Protein AF-A0AAX3SXP0-F1 (afdb_monomer)

Solvent-accessible surface area (backbone atoms only — not comparable to full-atom values): 26052 Å² total; per-residue (Å²): 144,90,85,89,85,89,84,87,88,82,87,88,86,88,79,94,67,89,84,71,75,59,74,86,73,95,70,79,95,67,86,85,52,82,63,58,60,55,51,51,54,50,51,52,49,49,43,51,47,53,52,49,51,50,50,70,57,54,50,56,58,53,65,76,50,42,65,44,33,34,56,83,77,38,57,91,45,45,65,62,49,53,52,50,53,51,54,24,59,71,34,98,80,22,50,44,78,32,38,50,74,64,33,55,76,38,68,75,54,28,50,53,54,53,53,51,51,50,53,53,49,54,52,33,52,53,51,27,65,75,45,40,96,77,31,82,93,56,62,40,53,46,70,59,90,66,43,46,34,38,40,35,29,47,37,43,53,72,60,48,19,65,71,64,75,48,80,76,66,100,72,51,44,34,24,36,38,38,40,39,50,34,36,41,41,48,95,75,42,43,39,82,48,70,50,75,52,69,25,40,39,24,62,44,58,71,63,48,52,54,50,29,57,45,51,50,51,46,51,50,52,46,50,4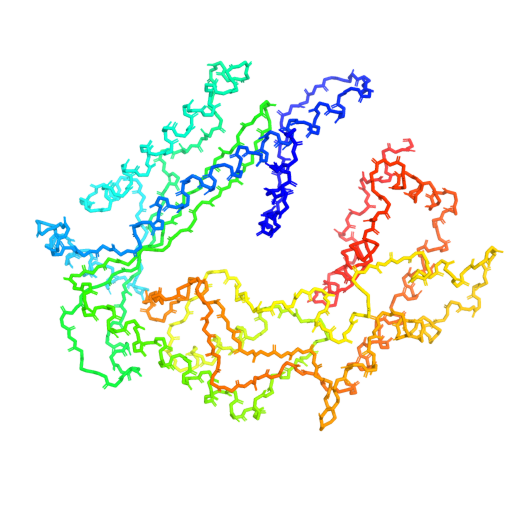5,56,57,33,53,81,43,74,28,46,46,77,44,97,53,89,70,82,60,76,56,55,68,51,56,52,50,51,51,54,37,47,74,70,74,40,54,70,48,65,60,64,74,63,53,49,75,58,88,40,83,60,49,37,39,64,33,56,50,87,63,48,48,72,81,68,35,71,66,56,76,44,55,97,60,86,61,77,88,66,70,39,34,67,50,52,38,52,51,42,49,70,59,37,26,27,70,89,72,37,49,73,54,99,67,22,36,45,39,39,75,43,51,44,36,26,46,34,57,29,21,54,38,48,40,57,52,78,61,30,83,41,83,44,74,48,91,59,73,28,32,37,27,32,48,40,69,59,47,55,48,54,50,50,53,49,25,45,54,50,37,60,48,44,51,62,46,66,75,64,51,53,68,66,59,52,50,46,57,50,48,65,62,70,68,78,68,70,103,74,63,56,51,52,58,56,49,47,57,64,50,46,51,46,50,55,51,51,75,74,44,92,65,71,76,88,74,66,81,85,74,66,85,75,70,77,82,115

Secondary structure (DSSP, 8-state):
---S---S-------------------------HHHHHHHHHHHHHHHHHHHHHHHHHHHHHHTTSEEEHHHH-GGGHHHHHHHHHHHHHSTTSEEEEEHHHHTTSHHHHHHHHHHHHHHHHHHHHHHHHTGGG-SS--SEE--TT--EEEEEE--HHHHHHHTT----S--EEEEEEEEEEEEEETTEEEEEEEEEEEEEES-HHHHHHHHHHHHHHHHHHHHHHHHHTTTEEEESSSS--TTHHHHHHHHHHHHTT--EEE-S----S---TTSSTT-S-SS--GGGSGGGTTTTS--GGG--HHHHHHHHHHHT--TTT--EETTEEEEEEEEEE--TTEEETTEEPS-TTS-EEEEEEEEEEEEHHHHHHHHHHHHHHHHHHHHHHHTTS-HHHHHHHHHHHHSSS-S---HHHHIIIIIIHHHHHHHH----GGGS---SSSSS--

Organism: Spiroplasma citri (NCBI:txid2133)

Nearest PDB structures (foldseek):
  3tai-assembly1_A  TM=1.924E-01  e=1.957E-01  Pyrococcus furiosus DSM 3638
  9hau-assembly1_AA  TM=3.490E-01  e=2.221E+00  Leviviridae sp.
  8b7d-assembly1_A  TM=4.882E-01  e=8.620E+00  Homo sapiens

Structure (mmCIF, N/CA/C/O backbone):
data_AF-A0AAX3SXP0-F1
#
_entry.id   AF-A0AAX3SXP0-F1
#
loop_
_atom_site.group_PDB
_atom_site.id
_atom_site.type_symbol
_atom_site.label_atom_id
_atom_site.label_alt_id
_atom_site.label_comp_id
_atom_site.label_asym_id
_atom_site.label_entity_id
_atom_site.label_seq_id
_atom_site.pdbx_PDB_ins_code
_atom_site.Cartn_x
_atom_site.Cartn_y
_atom_site.Cartn_z
_atom_site.occupancy
_atom_site.B_iso_or_equiv
_atom_site.auth_seq_id
_atom_site.auth_comp_id
_atom_site.auth_asym_id
_atom_site.auth_atom_id
_atom_site.pdbx_PDB_model_num
ATOM 1 N N . MET A 1 1 ? -21.953 31.298 -28.399 1.00 35.50 1 MET A N 1
ATOM 2 C CA . MET A 1 1 ? -21.710 29.879 -28.054 1.00 35.50 1 MET A CA 1
ATOM 3 C C . MET A 1 1 ? -20.258 29.677 -27.615 1.00 35.50 1 MET A C 1
ATOM 5 O O . MET A 1 1 ? -19.447 29.196 -28.387 1.00 35.50 1 MET A O 1
ATOM 9 N N . LYS A 1 2 ? -19.917 30.105 -26.392 1.00 26.95 2 LYS A N 1
ATOM 10 C CA . LYS A 1 2 ? -18.617 29.883 -25.720 1.00 26.95 2 LYS A CA 1
ATOM 11 C C . LYS A 1 2 ? -18.855 29.830 -24.201 1.00 26.95 2 LYS A C 1
ATOM 13 O O . LYS A 1 2 ? -18.420 30.690 -23.449 1.00 26.95 2 LYS A O 1
ATOM 18 N N . ARG A 1 3 ? -19.674 28.866 -23.782 1.00 27.45 3 ARG A N 1
ATOM 19 C CA . ARG A 1 3 ? -19.926 28.487 -22.385 1.00 27.45 3 ARG A CA 1
ATOM 20 C C . ARG A 1 3 ? -20.106 26.974 -22.374 1.00 27.45 3 ARG A C 1
ATOM 22 O O . ARG A 1 3 ? -21.233 26.521 -22.496 1.00 27.45 3 ARG A O 1
ATOM 29 N N . LEU A 1 4 ? -18.997 26.237 -22.362 1.00 26.38 4 LEU A N 1
ATOM 30 C CA . LEU A 1 4 ? -18.883 24.832 -21.943 1.00 26.38 4 LEU A CA 1
ATOM 31 C C . LEU A 1 4 ? -17.416 24.405 -22.153 1.00 26.38 4 LEU A C 1
ATOM 33 O O . LEU A 1 4 ? -17.088 23.927 -23.229 1.00 26.38 4 LEU A O 1
ATOM 37 N N . LEU A 1 5 ? -16.519 24.699 -21.201 1.00 26.12 5 LEU A N 1
ATOM 38 C CA . LEU A 1 5 ? -15.205 24.028 -21.006 1.00 26.12 5 LEU A CA 1
ATOM 39 C C . LEU A 1 5 ? -14.396 24.647 -19.842 1.00 26.12 5 LEU A C 1
ATOM 41 O O . LEU A 1 5 ? -13.174 24.699 -19.863 1.00 26.12 5 LEU A O 1
ATOM 45 N N . THR A 1 6 ? -15.076 25.123 -18.797 1.00 28.81 6 THR A N 1
ATOM 46 C CA . THR A 1 6 ? -14.439 25.673 -17.585 1.00 28.81 6 THR A CA 1
ATOM 47 C C . THR A 1 6 ? -14.942 24.903 -16.368 1.00 28.81 6 THR A C 1
ATOM 49 O O . THR A 1 6 ? -15.567 25.475 -15.485 1.00 28.81 6 THR A O 1
ATOM 52 N N . LEU A 1 7 ? -14.792 23.572 -16.384 1.00 25.12 7 LEU A N 1
ATOM 53 C CA . LEU A 1 7 ? -15.297 22.702 -15.309 1.00 25.12 7 LEU A CA 1
ATOM 54 C C . LEU A 1 7 ? -14.482 21.411 -15.086 1.00 25.12 7 LEU A C 1
ATOM 56 O O . LEU A 1 7 ? -15.011 20.439 -14.566 1.00 25.12 7 LEU A O 1
ATOM 60 N N . PHE A 1 8 ? -13.182 21.407 -15.406 1.00 24.44 8 PHE A N 1
ATOM 61 C CA . PHE A 1 8 ? -12.264 20.319 -15.014 1.00 24.44 8 PHE A CA 1
ATOM 62 C C . PHE A 1 8 ? -10.928 20.830 -14.447 1.00 24.44 8 PHE A C 1
ATOM 64 O O . PHE A 1 8 ? -9.869 20.270 -14.700 1.00 24.44 8 PHE A O 1
ATOM 71 N N . SER A 1 9 ? -10.963 21.906 -13.660 1.00 26.41 9 SER A N 1
ATOM 72 C CA . SER A 1 9 ? -9.775 22.464 -12.998 1.00 26.41 9 SER A CA 1
ATOM 73 C C . SER A 1 9 ? -9.961 22.579 -11.486 1.00 26.41 9 SER A C 1
ATOM 75 O O . SER A 1 9 ? -9.672 23.617 -10.907 1.00 26.41 9 SER A O 1
ATOM 77 N N . VAL A 1 10 ? -10.483 21.539 -10.837 1.00 26.98 10 VAL A N 1
ATOM 78 C CA . VAL A 1 10 ? -10.421 21.374 -9.378 1.00 26.98 10 VAL A CA 1
ATOM 79 C C . VAL A 1 10 ? -10.465 19.876 -9.110 1.00 26.98 10 VAL A C 1
ATOM 81 O O . VAL A 1 10 ? -11.544 19.317 -9.160 1.00 26.98 10 VAL A O 1
ATOM 84 N N . PHE A 1 11 ? -9.317 19.225 -8.915 1.00 24.12 11 PHE A N 1
ATOM 85 C CA . PHE A 1 11 ? -9.137 18.022 -8.079 1.00 24.12 11 PHE A CA 1
ATOM 86 C C . PHE A 1 11 ? -7.714 17.477 -8.271 1.00 24.12 11 PHE A C 1
ATOM 88 O O . PHE A 1 11 ? -7.503 16.560 -9.049 1.00 24.12 11 PHE A O 1
ATOM 95 N N . VAL A 1 12 ? -6.734 18.024 -7.545 1.00 23.70 12 VAL A N 1
ATOM 96 C CA . VAL A 1 12 ? -5.543 17.270 -7.112 1.00 23.70 12 VAL A CA 1
ATOM 97 C C . VAL A 1 12 ? -5.132 17.827 -5.749 1.00 23.70 12 VAL A C 1
ATOM 99 O O . VAL A 1 12 ? -4.460 18.848 -5.660 1.00 23.70 12 VAL A O 1
ATOM 102 N N . LEU A 1 13 ? -5.569 17.181 -4.670 1.00 24.72 13 LEU A N 1
ATOM 103 C CA . LEU A 1 13 ? -4.991 17.358 -3.338 1.00 24.72 13 LEU A CA 1
ATOM 104 C C . LEU A 1 13 ? -4.592 15.978 -2.825 1.00 24.72 13 LEU A C 1
ATOM 106 O O . LEU A 1 13 ? -5.445 15.098 -2.724 1.00 24.72 13 LEU A O 1
ATOM 110 N N . GLY A 1 14 ? -3.314 15.820 -2.473 1.00 24.33 14 GLY A N 1
ATOM 111 C CA . GLY A 1 14 ? -2.858 14.708 -1.641 1.00 24.33 14 GLY A CA 1
ATOM 112 C C . GLY A 1 14 ? -1.597 13.980 -2.100 1.00 24.33 14 GLY A C 1
ATOM 113 O O . GLY A 1 14 ? -1.627 12.762 -2.191 1.00 24.33 14 GLY A O 1
ATOM 114 N N . PHE A 1 15 ? -0.476 14.678 -2.301 1.00 25.16 15 PHE A N 1
ATOM 115 C CA . PHE A 1 15 ? 0.845 14.045 -2.194 1.00 25.16 15 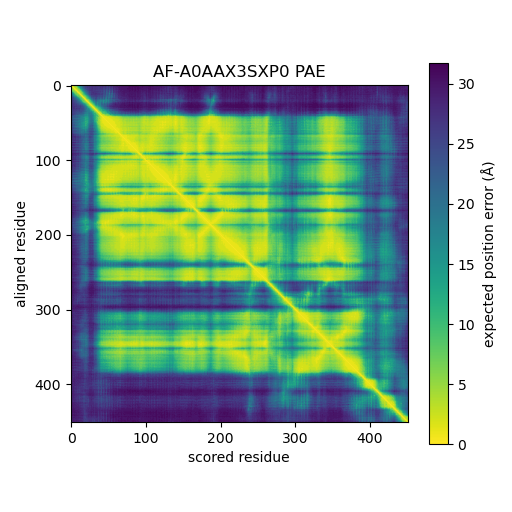PHE A CA 1
ATOM 116 C C . PHE A 1 15 ? 1.739 14.877 -1.277 1.00 25.16 15 PHE A C 1
ATOM 118 O O . PHE A 1 15 ? 2.440 15.790 -1.706 1.00 25.16 15 PHE A O 1
ATOM 125 N N . GLY A 1 16 ? 1.684 14.560 0.018 1.00 25.97 16 GLY A N 1
ATOM 126 C CA . GLY A 1 16 ? 2.647 15.049 0.995 1.00 25.97 16 GLY A CA 1
ATOM 127 C C . GLY A 1 16 ? 4.008 14.420 0.720 1.00 25.97 16 GLY A C 1
ATOM 128 O O . GLY A 1 16 ? 4.212 13.241 0.979 1.00 25.97 16 GLY A O 1
ATOM 129 N N . SER A 1 17 ? 4.929 15.209 0.181 1.00 26.92 17 SER A N 1
ATOM 130 C CA . SER A 1 17 ? 6.367 14.943 0.248 1.00 26.92 17 SER A CA 1
ATOM 131 C C . SER A 1 17 ? 6.989 16.169 0.905 1.00 26.92 17 SER A C 1
ATOM 133 O O . SER A 1 17 ? 6.806 17.289 0.432 1.00 26.92 17 SER A O 1
ATOM 135 N N . SER A 1 18 ? 7.628 15.964 2.056 1.00 27.06 18 SER A N 1
ATOM 136 C CA . SER A 1 18 ? 8.356 16.994 2.794 1.00 27.06 18 SER A CA 1
ATOM 137 C C . SER A 1 18 ? 9.401 17.636 1.881 1.00 27.06 18 SER A C 1
ATOM 139 O O . SER A 1 18 ? 10.285 16.949 1.373 1.00 27.06 18 SER A O 1
ATOM 141 N N . LEU A 1 19 ? 9.275 18.941 1.655 1.00 28.30 19 LEU A N 1
ATOM 142 C CA . LEU A 1 19 ? 10.169 19.720 0.806 1.00 28.30 19 LEU A CA 1
ATOM 143 C C . LEU A 1 19 ? 11.487 19.983 1.544 1.00 28.30 19 LEU A C 1
ATOM 145 O O . LEU A 1 19 ? 11.538 20.796 2.461 1.00 28.30 19 LEU A O 1
ATOM 149 N N . GLY A 1 20 ? 12.552 19.308 1.122 1.00 25.67 20 GLY A N 1
ATOM 150 C CA . GLY A 1 20 ? 13.920 19.783 1.298 1.00 25.67 20 GLY A CA 1
ATOM 151 C C . GLY A 1 20 ? 14.388 20.369 -0.027 1.00 25.67 20 GLY A C 1
ATOM 152 O O . GLY A 1 20 ? 14.916 19.639 -0.858 1.00 25.67 20 GLY A O 1
ATOM 153 N N . VAL A 1 21 ? 14.139 21.658 -0.263 1.00 32.25 21 VAL A N 1
ATOM 154 C CA . VAL A 1 21 ? 14.703 22.367 -1.421 1.00 32.25 21 VAL A CA 1
ATOM 155 C C . VAL A 1 21 ? 16.103 22.818 -1.026 1.00 32.25 21 VAL A C 1
ATOM 157 O O . VAL A 1 21 ? 16.258 23.693 -0.177 1.00 32.25 21 VAL A O 1
ATOM 160 N N . VAL A 1 22 ? 17.132 22.210 -1.612 1.00 28.92 22 VAL A N 1
ATOM 161 C CA . VAL A 1 22 ? 18.517 22.655 -1.428 1.00 28.92 22 VAL A CA 1
ATOM 162 C C . VAL A 1 22 ? 18.857 23.604 -2.573 1.00 28.92 22 VAL A C 1
ATOM 164 O O . VAL A 1 22 ? 19.097 23.173 -3.696 1.00 28.92 22 VAL A O 1
ATOM 167 N N . SER A 1 23 ? 18.863 24.908 -2.297 1.00 28.06 23 SER A N 1
ATOM 168 C CA . SER A 1 23 ? 19.381 25.922 -3.221 1.00 28.06 23 SER A CA 1
ATOM 169 C C . SER A 1 23 ? 20.875 26.118 -2.963 1.00 28.06 23 SER A C 1
ATOM 171 O O . SER A 1 23 ? 21.260 26.860 -2.059 1.00 28.06 23 SER A O 1
ATOM 173 N N . CYS A 1 24 ? 21.735 25.480 -3.754 1.00 34.25 24 CYS A N 1
ATOM 174 C CA . CYS A 1 24 ? 23.176 25.729 -3.712 1.00 34.25 24 CYS A CA 1
ATOM 175 C C . CYS A 1 24 ? 23.571 26.827 -4.707 1.00 34.25 24 CYS A C 1
ATOM 177 O O . CYS A 1 24 ? 23.971 26.511 -5.818 1.00 34.25 24 CYS A O 1
ATOM 179 N N . THR A 1 25 ? 23.540 28.095 -4.283 1.00 31.84 25 THR A N 1
ATOM 180 C CA . THR A 1 25 ? 24.427 29.156 -4.806 1.00 31.84 25 THR A CA 1
ATOM 181 C C . THR A 1 25 ? 24.521 30.307 -3.803 1.00 31.84 25 THR A C 1
ATOM 183 O O . THR A 1 25 ? 23.528 30.983 -3.539 1.00 31.84 25 THR A O 1
ATOM 186 N N . VAL A 1 26 ? 25.722 30.575 -3.283 1.00 35.53 26 VAL A N 1
ATOM 187 C CA . VAL A 1 26 ? 26.046 31.849 -2.626 1.00 35.53 26 VAL A CA 1
ATOM 188 C C . VAL A 1 26 ? 26.236 32.882 -3.736 1.00 35.53 26 VAL A C 1
ATOM 190 O O . VAL A 1 26 ? 27.239 32.844 -4.446 1.00 35.53 26 VAL A O 1
ATOM 193 N N . ARG A 1 27 ? 25.268 33.785 -3.925 1.00 30.53 27 ARG A N 1
ATOM 194 C CA . ARG A 1 27 ? 25.441 34.985 -4.758 1.00 30.53 27 ARG A CA 1
ATOM 195 C C . ARG A 1 27 ? 25.634 36.198 -3.854 1.00 30.53 27 ARG A C 1
ATOM 197 O O . ARG A 1 27 ? 24.962 36.333 -2.835 1.00 30.53 27 ARG A O 1
ATOM 204 N N . ALA A 1 28 ? 26.597 37.040 -4.222 1.00 33.09 28 ALA A N 1
ATOM 205 C CA . ALA A 1 28 ? 26.906 38.295 -3.549 1.00 33.09 28 ALA A CA 1
ATOM 206 C C . ALA A 1 28 ? 25.656 39.186 -3.437 1.00 33.09 28 ALA A C 1
ATOM 208 O O . ALA A 1 28 ? 24.811 39.158 -4.328 1.00 33.09 28 ALA A O 1
ATOM 209 N N . LYS A 1 29 ? 25.569 39.951 -2.336 1.00 33.28 29 LYS A N 1
ATOM 210 C CA . LYS A 1 29 ? 24.471 40.868 -1.984 1.00 33.28 29 LYS A CA 1
ATOM 211 C C . LYS A 1 29 ? 23.967 41.653 -3.206 1.00 33.28 29 LYS A C 1
ATOM 213 O O . LYS A 1 29 ? 24.596 42.632 -3.599 1.00 33.28 29 LYS A O 1
ATOM 218 N N . HIS A 1 30 ? 22.828 41.240 -3.751 1.00 35.56 30 HIS A N 1
ATOM 219 C CA . HIS A 1 30 ? 21.953 42.102 -4.536 1.00 35.56 30 HIS A CA 1
ATOM 220 C C . HIS A 1 30 ? 20.719 42.388 -3.684 1.00 35.56 30 HIS A C 1
ATOM 222 O O . HIS A 1 30 ? 20.198 41.484 -3.030 1.00 35.56 30 HIS A O 1
ATOM 228 N N . GLU A 1 31 ? 20.323 43.658 -3.635 1.00 37.34 31 GLU A N 1
ATOM 229 C CA . GLU A 1 31 ? 19.042 44.080 -3.075 1.00 37.34 31 GLU A CA 1
ATOM 230 C C . GLU A 1 31 ? 17.932 43.329 -3.818 1.00 37.34 31 GLU A C 1
ATOM 232 O O . GLU A 1 31 ? 17.937 43.293 -5.047 1.00 37.34 31 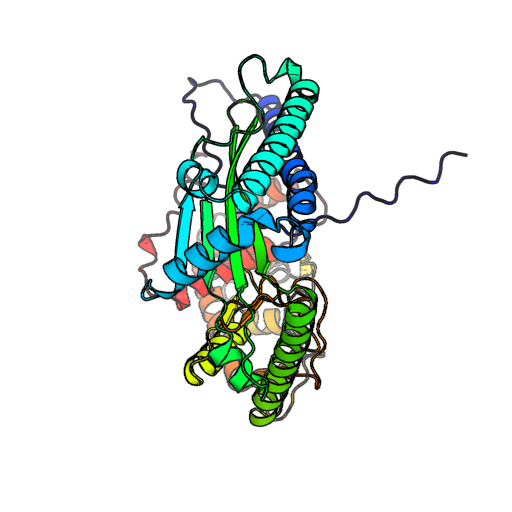GLU A O 1
ATOM 237 N N . LEU A 1 32 ? 17.061 42.652 -3.066 1.00 34.88 32 LEU A N 1
ATOM 238 C CA . LEU A 1 32 ? 15.938 41.890 -3.608 1.00 34.88 32 LEU A CA 1
ATOM 239 C C . LEU A 1 32 ? 14.958 42.875 -4.250 1.00 34.88 32 LEU A C 1
ATOM 241 O O . LEU A 1 32 ? 14.383 43.704 -3.547 1.00 34.88 32 LEU A O 1
ATOM 245 N N . ASP A 1 33 ? 14.794 42.788 -5.567 1.00 38.00 33 ASP A N 1
ATOM 246 C CA . ASP A 1 33 ? 13.735 43.493 -6.286 1.00 38.00 33 ASP A CA 1
ATOM 247 C C . ASP A 1 33 ? 12.426 42.695 -6.134 1.00 38.00 33 ASP A C 1
ATOM 249 O O . ASP A 1 33 ? 12.449 41.463 -6.127 1.00 38.00 33 ASP A O 1
ATOM 253 N N . ASP A 1 34 ? 11.270 43.360 -6.036 1.00 41.94 34 ASP A N 1
ATOM 254 C CA . ASP A 1 34 ? 9.955 42.706 -5.842 1.00 41.94 34 ASP A CA 1
ATOM 255 C C . ASP A 1 34 ? 9.621 41.688 -6.964 1.00 41.94 34 ASP A C 1
ATOM 257 O O . ASP A 1 34 ? 8.777 40.801 -6.800 1.00 41.94 34 ASP A O 1
ATOM 261 N N . ASN A 1 35 ? 10.309 41.788 -8.106 1.00 49.09 35 ASN A N 1
ATOM 262 C CA . ASN A 1 35 ? 10.223 40.854 -9.228 1.00 49.09 35 ASN A CA 1
ATOM 263 C C . ASN A 1 35 ? 10.904 39.499 -8.950 1.00 49.09 35 ASN A C 1
ATOM 265 O O . ASN A 1 35 ? 10.430 38.476 -9.443 1.00 49.09 35 ASN A O 1
ATOM 269 N N . ASP A 1 36 ? 11.957 39.454 -8.126 1.00 46.03 36 ASP A N 1
ATOM 270 C CA . ASP A 1 36 ? 12.711 38.223 -7.839 1.00 46.03 36 ASP A CA 1
ATOM 271 C C . ASP A 1 36 ? 11.892 37.216 -7.008 1.00 46.03 36 ASP A C 1
ATOM 273 O O . ASP A 1 36 ? 12.031 36.000 -7.173 1.00 46.03 36 ASP A O 1
ATOM 277 N N . GLU A 1 37 ? 11.011 37.690 -6.118 1.00 47.97 37 GLU A N 1
ATOM 278 C CA . GLU A 1 37 ? 10.069 36.822 -5.391 1.00 47.97 37 GLU A CA 1
ATOM 279 C C . GLU A 1 37 ? 8.995 36.240 -6.318 1.00 47.97 37 GLU A C 1
ATOM 281 O O . GLU A 1 37 ? 8.583 35.085 -6.165 1.00 47.97 37 GLU A O 1
ATOM 286 N N . LEU A 1 38 ? 8.548 37.031 -7.294 1.00 51.34 38 LEU A N 1
ATOM 287 C CA . LEU A 1 38 ? 7.521 36.645 -8.256 1.00 51.34 38 LEU A CA 1
ATOM 288 C C . LEU A 1 38 ? 8.057 35.582 -9.232 1.00 51.34 38 LEU A C 1
ATOM 290 O O . LEU A 1 38 ? 7.378 34.581 -9.470 1.00 51.34 38 LEU A O 1
ATOM 294 N N . ASP A 1 39 ? 9.306 35.731 -9.680 1.00 59.38 39 ASP A N 1
ATOM 295 C CA . ASP A 1 39 ? 10.018 34.755 -10.514 1.00 59.38 39 ASP A CA 1
ATOM 296 C C . ASP A 1 39 ? 10.330 33.452 -9.757 1.00 59.38 39 ASP A C 1
ATOM 298 O O . ASP A 1 39 ? 10.127 32.360 -10.293 1.00 59.38 39 ASP A O 1
ATOM 302 N N . ARG A 1 40 ? 10.730 33.517 -8.477 1.00 61.97 40 ARG A N 1
ATOM 303 C CA . ARG A 1 40 ? 10.939 32.305 -7.656 1.00 61.97 40 ARG A CA 1
ATOM 304 C C . ARG A 1 40 ? 9.662 31.490 -7.463 1.00 61.97 40 ARG A C 1
ATOM 306 O O . ARG A 1 40 ? 9.721 30.259 -7.450 1.00 61.97 40 ARG A O 1
ATOM 313 N N . ASN A 1 41 ? 8.516 32.153 -7.314 1.00 72.50 41 ASN A N 1
ATOM 314 C CA . ASN A 1 41 ? 7.228 31.471 -7.192 1.00 72.50 41 ASN A CA 1
ATOM 315 C C . ASN A 1 41 ? 6.843 30.748 -8.492 1.00 72.50 41 ASN A C 1
ATOM 317 O O . ASN A 1 41 ? 6.355 29.619 -8.433 1.00 72.50 41 ASN A O 1
ATOM 321 N N . GLN A 1 42 ? 7.130 31.345 -9.653 1.00 80.88 42 GLN A N 1
ATOM 322 C CA . GLN A 1 42 ? 6.919 30.706 -10.956 1.00 80.88 42 GLN A CA 1
ATOM 323 C C . GLN A 1 42 ? 7.888 29.541 -11.195 1.00 80.88 42 GLN A C 1
ATOM 325 O O . GLN A 1 42 ? 7.484 28.490 -11.690 1.00 80.88 42 GLN A O 1
ATOM 330 N N . ASP A 1 43 ? 9.152 29.677 -10.794 1.00 85.38 43 ASP A N 1
ATOM 331 C CA . ASP A 1 43 ? 10.141 28.606 -10.928 1.00 85.38 43 ASP A CA 1
ATOM 332 C C . ASP A 1 43 ? 9.768 27.375 -10.081 1.00 85.38 43 ASP A C 1
ATOM 334 O O . ASP A 1 43 ? 9.892 26.233 -10.538 1.00 85.38 43 ASP A O 1
ATOM 338 N N . LEU A 1 44 ? 9.245 27.592 -8.869 1.00 83.50 44 LEU A N 1
ATOM 339 C CA . LEU A 1 44 ? 8.692 26.528 -8.025 1.00 83.50 44 LEU A CA 1
ATOM 340 C C . LEU A 1 44 ? 7.418 25.915 -8.618 1.00 83.50 44 LEU A C 1
ATOM 342 O O . LEU A 1 44 ? 7.213 24.705 -8.503 1.00 83.50 44 LEU A O 1
ATOM 346 N N . GLU A 1 45 ? 6.559 26.719 -9.244 1.00 84.44 45 GLU A N 1
ATOM 347 C CA . GLU A 1 45 ? 5.361 26.231 -9.930 1.00 84.44 45 GLU A CA 1
ATOM 348 C C . GLU A 1 45 ? 5.728 25.300 -11.091 1.00 84.44 45 GLU A C 1
ATOM 350 O O . GLU A 1 45 ? 5.205 24.186 -11.168 1.00 84.44 45 GLU A O 1
ATOM 355 N N . ILE A 1 46 ? 6.695 25.693 -11.925 1.00 88.62 46 ILE A N 1
ATOM 356 C CA . ILE A 1 46 ? 7.187 24.867 -13.034 1.00 88.62 46 ILE A CA 1
ATOM 357 C C . ILE A 1 46 ? 7.841 23.585 -12.508 1.00 88.62 46 ILE A C 1
ATOM 359 O O . ILE A 1 46 ? 7.536 22.498 -13.000 1.00 88.62 46 ILE A O 1
ATOM 363 N N . LEU A 1 47 ? 8.681 23.668 -11.470 1.00 89.94 47 LEU A N 1
ATOM 364 C CA . LEU A 1 47 ? 9.279 22.486 -10.842 1.00 89.94 47 LEU A CA 1
ATOM 365 C C . LEU A 1 47 ? 8.201 21.505 -10.343 1.00 89.94 47 LEU A C 1
ATOM 367 O O . LEU A 1 47 ? 8.291 20.297 -10.576 1.00 89.94 47 LEU A O 1
ATOM 371 N N . ASN A 1 48 ? 7.154 22.018 -9.691 1.00 87.25 48 ASN A N 1
ATOM 372 C CA . ASN A 1 48 ? 6.025 21.214 -9.224 1.00 87.25 48 ASN A CA 1
ATOM 373 C C . ASN A 1 48 ? 5.204 20.631 -10.382 1.00 87.25 48 ASN A C 1
ATOM 375 O O . ASN A 1 48 ? 4.726 19.500 -10.274 1.00 87.25 48 ASN A O 1
ATOM 379 N N . GLN A 1 49 ? 5.063 21.361 -11.490 1.00 91.94 49 GLN A N 1
ATOM 380 C CA . GLN A 1 49 ? 4.404 20.870 -12.696 1.00 91.94 49 GLN A CA 1
ATOM 381 C C . GLN A 1 49 ? 5.183 19.709 -13.320 1.00 91.94 49 GLN A C 1
ATOM 383 O O . GLN A 1 49 ? 4.587 18.667 -13.584 1.00 91.94 49 GLN A O 1
ATOM 388 N N . ILE A 1 50 ? 6.506 19.839 -13.466 1.00 94.31 50 ILE A N 1
ATOM 389 C CA . ILE A 1 50 ? 7.376 18.763 -13.962 1.00 94.31 50 ILE A CA 1
ATOM 390 C C . ILE A 1 50 ? 7.266 17.535 -13.052 1.00 94.31 50 ILE A C 1
ATOM 392 O O . ILE A 1 50 ? 7.058 16.418 -13.527 1.00 94.31 50 ILE A O 1
ATOM 396 N N . LYS A 1 51 ? 7.352 17.732 -11.731 1.00 93.50 51 LYS A N 1
ATOM 397 C CA . LYS A 1 51 ? 7.216 16.657 -10.739 1.00 93.50 51 LYS A CA 1
ATOM 398 C C . LYS A 1 51 ? 5.876 15.926 -10.869 1.00 93.50 51 LYS A C 1
ATOM 400 O O . LYS A 1 51 ? 5.840 14.695 -10.861 1.00 93.50 51 LYS A O 1
ATOM 405 N N . LYS A 1 52 ? 4.780 16.680 -10.999 1.00 91.25 52 LYS A N 1
ATOM 406 C CA . LYS A 1 52 ? 3.428 16.139 -11.165 1.00 91.25 52 LYS A CA 1
ATOM 407 C C . LYS A 1 52 ? 3.301 15.341 -12.464 1.00 91.25 52 LYS A C 1
ATOM 409 O O . LYS A 1 52 ? 2.905 14.182 -12.408 1.00 91.25 52 LYS A O 1
ATOM 414 N N . GLU A 1 53 ? 3.695 15.922 -13.594 1.00 94.88 53 GLU A N 1
ATOM 415 C CA . GLU A 1 53 ? 3.640 15.272 -14.910 1.00 94.88 53 GLU A CA 1
ATOM 416 C C . GLU A 1 53 ? 4.492 14.000 -14.953 1.00 94.88 53 GLU A C 1
ATOM 418 O O . GLU A 1 53 ? 4.084 12.995 -15.534 1.00 94.88 53 GLU A O 1
ATOM 423 N N . THR A 1 54 ? 5.633 14.001 -14.259 1.00 94.75 54 THR A N 1
ATOM 424 C CA . THR A 1 54 ? 6.488 12.815 -14.137 1.00 94.75 54 THR A CA 1
ATOM 425 C C . THR A 1 54 ? 5.762 11.661 -13.461 1.00 94.75 54 THR A C 1
ATOM 427 O O . THR A 1 54 ? 5.759 10.547 -13.982 1.00 94.75 54 THR A O 1
ATOM 430 N N . LYS A 1 55 ? 5.076 11.918 -12.342 1.00 91.62 55 LYS A N 1
ATOM 431 C CA . LYS A 1 55 ? 4.265 10.891 -11.673 1.00 91.62 55 LYS A CA 1
ATOM 432 C C . LYS A 1 55 ? 3.072 10.458 -12.516 1.00 91.62 55 LYS A C 1
ATOM 434 O O . LYS A 1 55 ? 2.815 9.263 -12.609 1.00 91.62 55 LYS A O 1
ATOM 439 N N . GLU A 1 56 ? 2.372 11.405 -13.133 1.00 92.38 56 GLU A N 1
ATOM 440 C CA . GLU A 1 56 ? 1.198 11.129 -13.971 1.00 92.38 56 GLU A CA 1
ATOM 441 C C . GLU A 1 56 ? 1.545 10.339 -15.240 1.00 92.38 56 GLU A C 1
ATOM 443 O O . GLU A 1 56 ? 0.692 9.616 -15.740 1.00 92.38 56 GLU A O 1
ATOM 448 N N . THR A 1 57 ? 2.785 10.419 -15.726 1.00 93.12 57 THR A N 1
ATOM 449 C CA . THR A 1 57 ? 3.241 9.677 -16.912 1.00 93.12 57 THR A CA 1
ATOM 450 C C . THR A 1 57 ? 3.846 8.322 -16.548 1.00 93.12 57 THR A C 1
ATOM 452 O O . THR A 1 57 ? 3.495 7.302 -17.137 1.00 93.12 57 THR A O 1
ATOM 455 N N . LEU A 1 58 ? 4.751 8.287 -15.566 1.00 93.88 58 LEU A N 1
ATOM 456 C CA . LEU A 1 58 ? 5.565 7.100 -15.294 1.00 93.88 58 LEU A CA 1
ATOM 457 C C . LEU A 1 58 ? 4.890 6.092 -14.355 1.00 93.88 58 LEU A C 1
ATOM 459 O O . LEU A 1 58 ? 5.124 4.890 -14.482 1.00 93.88 58 LEU A O 1
ATOM 463 N N . LEU A 1 59 ? 4.049 6.543 -13.416 1.00 89.50 59 LEU A N 1
ATOM 464 C CA . LEU A 1 59 ? 3.358 5.629 -12.502 1.00 89.50 59 LEU A CA 1
ATOM 465 C C . LEU A 1 59 ? 2.351 4.722 -13.237 1.00 89.50 59 LEU A C 1
ATOM 467 O O . LEU A 1 59 ? 2.365 3.519 -12.966 1.00 89.50 59 LEU A O 1
ATOM 471 N N . PRO A 1 60 ? 1.525 5.218 -14.185 1.00 90.12 60 PRO A N 1
ATOM 472 C CA . PRO A 1 60 ? 0.621 4.354 -14.941 1.00 90.12 60 PRO A CA 1
ATOM 473 C C . PRO A 1 60 ? 1.336 3.271 -15.745 1.00 90.12 60 PRO A C 1
ATOM 475 O O . PRO A 1 60 ? 0.823 2.160 -15.834 1.00 90.12 60 PRO A O 1
ATOM 478 N N . TRP A 1 61 ? 2.531 3.547 -16.280 1.00 92.81 61 TRP A N 1
ATOM 479 C CA . TRP A 1 61 ? 3.308 2.535 -16.999 1.00 92.81 61 TRP A CA 1
ATOM 480 C C . TRP A 1 61 ? 3.596 1.321 -16.110 1.00 92.81 61 TRP A C 1
ATOM 482 O O . TRP A 1 61 ? 3.291 0.192 -16.494 1.00 92.81 61 TRP A O 1
ATOM 492 N N . TRP A 1 62 ? 4.062 1.547 -14.879 1.00 89.00 62 TRP A N 1
ATOM 493 C CA . TRP A 1 62 ? 4.259 0.476 -13.900 1.00 89.00 62 TRP A CA 1
ATOM 494 C C . TRP A 1 62 ? 2.957 -0.228 -13.509 1.00 89.00 62 TRP A C 1
ATOM 496 O O . TRP A 1 62 ? 2.946 -1.442 -13.328 1.00 89.00 62 TRP A O 1
ATOM 506 N N . GLN A 1 63 ? 1.844 0.505 -13.421 1.00 82.62 63 GLN A N 1
ATOM 507 C CA . GLN A 1 63 ? 0.530 -0.079 -13.127 1.00 82.62 63 GLN A CA 1
ATOM 508 C C . GLN A 1 63 ? 0.042 -1.036 -14.226 1.00 82.62 63 GLN A C 1
ATOM 510 O O . GLN A 1 63 ? -0.790 -1.895 -13.950 1.00 82.62 63 GLN A O 1
ATOM 515 N N . THR A 1 64 ? 0.584 -0.955 -15.448 1.00 86.81 64 THR A N 1
ATOM 516 C CA . THR A 1 64 ? 0.329 -1.963 -16.495 1.00 86.81 64 THR A CA 1
ATOM 517 C C . THR A 1 64 ? 1.139 -3.253 -16.323 1.00 86.81 64 THR A C 1
ATOM 519 O O . THR A 1 64 ? 0.919 -4.207 -17.065 1.00 86.81 64 THR A O 1
ATOM 522 N N . LYS A 1 65 ? 2.086 -3.293 -15.375 1.00 89.75 65 LYS A N 1
ATOM 523 C CA . LYS A 1 65 ? 3.042 -4.391 -15.150 1.00 89.75 65 LYS A CA 1
ATOM 524 C C . LYS A 1 65 ? 2.854 -5.075 -13.797 1.00 89.75 65 LYS A C 1
ATOM 526 O O . LYS A 1 65 ? 3.792 -5.659 -13.278 1.00 89.75 65 LYS A O 1
ATOM 531 N N . THR A 1 66 ? 1.666 -4.986 -13.201 1.00 85.12 66 THR A N 1
ATOM 532 C CA . THR A 1 66 ? 1.393 -5.468 -11.833 1.00 85.12 66 THR A CA 1
ATOM 533 C C . THR A 1 66 ? 1.545 -6.979 -11.660 1.00 85.12 66 THR A C 1
ATOM 535 O O . THR A 1 66 ? 1.816 -7.424 -10.545 1.00 85.12 66 THR A O 1
ATOM 538 N N . MET A 1 67 ? 1.406 -7.760 -12.736 1.00 91.62 67 MET A N 1
ATOM 539 C CA . MET A 1 67 ? 1.617 -9.206 -12.734 1.00 91.62 67 MET A CA 1
ATOM 540 C C . MET A 1 67 ? 2.423 -9.648 -13.959 1.00 91.62 67 MET A C 1
ATOM 542 O O . MET A 1 67 ? 2.163 -9.175 -15.063 1.00 91.62 67 MET A O 1
ATOM 546 N N . ILE A 1 68 ? 3.375 -10.560 -13.752 1.00 94.19 68 ILE A N 1
ATOM 547 C CA . ILE A 1 68 ? 4.125 -11.255 -14.805 1.00 94.19 68 ILE A CA 1
ATOM 548 C C . ILE A 1 68 ? 3.868 -12.751 -14.664 1.00 94.19 68 ILE A C 1
ATOM 550 O O . ILE A 1 68 ? 4.089 -13.319 -13.590 1.00 94.19 68 ILE A O 1
ATOM 554 N N . ASP A 1 69 ? 3.433 -13.383 -15.750 1.00 95.62 69 ASP A N 1
ATOM 555 C CA . ASP A 1 69 ? 3.304 -14.833 -15.842 1.00 95.62 69 ASP A CA 1
ATOM 556 C C . ASP A 1 69 ? 4.481 -15.375 -16.652 1.00 95.62 69 ASP A C 1
ATOM 558 O O . ASP A 1 69 ? 4.535 -15.228 -17.868 1.00 95.62 69 ASP A O 1
ATOM 562 N N . ILE A 1 70 ? 5.448 -15.997 -15.981 1.00 95.75 70 ILE A N 1
ATOM 563 C CA . ILE A 1 70 ? 6.678 -16.469 -16.620 1.00 95.75 70 ILE A CA 1
ATOM 564 C C . ILE A 1 70 ? 6.381 -17.500 -17.706 1.00 95.75 70 ILE A C 1
ATOM 566 O O . ILE A 1 70 ? 7.006 -17.453 -18.757 1.00 95.75 70 ILE A O 1
ATOM 570 N N . ILE A 1 71 ? 5.415 -18.401 -17.512 1.00 94.19 71 ILE A N 1
ATOM 571 C CA . ILE A 1 71 ? 5.122 -19.432 -18.515 1.00 94.19 71 ILE A CA 1
ATOM 572 C C . ILE A 1 71 ? 4.459 -18.816 -19.753 1.00 94.19 71 ILE A C 1
ATOM 574 O O . ILE A 1 71 ? 4.742 -19.247 -20.872 1.00 94.19 71 ILE A O 1
ATOM 578 N N . LYS A 1 72 ? 3.583 -17.821 -19.575 1.00 93.81 72 LYS A N 1
ATOM 579 C CA . LYS A 1 72 ? 2.877 -17.177 -20.696 1.00 93.81 72 LYS A CA 1
ATOM 580 C C . LYS A 1 72 ? 3.723 -16.116 -21.403 1.00 93.81 72 LYS A C 1
ATOM 582 O O . LYS A 1 72 ? 3.701 -16.059 -22.631 1.00 93.81 72 LYS A O 1
ATOM 587 N N . ASP A 1 73 ? 4.443 -15.296 -20.644 1.00 92.81 73 ASP A N 1
ATOM 588 C CA . ASP A 1 73 ? 5.116 -14.092 -21.139 1.00 92.81 73 ASP A CA 1
ATOM 589 C C . ASP A 1 73 ? 6.590 -14.346 -21.498 1.00 92.81 73 ASP A C 1
ATOM 591 O O . ASP A 1 73 ? 7.106 -13.726 -22.428 1.00 92.81 73 ASP A O 1
ATOM 595 N N . TYR A 1 74 ? 7.261 -15.259 -20.780 1.00 92.94 74 TYR A N 1
ATOM 596 C CA . TYR A 1 74 ? 8.701 -15.542 -20.896 1.00 92.94 74 TYR A CA 1
ATOM 597 C C . TYR A 1 74 ? 9.018 -17.044 -20.747 1.00 92.94 74 TYR A C 1
ATOM 599 O O . TYR A 1 74 ? 9.799 -17.423 -19.865 1.00 92.94 74 TYR A O 1
ATOM 607 N N . PRO A 1 75 ? 8.408 -17.935 -21.553 1.00 93.12 75 PRO A N 1
ATOM 608 C CA . PRO A 1 75 ? 8.508 -19.385 -21.360 1.00 93.12 75 PRO A CA 1
ATOM 609 C C . PRO A 1 75 ? 9.954 -19.902 -21.342 1.00 93.12 75 PRO A C 1
ATOM 611 O O . PRO A 1 75 ? 10.263 -20.873 -20.655 1.00 93.12 75 PRO A O 1
ATOM 614 N N . GLU A 1 76 ? 10.861 -19.244 -22.063 1.00 93.75 76 GLU A N 1
ATOM 615 C CA . GLU A 1 76 ? 12.287 -19.563 -22.097 1.00 93.75 76 GLU A CA 1
ATOM 616 C C . GLU A 1 76 ? 13.041 -19.215 -20.802 1.00 93.75 76 GLU A C 1
ATOM 618 O O . GLU A 1 76 ? 14.143 -19.713 -20.588 1.00 93.75 76 GLU A O 1
ATOM 623 N N . GLN A 1 77 ? 12.462 -18.380 -19.935 1.00 93.62 77 GLN A N 1
ATOM 624 C CA . GLN A 1 77 ? 13.055 -17.923 -18.673 1.00 93.62 77 GLN A CA 1
ATOM 625 C C . GLN A 1 77 ? 12.609 -18.755 -17.460 1.00 93.62 77 GLN A C 1
ATOM 627 O O . GLN A 1 77 ? 12.999 -18.435 -16.337 1.00 93.62 77 GLN A O 1
ATOM 632 N N . ILE A 1 78 ? 11.810 -19.817 -17.645 1.00 94.25 78 ILE A N 1
ATOM 633 C CA . ILE A 1 78 ? 11.264 -20.603 -16.526 1.00 94.25 78 ILE A CA 1
ATOM 634 C C . ILE A 1 78 ? 12.357 -21.174 -15.613 1.00 94.25 78 ILE A C 1
ATOM 636 O O . ILE A 1 78 ? 12.261 -21.031 -14.399 1.00 94.25 78 ILE A O 1
ATOM 640 N N . SER A 1 79 ? 13.436 -21.727 -16.175 1.00 93.94 79 SER A N 1
ATOM 641 C CA . SER A 1 79 ? 14.540 -22.283 -15.381 1.00 93.94 79 SER A CA 1
ATOM 642 C C . SER A 1 79 ? 15.276 -21.204 -14.582 1.00 93.94 79 SER A C 1
ATOM 644 O O . SER A 1 79 ? 15.528 -21.386 -13.396 1.00 93.94 79 SER A O 1
ATOM 646 N N . SER A 1 80 ? 15.546 -20.044 -15.188 1.00 93.50 80 SER A N 1
ATOM 647 C CA . SER A 1 80 ? 16.160 -18.909 -14.485 1.00 93.50 80 SER A CA 1
ATOM 648 C C . SER A 1 80 ? 15.252 -18.350 -13.385 1.00 93.50 80 SER A C 1
ATOM 650 O O . SER A 1 80 ? 15.735 -17.908 -12.345 1.00 93.50 80 SER A O 1
ATOM 652 N N . PHE A 1 81 ? 13.930 -18.389 -13.578 1.00 95.56 81 PHE A N 1
ATOM 653 C CA . PHE A 1 81 ? 12.968 -18.016 -12.543 1.00 95.56 81 PHE A CA 1
ATOM 654 C C . PHE A 1 81 ? 12.949 -19.016 -11.378 1.00 95.56 81 PHE A C 1
ATOM 656 O O . PHE A 1 81 ? 12.941 -18.603 -10.220 1.00 95.56 81 PHE A O 1
ATOM 663 N N . GLU A 1 82 ? 12.980 -20.319 -11.660 1.00 94.81 82 GLU A N 1
ATOM 664 C CA . GLU A 1 82 ? 13.071 -21.367 -10.636 1.00 94.81 82 GLU A CA 1
ATOM 665 C C . GLU A 1 82 ? 14.353 -21.237 -9.800 1.00 94.81 82 GLU A C 1
ATOM 667 O O . GLU A 1 82 ? 14.293 -21.301 -8.569 1.00 94.81 82 GLU A O 1
ATOM 672 N N . GLU A 1 83 ? 15.494 -20.992 -10.453 1.00 93.56 83 GLU A N 1
ATOM 673 C CA . GLU A 1 83 ? 16.783 -20.738 -9.799 1.00 93.56 83 GLU A CA 1
ATOM 674 C C . GLU A 1 83 ? 16.732 -19.495 -8.904 1.00 93.56 83 GLU A C 1
ATOM 676 O O . GLU A 1 83 ? 17.131 -19.563 -7.741 1.00 93.56 83 GLU A O 1
ATOM 681 N N . LEU A 1 84 ? 16.164 -18.392 -9.400 1.00 95.00 84 LEU A N 1
ATOM 682 C CA . LEU A 1 84 ? 15.988 -17.165 -8.623 1.00 95.00 84 LEU A CA 1
ATOM 683 C C . LEU A 1 84 ? 15.116 -17.394 -7.383 1.00 95.00 84 LEU A C 1
ATOM 685 O O . LEU A 1 84 ? 15.466 -16.975 -6.280 1.00 95.00 84 LEU A O 1
ATOM 689 N N . VAL A 1 85 ? 13.979 -18.079 -7.537 1.00 94.75 85 VAL A N 1
ATOM 690 C CA . VAL A 1 85 ? 13.087 -18.404 -6.413 1.00 94.75 85 VAL A CA 1
ATOM 691 C C . VAL A 1 85 ? 13.815 -19.271 -5.386 1.00 94.75 85 VAL A C 1
ATOM 693 O O . VAL A 1 85 ? 13.678 -19.043 -4.181 1.00 94.75 85 VAL A O 1
ATOM 696 N N . ALA A 1 86 ? 14.599 -20.252 -5.839 1.00 93.19 86 ALA A N 1
ATOM 697 C CA . ALA A 1 86 ? 15.410 -21.085 -4.961 1.00 93.19 86 ALA A CA 1
ATOM 698 C C . ALA A 1 86 ? 16.470 -20.259 -4.219 1.00 93.19 86 ALA A C 1
ATOM 700 O O . ALA A 1 86 ? 16.588 -20.394 -3.000 1.00 93.19 86 ALA A O 1
ATOM 701 N N . GLU A 1 87 ? 17.183 -19.361 -4.905 1.00 93.62 87 GLU A N 1
ATOM 702 C CA . GLU A 1 87 ? 18.171 -18.480 -4.280 1.00 93.62 87 GLU A CA 1
ATOM 703 C C . GLU A 1 87 ? 17.527 -17.624 -3.184 1.00 93.62 87 GLU A C 1
ATOM 705 O O . GLU A 1 87 ? 17.996 -17.637 -2.043 1.00 93.62 87 GLU A O 1
ATOM 710 N N . ILE A 1 88 ? 16.422 -16.937 -3.490 1.00 93.81 88 ILE A N 1
ATOM 711 C CA . ILE A 1 88 ? 15.720 -16.074 -2.531 1.00 93.81 88 ILE A CA 1
ATOM 712 C C . ILE A 1 88 ? 15.302 -16.880 -1.294 1.00 93.81 88 ILE A C 1
ATOM 714 O O . ILE A 1 88 ? 15.515 -16.430 -0.170 1.00 93.81 88 ILE A O 1
ATOM 718 N N . LYS A 1 89 ? 14.776 -18.101 -1.474 1.00 90.19 89 LYS A N 1
ATOM 719 C CA . LYS A 1 89 ? 14.378 -18.987 -0.363 1.00 90.19 89 LYS A CA 1
ATOM 720 C C . LYS A 1 89 ? 15.536 -19.390 0.551 1.00 90.19 89 LYS A C 1
ATOM 722 O O . LYS A 1 89 ? 15.296 -19.676 1.721 1.00 90.19 89 LYS A O 1
ATOM 727 N N . THR A 1 90 ? 16.770 -19.439 0.046 1.00 88.56 90 THR A N 1
ATOM 728 C CA . THR A 1 90 ? 17.945 -19.779 0.868 1.00 88.56 90 THR A CA 1
ATOM 729 C C . THR A 1 90 ? 18.441 -18.622 1.736 1.00 88.56 90 THR A C 1
ATOM 731 O O . THR A 1 90 ? 19.220 -18.851 2.663 1.00 88.56 90 THR A O 1
ATOM 734 N N . LYS A 1 91 ? 18.000 -17.384 1.477 1.00 86.44 91 LYS A N 1
ATOM 735 C CA . LYS A 1 91 ? 18.309 -16.231 2.332 1.00 86.44 91 LYS A CA 1
ATOM 736 C C . LYS A 1 91 ? 17.442 -16.290 3.596 1.00 86.44 91 LYS A C 1
ATOM 738 O O . LYS A 1 91 ? 16.264 -16.632 3.530 1.00 86.44 91 LYS A O 1
ATOM 743 N N . ASN A 1 92 ? 18.016 -15.952 4.756 1.00 66.31 92 ASN A N 1
ATOM 744 C CA . ASN A 1 92 ? 17.373 -16.101 6.078 1.00 66.31 92 ASN A CA 1
ATOM 745 C C . ASN A 1 92 ? 16.031 -15.355 6.224 1.00 66.31 92 ASN A C 1
ATOM 747 O O . ASN A 1 92 ? 15.237 -15.674 7.106 1.00 66.31 92 ASN A O 1
ATOM 751 N N . ASP A 1 93 ? 15.789 -14.361 5.381 1.00 73.56 93 ASP A N 1
ATOM 752 C CA . ASP A 1 93 ? 14.617 -13.491 5.334 1.00 73.56 93 ASP A CA 1
ATOM 753 C C . ASP A 1 93 ? 13.759 -13.685 4.072 1.00 73.56 93 ASP A C 1
ATOM 755 O O . ASP A 1 93 ? 12.715 -13.046 3.945 1.00 73.56 93 ASP A O 1
ATOM 759 N N . GLY A 1 94 ? 14.141 -14.587 3.160 1.00 83.62 94 GLY A N 1
ATOM 760 C CA . GLY A 1 94 ? 13.427 -14.777 1.898 1.00 83.62 94 GLY A CA 1
ATOM 761 C C . GLY A 1 94 ? 13.467 -13.536 1.003 1.00 83.62 94 GLY A C 1
ATOM 762 O O . GLY A 1 94 ? 12.491 -13.275 0.294 1.00 83.62 94 GLY A O 1
ATOM 763 N N . PHE A 1 95 ? 14.554 -12.762 1.083 1.00 90.19 95 PHE A N 1
ATOM 764 C CA . PHE A 1 95 ? 14.696 -11.442 0.482 1.00 90.19 95 PHE A CA 1
ATOM 765 C C . PHE A 1 95 ? 16.003 -11.312 -0.311 1.00 90.19 95 PHE A C 1
ATOM 767 O O . PHE A 1 95 ? 17.051 -11.821 0.092 1.00 90.19 95 PHE A O 1
ATOM 774 N N . LEU A 1 96 ? 15.951 -10.609 -1.442 1.00 93.12 96 LEU A N 1
ATOM 775 C CA . LEU A 1 96 ? 17.115 -10.309 -2.274 1.00 93.12 96 LEU A CA 1
ATOM 776 C C . LEU A 1 96 ? 16.960 -8.933 -2.925 1.00 93.12 96 LEU A C 1
ATOM 778 O O . LEU A 1 96 ? 15.971 -8.689 -3.604 1.00 93.12 96 LEU A O 1
ATOM 782 N N . THR A 1 97 ? 17.958 -8.061 -2.787 1.00 92.75 97 THR A N 1
ATOM 783 C CA . THR A 1 97 ? 18.013 -6.796 -3.534 1.00 92.75 97 THR A CA 1
ATOM 784 C C . THR A 1 97 ? 18.888 -6.955 -4.770 1.00 92.75 97 THR A C 1
ATOM 786 O O . THR A 1 97 ? 20.063 -7.310 -4.665 1.00 92.75 97 THR A O 1
ATOM 789 N N . LEU A 1 98 ? 18.337 -6.625 -5.933 1.00 92.75 98 LEU A N 1
ATOM 790 C CA . LEU A 1 98 ? 19.051 -6.515 -7.199 1.00 92.75 98 LEU A CA 1
ATOM 791 C C . LEU A 1 98 ? 19.155 -5.042 -7.609 1.00 92.75 98 LEU A C 1
ATOM 793 O O . LEU A 1 98 ? 18.202 -4.275 -7.490 1.00 92.75 98 LEU A O 1
ATOM 797 N N . THR A 1 99 ? 20.308 -4.642 -8.135 1.00 90.44 99 THR A N 1
ATOM 798 C CA . THR A 1 99 ? 20.534 -3.324 -8.754 1.00 90.44 99 THR A CA 1
ATOM 799 C C . THR A 1 99 ? 20.897 -3.505 -10.224 1.00 90.44 99 THR A C 1
ATOM 801 O O . THR A 1 99 ? 21.232 -4.616 -10.627 1.00 90.44 99 THR A O 1
ATOM 804 N N . SER A 1 100 ? 20.820 -2.440 -11.029 1.00 76.88 100 SER A N 1
ATOM 805 C CA . SER A 1 100 ? 21.046 -2.396 -12.489 1.00 76.88 100 SER A CA 1
ATOM 806 C C . SER A 1 100 ? 21.753 -3.608 -13.124 1.00 76.88 100 SER A C 1
ATOM 808 O O . SER A 1 100 ? 21.150 -4.309 -13.938 1.00 76.88 100 SER A O 1
ATOM 810 N N . THR A 1 101 ? 23.012 -3.878 -12.762 1.00 82.12 101 THR A N 1
ATOM 811 C CA . THR A 1 101 ? 23.785 -4.995 -13.332 1.00 82.12 101 THR A CA 1
ATOM 812 C C . THR A 1 101 ? 23.193 -6.359 -12.981 1.00 82.12 101 THR A C 1
ATOM 814 O O . THR A 1 101 ? 22.970 -7.164 -13.876 1.00 82.12 101 THR A O 1
ATOM 817 N N . ALA A 1 102 ? 22.872 -6.599 -11.709 1.00 89.56 102 ALA A N 1
ATOM 818 C CA . ALA A 1 102 ? 22.292 -7.861 -11.249 1.00 89.56 102 ALA A CA 1
ATOM 819 C C . ALA A 1 102 ? 20.848 -8.061 -11.751 1.00 89.56 102 ALA A C 1
ATOM 821 O O . ALA A 1 102 ? 20.424 -9.181 -12.005 1.00 89.56 102 ALA A O 1
ATOM 822 N N . ILE A 1 103 ? 20.096 -6.974 -11.972 1.00 90.81 103 ILE A N 1
ATOM 823 C CA . ILE A 1 103 ? 18.776 -7.034 -12.627 1.00 90.81 103 ILE A CA 1
ATOM 824 C C . ILE A 1 103 ? 18.909 -7.577 -14.059 1.00 90.81 103 ILE A C 1
ATOM 826 O O . ILE A 1 103 ? 18.046 -8.317 -14.526 1.00 90.81 103 ILE A O 1
ATOM 830 N N . SER A 1 104 ? 19.995 -7.220 -14.751 1.00 86.69 104 SER A N 1
ATOM 831 C CA . SER A 1 104 ? 20.210 -7.565 -16.161 1.00 86.69 104 SER A CA 1
ATOM 832 C C . SER A 1 104 ? 20.479 -9.057 -16.394 1.00 86.69 104 SER A C 1
ATOM 834 O O . SER A 1 104 ? 20.353 -9.517 -17.527 1.00 86.69 104 SER A O 1
ATOM 836 N N . GLU A 1 105 ? 20.820 -9.813 -15.345 1.00 88.56 105 GLU A N 1
ATOM 837 C CA . GLU A 1 105 ? 21.032 -11.268 -15.403 1.00 88.56 105 GLU A CA 1
ATOM 838 C C . GLU A 1 105 ? 19.721 -12.041 -15.626 1.00 88.56 105 GLU A C 1
ATOM 840 O O . GLU A 1 105 ? 19.734 -13.142 -16.172 1.00 88.56 105 GLU A O 1
ATOM 845 N N . TYR A 1 106 ? 18.580 -11.437 -15.279 1.00 91.88 106 TYR A N 1
ATOM 846 C CA . TYR A 1 106 ? 17.255 -12.037 -15.412 1.00 91.88 106 TYR A CA 1
ATOM 847 C C . TYR A 1 106 ? 16.486 -11.366 -16.549 1.00 91.88 106 TYR A C 1
ATOM 849 O O . TYR A 1 106 ? 16.092 -10.203 -16.443 1.00 91.88 106 TYR A O 1
ATOM 857 N N . GLY A 1 107 ? 16.232 -12.094 -17.642 1.00 91.69 107 GLY A N 1
ATOM 858 C CA . GLY A 1 107 ? 15.678 -11.520 -18.873 1.00 91.69 107 GLY A CA 1
ATOM 859 C C . GLY A 1 107 ? 14.360 -10.765 -18.666 1.00 91.69 107 GLY A C 1
ATOM 860 O O . GLY A 1 107 ? 14.216 -9.634 -19.131 1.00 91.69 107 GLY A O 1
ATOM 861 N N . PHE A 1 108 ? 13.429 -11.344 -17.906 1.00 92.56 108 PHE A N 1
ATOM 862 C CA . PHE A 1 108 ? 12.127 -10.733 -17.616 1.00 92.56 108 PHE A CA 1
ATOM 863 C C . PHE A 1 108 ? 12.233 -9.464 -16.742 1.00 92.56 108 PHE A C 1
ATOM 865 O O . PHE A 1 108 ? 11.496 -8.502 -16.962 1.00 92.56 108 PHE A O 1
ATOM 872 N N . LEU A 1 109 ? 13.183 -9.405 -15.796 1.00 94.31 109 LEU A N 1
ATOM 873 C CA . LEU A 1 109 ? 13.436 -8.204 -14.984 1.00 94.31 109 LEU A CA 1
ATOM 874 C C . LEU A 1 109 ? 14.167 -7.123 -15.788 1.00 94.31 109 LEU A C 1
ATOM 876 O O . LEU A 1 109 ? 13.849 -5.937 -15.675 1.00 94.31 109 LEU A O 1
ATOM 880 N N . ASN A 1 110 ? 15.110 -7.522 -16.641 1.00 93.25 110 ASN A N 1
ATOM 881 C CA . ASN A 1 110 ? 15.818 -6.607 -17.526 1.00 93.25 110 ASN A CA 1
ATOM 882 C C . ASN A 1 110 ? 14.862 -5.907 -18.502 1.00 93.25 110 ASN A C 1
ATOM 884 O O . ASN A 1 110 ? 14.997 -4.711 -18.749 1.00 93.25 110 ASN A O 1
ATOM 888 N N . GLN A 1 111 ? 13.859 -6.618 -19.025 1.00 92.25 111 GLN A N 1
ATOM 889 C CA . GLN A 1 111 ? 12.848 -6.011 -19.892 1.00 92.25 111 GLN A CA 1
ATOM 890 C C . GLN A 1 111 ? 12.012 -4.948 -19.169 1.00 92.25 111 GLN A C 1
ATOM 892 O O . GLN A 1 111 ? 11.750 -3.892 -19.749 1.00 92.25 111 GLN A O 1
ATOM 897 N N . LEU A 1 112 ? 11.655 -5.168 -17.897 1.00 93.00 112 LEU A N 1
ATOM 898 C CA . LEU A 1 112 ? 11.023 -4.131 -17.074 1.00 93.00 112 LEU A CA 1
ATOM 899 C C . LEU A 1 112 ? 11.937 -2.910 -16.919 1.00 93.00 112 LEU A C 1
ATOM 901 O O . LEU A 1 112 ? 11.507 -1.778 -17.134 1.00 93.00 112 LEU A O 1
ATOM 905 N N . LEU A 1 113 ? 13.210 -3.129 -16.584 1.00 92.38 113 LEU A N 1
ATOM 906 C CA . LEU A 1 113 ? 14.180 -2.050 -16.404 1.00 92.38 113 LEU A CA 1
ATOM 907 C C . LEU A 1 113 ? 14.386 -1.239 -17.693 1.00 92.38 113 LEU A C 1
ATOM 909 O O . LEU A 1 113 ? 14.363 -0.007 -17.666 1.00 92.38 113 LEU A O 1
ATOM 913 N N . ALA A 1 114 ? 14.582 -1.920 -18.822 1.00 92.75 114 ALA A N 1
ATOM 914 C CA . ALA A 1 114 ? 14.797 -1.298 -20.123 1.00 92.75 114 ALA A CA 1
ATOM 915 C C . ALA A 1 114 ? 13.550 -0.544 -20.605 1.00 92.75 114 ALA A C 1
ATOM 917 O O . ALA A 1 114 ? 13.664 0.597 -21.058 1.00 92.75 114 ALA A O 1
ATOM 918 N N . GLY A 1 115 ? 12.365 -1.144 -20.452 1.00 93.31 115 GLY A N 1
ATOM 919 C CA . GLY A 1 115 ? 11.092 -0.514 -20.797 1.00 93.31 115 GLY A CA 1
ATOM 920 C C . GLY A 1 115 ? 10.841 0.760 -19.992 1.00 93.31 115 GLY A C 1
ATOM 921 O O . GLY A 1 115 ? 10.526 1.797 -20.570 1.00 93.31 115 GLY A O 1
ATOM 922 N N . PHE A 1 116 ? 11.082 0.726 -18.678 1.00 93.38 116 PHE A N 1
ATOM 923 C CA . PHE A 1 116 ? 10.946 1.914 -17.837 1.00 93.38 116 PHE A CA 1
ATOM 924 C C . PHE A 1 116 ? 11.931 3.018 -18.237 1.00 93.38 116 PHE A C 1
ATOM 926 O O . PHE A 1 116 ? 11.544 4.178 -18.370 1.00 93.38 116 PHE A O 1
ATOM 933 N N . LYS A 1 117 ? 13.209 2.672 -18.452 1.00 93.12 117 LYS A N 1
ATOM 934 C CA . LYS A 1 117 ? 14.235 3.638 -18.875 1.00 93.12 117 LYS A CA 1
ATOM 935 C C . LYS A 1 117 ? 13.874 4.302 -20.206 1.00 93.12 117 LYS A C 1
ATOM 937 O O . LYS A 1 117 ? 14.138 5.491 -20.370 1.00 93.12 117 LYS A O 1
ATOM 942 N N . ALA A 1 118 ? 13.256 3.571 -21.134 1.00 95.12 118 ALA A N 1
ATOM 943 C CA . ALA A 1 118 ? 12.777 4.136 -22.392 1.00 95.12 118 ALA A CA 1
ATOM 944 C C . ALA A 1 118 ? 11.676 5.187 -22.165 1.00 95.12 118 ALA A C 1
ATOM 946 O O . ALA A 1 118 ? 11.802 6.306 -22.658 1.00 95.12 118 ALA A O 1
ATOM 947 N N . GLU A 1 119 ? 10.655 4.877 -21.360 1.00 95.94 119 GLU A N 1
ATOM 948 C CA . GLU A 1 119 ? 9.590 5.837 -21.024 1.00 95.94 119 GLU A CA 1
ATOM 949 C C . GLU A 1 119 ? 10.114 7.058 -20.263 1.00 95.94 119 GLU A C 1
ATOM 951 O O . GLU A 1 119 ? 9.747 8.195 -20.567 1.00 95.94 119 GLU A O 1
ATOM 956 N N . PHE A 1 120 ? 11.029 6.844 -19.313 1.00 95.75 120 PHE A N 1
ATOM 957 C CA . PHE A 1 120 ? 11.695 7.924 -18.592 1.00 95.75 120 PHE A CA 1
ATOM 958 C C . PHE A 1 120 ? 12.434 8.859 -19.556 1.00 95.75 120 PHE A C 1
ATOM 960 O O . PHE A 1 120 ? 12.269 10.076 -19.485 1.00 95.75 120 PHE A O 1
ATOM 967 N N . ASN A 1 121 ? 13.217 8.302 -20.485 1.00 96.00 121 ASN A N 1
ATOM 968 C CA . ASN A 1 121 ? 13.965 9.082 -21.469 1.00 96.00 121 ASN A CA 1
ATOM 969 C C . ASN A 1 121 ? 13.041 9.841 -22.431 1.00 96.00 121 ASN A C 1
ATOM 971 O O . ASN A 1 121 ? 13.304 11.009 -22.717 1.00 96.00 121 ASN A O 1
ATOM 975 N N . ASN A 1 122 ? 11.945 9.219 -22.878 1.00 97.06 122 ASN A N 1
ATOM 976 C CA . ASN A 1 122 ? 10.946 9.860 -23.736 1.00 97.06 122 ASN A CA 1
ATOM 977 C C . ASN A 1 122 ? 10.312 11.075 -23.047 1.00 97.06 122 ASN A C 1
ATOM 979 O O . ASN A 1 122 ? 10.261 12.163 -23.625 1.00 97.06 122 ASN A O 1
ATOM 983 N N . LEU A 1 123 ? 9.878 10.915 -21.792 1.00 97.44 123 LEU A N 1
ATOM 984 C CA . LEU A 1 123 ? 9.332 12.016 -21.002 1.00 97.44 123 LEU A CA 1
ATOM 985 C C . LEU A 1 123 ? 10.376 13.117 -20.782 1.00 97.44 123 LEU A C 1
ATOM 987 O O . LEU A 1 123 ? 10.075 14.299 -20.938 1.00 97.44 123 LEU A O 1
ATOM 991 N N . ASN A 1 124 ? 11.602 12.744 -20.417 1.00 96.88 124 ASN A N 1
ATOM 992 C CA . ASN A 1 124 ? 12.665 13.700 -20.130 1.00 96.88 124 ASN A CA 1
ATOM 993 C C . ASN A 1 124 ? 13.004 14.555 -21.362 1.00 96.88 124 ASN A C 1
ATOM 995 O O . ASN A 1 124 ? 13.171 15.770 -21.250 1.00 96.88 124 ASN A O 1
ATOM 999 N N . GLN A 1 125 ? 13.022 13.934 -22.546 1.00 96.56 125 GLN A N 1
ATOM 1000 C CA . GLN A 1 125 ? 13.199 14.631 -23.817 1.00 96.56 125 GLN A CA 1
ATOM 1001 C C . GLN A 1 125 ? 12.026 15.577 -24.111 1.00 96.56 125 GLN A C 1
ATOM 1003 O O . GLN A 1 125 ? 12.250 16.746 -24.411 1.00 96.56 125 GLN A O 1
ATOM 1008 N N . HIS A 1 126 ? 10.781 15.123 -23.934 1.00 96.88 126 HIS A N 1
ATOM 1009 C CA . HIS A 1 126 ? 9.587 15.962 -24.114 1.00 96.88 126 HIS A CA 1
ATOM 1010 C C . HIS A 1 126 ? 9.574 17.190 -23.193 1.00 96.88 126 HIS A C 1
ATOM 1012 O O . HIS A 1 126 ? 9.248 18.303 -23.612 1.00 96.88 126 HIS A O 1
ATOM 1018 N N . LEU A 1 127 ? 9.957 17.008 -21.928 1.00 96.56 127 LEU A N 1
ATOM 1019 C CA . LEU A 1 127 ? 10.082 18.099 -20.962 1.00 96.56 127 LEU A CA 1
ATOM 1020 C C . LEU A 1 127 ? 11.204 19.068 -21.354 1.00 96.56 127 LEU A C 1
ATOM 1022 O O . LEU A 1 127 ? 11.015 20.283 -21.268 1.00 96.56 127 LEU A O 1
ATOM 1026 N N . ARG A 1 128 ? 12.351 18.553 -21.820 1.00 95.56 128 ARG A N 1
ATOM 1027 C CA . ARG A 1 128 ? 13.458 19.382 -22.310 1.00 95.56 128 ARG A CA 1
ATOM 1028 C C . ARG A 1 128 ? 13.016 20.236 -23.491 1.00 95.56 128 ARG A C 1
ATOM 1030 O O . ARG A 1 128 ? 13.301 21.428 -23.494 1.00 95.56 128 ARG A O 1
ATOM 1037 N N . ASP A 1 129 ? 12.294 19.656 -24.443 1.00 94.88 129 ASP A N 1
ATOM 1038 C CA . ASP A 1 129 ? 11.819 20.369 -25.630 1.00 94.88 129 ASP A CA 1
ATOM 1039 C C . ASP A 1 129 ? 10.804 21.461 -25.263 1.00 94.88 129 ASP A C 1
ATOM 1041 O O . ASP A 1 129 ? 10.869 22.574 -25.787 1.00 94.88 129 ASP A O 1
ATOM 1045 N N . ARG A 1 130 ? 9.907 21.195 -24.302 1.00 94.69 130 ARG A N 1
ATOM 1046 C CA . ARG A 1 130 ? 8.936 22.190 -23.812 1.00 94.69 130 ARG A CA 1
ATOM 1047 C C . ARG A 1 130 ? 9.600 23.382 -23.124 1.00 94.69 130 ARG A C 1
ATOM 1049 O O . ARG A 1 130 ? 9.144 24.513 -23.272 1.00 94.69 130 ARG A O 1
ATOM 1056 N N . TYR A 1 131 ? 10.649 23.125 -22.353 1.00 92.31 131 TYR A N 1
ATOM 1057 C CA . TYR A 1 131 ? 11.358 24.125 -21.557 1.00 92.31 131 TYR A CA 1
ATOM 1058 C C . TYR A 1 131 ? 12.752 24.421 -22.132 1.00 92.31 131 TYR A C 1
ATOM 1060 O O . TYR A 1 131 ? 13.676 24.744 -21.386 1.00 92.31 131 TYR A O 1
ATOM 1068 N N . SER A 1 132 ? 12.913 24.333 -23.456 1.00 90.50 132 SER A N 1
ATOM 1069 C CA . SER A 1 132 ? 14.214 24.341 -24.147 1.00 90.50 132 SER A CA 1
ATOM 1070 C C . SER A 1 132 ? 15.101 25.538 -23.802 1.00 90.50 132 SER A C 1
ATOM 1072 O O . SER A 1 132 ? 16.319 25.406 -23.716 1.00 90.50 132 SER A O 1
ATOM 1074 N N . ASN A 1 133 ? 14.495 26.695 -23.524 1.00 90.31 133 ASN A N 1
ATOM 1075 C CA . ASN A 1 133 ? 15.194 27.920 -23.121 1.00 90.31 133 ASN A CA 1
ATOM 1076 C C . ASN A 1 133 ? 15.950 27.787 -21.786 1.00 90.31 133 ASN A C 1
ATOM 1078 O O . ASN A 1 133 ? 16.820 28.603 -21.492 1.00 90.31 133 ASN A O 1
ATOM 1082 N N . TYR A 1 134 ? 15.616 26.782 -20.974 1.00 88.62 134 TYR A N 1
ATOM 1083 C CA . TYR A 1 134 ? 16.190 26.547 -19.650 1.00 88.62 134 TYR A CA 1
ATOM 1084 C C . TYR A 1 134 ? 17.097 25.306 -19.595 1.00 88.62 134 TYR A C 1
ATOM 1086 O O . TYR A 1 134 ? 17.848 25.152 -18.633 1.00 88.62 134 TYR A O 1
ATOM 1094 N N . TYR A 1 135 ? 17.061 24.448 -20.621 1.00 89.06 135 TYR A N 1
ATOM 1095 C CA . TYR A 1 135 ? 17.754 23.156 -20.662 1.00 89.06 135 TYR A CA 1
ATOM 1096 C C . TYR A 1 135 ? 18.653 23.037 -21.898 1.00 89.06 135 TYR A C 1
ATOM 1098 O O . TYR A 1 135 ? 18.380 22.278 -22.833 1.00 89.06 135 TYR A O 1
ATOM 1106 N N . VAL A 1 136 ? 19.750 23.800 -21.887 1.00 81.38 136 VAL A N 1
ATOM 1107 C CA . VAL A 1 136 ? 20.768 23.763 -22.950 1.00 81.38 136 VAL A CA 1
ATOM 1108 C C . VAL A 1 136 ? 21.582 22.469 -22.842 1.00 81.38 136 VAL A C 1
ATOM 1110 O O . VAL A 1 136 ? 21.471 21.605 -23.713 1.00 81.38 136 VAL A O 1
ATOM 1113 N N . ASP A 1 137 ? 22.278 22.287 -21.713 1.00 84.50 137 ASP A N 1
ATOM 1114 C CA . ASP A 1 137 ? 23.183 21.150 -21.450 1.00 84.50 137 ASP A CA 1
ATOM 1115 C C . ASP A 1 137 ? 22.741 20.282 -20.259 1.00 84.50 137 ASP A C 1
ATOM 1117 O O . ASP A 1 137 ? 23.478 19.426 -19.771 1.00 84.50 137 ASP A O 1
ATOM 1121 N N . THR A 1 138 ? 21.536 20.520 -19.746 1.00 89.44 138 THR A N 1
ATOM 1122 C CA . THR A 1 138 ? 20.970 19.800 -18.602 1.00 89.44 138 THR A CA 1
ATOM 1123 C C . THR A 1 138 ? 19.649 19.147 -18.982 1.00 89.44 138 THR A C 1
ATOM 1125 O O . THR A 1 138 ? 19.026 19.504 -19.979 1.00 89.44 138 THR A O 1
ATOM 1128 N N . MET A 1 139 ? 19.227 18.170 -18.181 1.00 94.06 139 MET A N 1
ATOM 1129 C CA . MET A 1 139 ? 17.945 17.487 -18.341 1.00 94.06 139 MET A CA 1
ATOM 1130 C C . MET A 1 139 ? 16.998 17.840 -17.182 1.00 94.06 139 MET A C 1
ATOM 1132 O O . MET A 1 139 ? 17.472 17.965 -16.045 1.00 94.06 139 MET A O 1
ATOM 1136 N N . PRO A 1 140 ? 15.683 17.977 -17.444 1.00 96.00 140 PRO A N 1
ATOM 1137 C CA . PRO A 1 140 ? 14.666 18.189 -16.411 1.00 96.00 140 PRO A CA 1
ATOM 1138 C C . PRO A 1 140 ? 14.640 17.093 -15.347 1.00 96.00 140 PRO A C 1
ATOM 1140 O O . PRO A 1 140 ? 14.434 17.381 -14.169 1.00 96.00 140 PRO A O 1
ATOM 1143 N N . LEU A 1 141 ? 14.860 15.845 -15.758 1.00 96.62 141 LEU A N 1
ATOM 1144 C CA . LEU A 1 141 ? 14.895 14.679 -14.887 1.00 96.62 141 LEU A CA 1
ATOM 1145 C C . LEU A 1 141 ? 16.287 14.042 -14.914 1.00 96.62 141 LEU A C 1
ATOM 1147 O O . LEU A 1 141 ? 16.912 13.928 -15.972 1.00 96.62 141 LEU A O 1
ATOM 1151 N N . LEU A 1 142 ? 16.764 13.583 -13.758 1.00 94.44 142 LEU A N 1
ATOM 1152 C CA . LEU A 1 142 ? 17.970 12.765 -13.654 1.00 94.44 142 LEU A CA 1
ATOM 1153 C C . LEU A 1 142 ? 17.655 11.427 -12.979 1.00 94.44 142 LEU A C 1
ATOM 1155 O O . LEU A 1 142 ? 17.057 11.392 -11.907 1.00 94.44 142 LEU A O 1
ATOM 1159 N N . LEU A 1 143 ? 18.131 10.350 -13.600 1.00 90.94 143 LEU A N 1
ATOM 1160 C CA . LEU A 1 143 ? 18.151 8.988 -13.076 1.00 90.94 143 LEU A CA 1
ATOM 1161 C C . LEU A 1 143 ? 19.612 8.518 -13.102 1.00 90.94 143 LEU A C 1
ATOM 1163 O O . LEU A 1 143 ? 20.210 8.497 -14.180 1.00 90.94 143 LEU A O 1
ATOM 1167 N N . ARG A 1 144 ? 20.229 8.200 -11.958 1.00 84.44 144 ARG A N 1
ATOM 1168 C CA . ARG A 1 144 ? 21.631 7.739 -11.945 1.00 84.44 144 ARG A CA 1
ATOM 1169 C C . ARG A 1 144 ? 21.700 6.262 -12.328 1.00 84.44 144 ARG A C 1
ATOM 1171 O O . ARG A 1 144 ? 20.737 5.513 -12.181 1.00 84.44 144 ARG A O 1
ATOM 1178 N N . GLU A 1 145 ? 22.864 5.826 -12.805 1.00 68.00 145 GLU A N 1
ATOM 1179 C CA . GLU A 1 145 ? 23.051 4.496 -13.406 1.00 68.00 145 GLU A CA 1
ATOM 1180 C C . GLU A 1 145 ? 22.691 3.316 -12.485 1.00 68.00 145 GLU A C 1
ATOM 1182 O O . GLU A 1 145 ? 22.320 2.260 -12.994 1.00 68.00 145 GLU A O 1
ATOM 1187 N N . ASN A 1 146 ? 22.712 3.501 -11.159 1.00 76.06 146 ASN A N 1
ATOM 1188 C CA . ASN A 1 146 ? 22.405 2.475 -10.150 1.00 76.06 146 ASN A CA 1
ATOM 1189 C C . ASN A 1 146 ? 21.277 2.875 -9.189 1.00 76.06 146 ASN A C 1
ATOM 1191 O O . ASN A 1 146 ? 21.165 2.304 -8.107 1.00 76.06 146 ASN A O 1
ATOM 1195 N N . ASP A 1 147 ? 20.466 3.865 -9.558 1.00 82.38 147 ASP A N 1
ATOM 1196 C CA . ASP A 1 147 ? 19.395 4.342 -8.681 1.00 82.38 147 ASP A CA 1
ATOM 1197 C C . ASP A 1 147 ? 18.243 3.335 -8.584 1.00 82.38 147 ASP A C 1
ATOM 1199 O O . ASP A 1 147 ? 17.624 3.217 -7.530 1.00 82.38 147 ASP A O 1
ATOM 1203 N N . ILE A 1 148 ? 17.977 2.572 -9.652 1.00 90.31 148 ILE A N 1
ATOM 1204 C CA . ILE A 1 148 ? 16.893 1.586 -9.659 1.00 90.31 148 ILE A CA 1
ATOM 1205 C C . ILE A 1 148 ? 17.325 0.322 -8.918 1.00 90.31 148 ILE A C 1
ATOM 1207 O O . ILE A 1 148 ? 18.289 -0.345 -9.310 1.00 90.31 148 ILE A O 1
ATOM 1211 N N . SER A 1 149 ? 16.553 -0.035 -7.894 1.00 92.50 149 SER A N 1
ATOM 1212 C CA . SER A 1 149 ? 16.683 -1.296 -7.173 1.00 92.50 149 SER A CA 1
ATOM 1213 C C . SER A 1 149 ? 15.381 -2.085 -7.211 1.00 92.50 149 SER A C 1
ATOM 1215 O O . SER A 1 149 ? 14.287 -1.523 -7.109 1.00 92.50 149 SER A O 1
ATOM 1217 N N . PHE A 1 150 ? 15.512 -3.397 -7.371 1.00 94.44 150 PHE A N 1
ATOM 1218 C CA . PHE A 1 150 ? 14.428 -4.359 -7.246 1.00 94.44 150 PHE A CA 1
ATOM 1219 C C . PHE A 1 150 ? 14.654 -5.140 -5.957 1.00 94.44 150 PHE A C 1
ATOM 1221 O O . PHE A 1 150 ? 15.671 -5.808 -5.801 1.00 94.44 150 PHE A O 1
ATOM 1228 N N . ASP A 1 151 ? 13.694 -5.056 -5.052 1.00 93.56 151 ASP A N 1
ATOM 1229 C CA . ASP A 1 151 ? 13.662 -5.757 -3.778 1.00 93.56 151 ASP A CA 1
ATOM 1230 C C . ASP A 1 151 ? 12.716 -6.955 -3.916 1.00 93.56 151 ASP A C 1
ATOM 1232 O O . ASP A 1 151 ? 11.496 -6.808 -4.007 1.00 93.56 151 ASP A O 1
ATOM 1236 N N . LEU A 1 152 ? 13.285 -8.151 -4.022 1.00 95.00 152 LEU A N 1
ATOM 1237 C CA . LEU A 1 152 ? 12.579 -9.386 -4.336 1.00 95.00 152 LEU A CA 1
ATOM 1238 C C . LEU A 1 152 ? 12.250 -10.122 -3.043 1.00 95.00 152 LEU A C 1
ATOM 1240 O O . LEU A 1 152 ? 13.133 -10.406 -2.238 1.00 95.00 152 LEU A O 1
ATOM 1244 N N . HIS A 1 153 ? 10.984 -10.487 -2.883 1.00 94.56 153 HIS A N 1
ATOM 1245 C CA . HIS A 1 153 ? 10.472 -11.217 -1.729 1.00 94.56 153 HIS A CA 1
ATOM 1246 C C . HIS A 1 153 ? 9.856 -12.532 -2.186 1.00 94.56 153 HIS A C 1
ATOM 1248 O O . HIS A 1 153 ? 8.959 -12.536 -3.032 1.00 94.56 153 HIS A O 1
ATOM 1254 N N . ASN A 1 154 ? 10.284 -13.653 -1.609 1.00 94.88 154 ASN A N 1
ATOM 1255 C CA . ASN A 1 154 ? 9.639 -14.936 -1.876 1.00 94.88 154 ASN A CA 1
ATOM 1256 C C . ASN A 1 154 ? 8.226 -14.962 -1.273 1.00 94.88 154 ASN A C 1
ATOM 1258 O O . ASN A 1 154 ? 8.049 -14.674 -0.085 1.00 94.88 154 ASN A O 1
ATOM 1262 N N . ILE A 1 155 ? 7.237 -15.387 -2.064 1.00 94.38 155 ILE A N 1
ATOM 1263 C CA . ILE A 1 155 ? 5.868 -15.611 -1.590 1.00 94.38 155 ILE A CA 1
ATOM 1264 C C . ILE A 1 155 ? 5.811 -16.947 -0.841 1.00 94.38 155 ILE A C 1
ATOM 1266 O O . ILE A 1 155 ? 6.194 -17.998 -1.364 1.00 94.38 155 ILE A O 1
ATOM 1270 N N . ASN A 1 156 ? 5.352 -16.928 0.413 1.00 92.12 156 ASN A N 1
ATOM 1271 C CA . ASN A 1 156 ? 5.336 -18.123 1.259 1.00 92.12 156 ASN A CA 1
ATOM 1272 C C . ASN A 1 156 ? 4.029 -18.914 1.093 1.00 92.12 156 ASN A C 1
ATOM 1274 O O . ASN A 1 156 ? 3.133 -18.865 1.940 1.00 92.12 156 ASN A O 1
ATOM 1278 N N . PHE A 1 157 ? 3.935 -19.670 -0.005 1.00 92.19 157 PHE A N 1
ATOM 1279 C CA . PHE A 1 157 ? 2.760 -20.492 -0.309 1.00 92.19 157 PHE A CA 1
ATOM 1280 C C . PHE A 1 157 ? 2.456 -21.554 0.756 1.00 92.19 157 PHE A C 1
ATOM 1282 O O . PHE A 1 157 ? 1.285 -21.845 0.978 1.00 92.19 157 PHE A O 1
ATOM 1289 N N . ASP A 1 158 ? 3.455 -22.071 1.480 1.00 90.31 158 ASP A N 1
ATOM 1290 C CA . ASP A 1 158 ? 3.232 -23.051 2.553 1.00 90.31 158 ASP A CA 1
ATOM 1291 C C . ASP A 1 158 ? 2.456 -22.454 3.731 1.00 90.31 158 ASP A C 1
ATOM 1293 O O . ASP A 1 158 ? 1.590 -23.103 4.324 1.00 90.31 158 ASP A O 1
ATOM 1297 N N . LYS A 1 159 ? 2.771 -21.208 4.101 1.00 92.00 159 LYS A N 1
ATOM 1298 C CA . LYS A 1 159 ? 2.009 -20.489 5.123 1.00 92.00 159 LYS A CA 1
ATOM 1299 C C . LYS A 1 159 ? 0.658 -20.034 4.592 1.00 92.00 159 LYS A C 1
ATOM 1301 O O . LYS A 1 159 ? -0.328 -20.181 5.306 1.00 92.00 159 LYS A O 1
ATOM 1306 N N . ILE A 1 160 ? 0.596 -19.543 3.354 1.00 94.25 160 ILE A N 1
ATOM 1307 C CA . ILE A 1 160 ? -0.667 -19.127 2.733 1.00 94.25 160 ILE A CA 1
ATOM 1308 C C . ILE A 1 160 ? -1.648 -20.298 2.679 1.00 94.25 160 ILE A C 1
ATOM 1310 O O . ILE A 1 160 ? -2.764 -20.149 3.162 1.00 94.25 160 ILE A O 1
ATOM 1314 N N . ALA A 1 161 ? -1.228 -21.474 2.205 1.00 92.50 161 ALA A N 1
ATOM 1315 C CA . ALA A 1 161 ? -2.068 -22.670 2.129 1.00 92.50 161 ALA A CA 1
ATOM 1316 C C . ALA A 1 161 ? -2.705 -23.026 3.485 1.00 92.50 161 ALA A C 1
ATOM 1318 O O . ALA A 1 161 ? -3.892 -23.333 3.551 1.00 92.50 161 ALA A O 1
ATOM 1319 N N . LYS A 1 162 ? -1.957 -22.881 4.590 1.00 92.25 162 LYS A N 1
ATOM 1320 C CA . LYS A 1 162 ? -2.489 -23.069 5.953 1.00 92.25 162 LYS A CA 1
ATOM 1321 C C . LYS A 1 162 ? -3.521 -22.012 6.347 1.00 92.25 162 LYS A C 1
ATOM 1323 O O . LYS A 1 162 ? -4.445 -22.336 7.082 1.00 92.25 162 LYS A O 1
ATOM 1328 N N . LEU A 1 163 ? -3.358 -20.765 5.899 1.00 91.88 163 LEU A N 1
ATOM 1329 C CA . LEU A 1 163 ? -4.279 -19.664 6.204 1.00 91.88 163 LEU A CA 1
ATOM 1330 C C . LEU A 1 163 ? -5.622 -19.80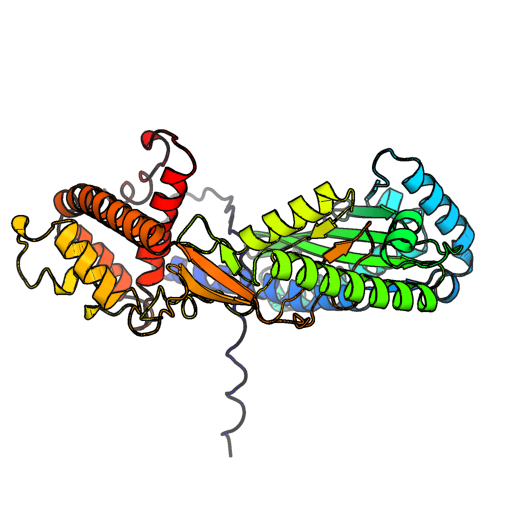9 5.488 1.00 91.88 163 LEU A C 1
ATOM 1332 O O . LEU A 1 163 ? -6.658 -19.511 6.074 1.00 91.88 163 LEU A O 1
ATOM 1336 N N . ILE A 1 164 ? -5.599 -20.253 4.232 1.00 92.69 164 ILE A N 1
ATOM 1337 C CA . ILE A 1 164 ? -6.800 -20.401 3.397 1.00 92.69 164 ILE A CA 1
ATOM 1338 C C . ILE A 1 164 ? -7.365 -21.830 3.394 1.00 92.69 164 ILE A C 1
ATOM 1340 O O . ILE A 1 164 ? -8.265 -22.113 2.607 1.00 92.69 164 ILE A O 1
ATOM 1344 N N . GLU A 1 165 ? -6.838 -22.709 4.254 1.00 87.69 165 GLU A N 1
ATOM 1345 C CA . GLU A 1 165 ? -7.217 -24.127 4.369 1.00 87.69 165 GLU A CA 1
ATOM 1346 C C . GLU A 1 165 ? -7.196 -24.870 3.017 1.00 87.69 165 GLU A C 1
ATOM 1348 O O . GLU A 1 165 ? -8.073 -25.677 2.709 1.00 87.69 165 GLU A O 1
ATOM 1353 N N . ASP A 1 166 ? -6.181 -24.589 2.197 1.00 84.50 166 ASP A N 1
ATOM 1354 C CA . ASP A 1 166 ? -6.006 -25.168 0.863 1.00 84.50 166 ASP A CA 1
ATOM 1355 C C . ASP A 1 166 ? -4.792 -26.108 0.814 1.00 84.50 166 ASP A C 1
ATOM 1357 O O . ASP A 1 166 ? -3.932 -26.117 1.700 1.00 84.50 166 ASP A O 1
ATOM 1361 N N . SER A 1 167 ? -4.709 -26.922 -0.235 1.00 74.81 167 SER A N 1
ATOM 1362 C CA . SER A 1 167 ? -3.560 -27.798 -0.460 1.00 74.81 167 SER A CA 1
ATOM 1363 C C . SER A 1 167 ? -2.390 -27.009 -1.060 1.00 74.81 167 SER A C 1
ATOM 1365 O O . SER A 1 167 ? -2.602 -26.272 -2.025 1.00 74.81 167 SER A O 1
ATOM 1367 N N . PRO A 1 168 ? -1.149 -27.174 -0.558 1.00 68.81 168 PRO A N 1
ATOM 1368 C CA . PRO A 1 168 ? 0.031 -26.610 -1.204 1.00 68.81 168 PRO A CA 1
ATOM 1369 C C . PRO A 1 168 ? 0.147 -27.136 -2.638 1.00 68.81 168 PRO A C 1
ATOM 1371 O O . PRO A 1 168 ? 0.092 -28.346 -2.864 1.00 68.81 168 PRO A O 1
ATOM 1374 N N . GLN A 1 169 ? 0.305 -26.235 -3.603 1.00 72.69 169 GLN A N 1
ATOM 1375 C CA . GLN A 1 169 ? 0.511 -26.578 -5.012 1.00 72.69 169 GLN A CA 1
ATOM 1376 C C . GLN A 1 169 ? 1.877 -26.082 -5.485 1.00 72.69 169 GLN A C 1
ATOM 1378 O O . GLN A 1 169 ? 2.484 -25.221 -4.848 1.00 72.69 169 GLN A O 1
ATOM 1383 N N . ALA A 1 170 ? 2.362 -26.623 -6.606 1.00 80.88 170 ALA A N 1
ATOM 1384 C CA . ALA A 1 170 ? 3.662 -26.303 -7.204 1.00 80.88 170 ALA A CA 1
ATOM 1385 C C . ALA A 1 170 ? 3.682 -24.924 -7.901 1.00 80.88 170 ALA A C 1
ATOM 1387 O O . ALA A 1 170 ? 4.159 -24.779 -9.026 1.00 80.88 170 ALA A O 1
ATOM 1388 N N . VAL A 1 171 ? 3.137 -23.908 -7.237 1.00 90.50 171 VAL A N 1
ATOM 1389 C CA . VAL A 1 171 ? 3.168 -22.526 -7.705 1.00 90.50 171 VAL A CA 1
ATOM 1390 C C . VAL A 1 171 ? 4.350 -21.813 -7.076 1.00 90.50 171 VAL A C 1
ATOM 1392 O O . VAL A 1 171 ? 4.632 -21.923 -5.882 1.00 90.50 171 VAL A O 1
ATOM 1395 N N . LEU A 1 172 ? 5.072 -21.104 -7.930 1.00 94.31 172 LEU A N 1
ATOM 1396 C CA . LEU A 1 172 ? 6.208 -20.275 -7.590 1.00 94.31 172 LEU A CA 1
ATOM 1397 C C . LEU A 1 172 ? 5.811 -18.820 -7.779 1.00 94.31 172 LEU A C 1
ATOM 1399 O O . LEU A 1 172 ? 5.007 -18.468 -8.645 1.00 94.31 172 LEU A O 1
ATOM 1403 N N . GLY A 1 173 ? 6.369 -17.966 -6.936 1.00 94.94 173 GLY A N 1
ATOM 1404 C CA . GLY A 1 173 ? 5.928 -16.592 -6.861 1.00 94.94 173 GLY A CA 1
ATOM 1405 C C . GLY A 1 173 ? 6.900 -15.737 -6.078 1.00 94.94 173 GLY A C 1
ATOM 1406 O O . GLY A 1 173 ? 7.334 -16.112 -4.986 1.00 94.94 173 GLY A O 1
ATOM 1407 N N . ILE A 1 174 ? 7.202 -14.572 -6.633 1.00 95.94 174 ILE A N 1
ATOM 1408 C CA . ILE A 1 174 ? 7.941 -13.514 -5.954 1.00 95.94 174 ILE A CA 1
ATOM 1409 C C . ILE A 1 174 ? 7.165 -12.209 -6.071 1.00 95.94 174 ILE A C 1
ATOM 1411 O O . ILE A 1 174 ? 6.508 -11.946 -7.082 1.00 95.94 174 ILE A O 1
ATOM 1415 N N . THR A 1 175 ? 7.283 -11.371 -5.052 1.00 94.69 175 THR A N 1
ATOM 1416 C CA . THR A 1 175 ? 6.893 -9.967 -5.141 1.00 94.69 175 THR A CA 1
ATOM 1417 C C . THR A 1 175 ? 8.148 -9.136 -5.336 1.00 94.69 175 THR A C 1
ATOM 1419 O O . THR A 1 175 ? 9.071 -9.196 -4.529 1.00 94.69 175 THR A O 1
ATOM 1422 N N . VAL A 1 176 ? 8.181 -8.366 -6.416 1.00 94.12 176 VAL A N 1
ATOM 1423 C CA . VAL A 1 176 ? 9.251 -7.436 -6.762 1.00 94.12 176 VAL A CA 1
ATOM 1424 C C . VAL A 1 176 ? 8.801 -6.038 -6.361 1.00 94.12 176 VAL A C 1
ATOM 1426 O O . VAL A 1 176 ? 7.894 -5.469 -6.969 1.00 94.12 176 VAL A O 1
ATOM 1429 N N . GLN A 1 177 ? 9.419 -5.485 -5.325 1.00 91.81 177 GLN A N 1
ATOM 1430 C CA . GLN A 1 177 ? 9.258 -4.091 -4.937 1.00 91.81 177 GLN A CA 1
ATOM 1431 C C . GLN A 1 177 ? 10.285 -3.258 -5.701 1.00 91.81 177 GLN A C 1
ATOM 1433 O O . GLN A 1 177 ? 11.488 -3.341 -5.472 1.00 91.81 177 GLN A O 1
ATOM 1438 N N . VAL A 1 178 ? 9.810 -2.471 -6.655 1.00 91.38 178 VAL A N 1
ATOM 1439 C CA . VAL A 1 178 ? 10.649 -1.599 -7.468 1.00 91.38 178 VAL A CA 1
ATOM 1440 C C . VAL A 1 178 ? 10.786 -0.256 -6.772 1.00 91.38 178 VAL A C 1
ATOM 1442 O O . VAL A 1 178 ? 9.787 0.374 -6.426 1.00 91.38 178 VAL A O 1
ATOM 1445 N N . ASN A 1 179 ? 12.020 0.206 -6.624 1.00 91.31 179 ASN A N 1
ATOM 1446 C CA . ASN A 1 179 ? 12.354 1.509 -6.077 1.00 91.31 179 ASN A CA 1
ATOM 1447 C C . ASN A 1 179 ? 13.154 2.296 -7.119 1.00 91.31 179 ASN A C 1
ATOM 1449 O O . ASN A 1 179 ? 14.239 1.884 -7.523 1.00 91.31 179 ASN A O 1
ATOM 1453 N N . THR A 1 180 ? 12.592 3.414 -7.577 1.00 90.94 180 THR A N 1
ATOM 1454 C CA . THR A 1 180 ? 13.177 4.262 -8.622 1.00 90.94 180 THR A CA 1
ATOM 1455 C C . THR A 1 180 ? 13.292 5.703 -8.118 1.00 90.94 180 THR A C 1
ATOM 1457 O O . THR A 1 180 ? 12.415 6.528 -8.402 1.00 90.94 180 THR A O 1
ATOM 1460 N N . PRO A 1 181 ? 14.346 6.024 -7.352 1.00 91.75 181 PRO A N 1
ATOM 1461 C CA . PRO A 1 181 ? 14.654 7.391 -6.987 1.00 91.75 181 PRO A CA 1
ATOM 1462 C C . PRO A 1 181 ? 15.106 8.163 -8.229 1.00 91.75 181 PRO A C 1
ATOM 1464 O O . PRO A 1 181 ? 15.855 7.657 -9.063 1.00 91.75 181 PRO A O 1
ATOM 1467 N N . TYR A 1 182 ? 14.633 9.396 -8.353 1.00 93.56 182 TYR A N 1
ATOM 1468 C CA . TYR A 1 182 ? 14.995 10.302 -9.435 1.00 93.56 182 TYR A CA 1
ATOM 1469 C C . TYR A 1 182 ? 15.021 11.743 -8.928 1.00 93.56 182 TYR A C 1
ATOM 1471 O O . TYR A 1 182 ? 14.469 12.085 -7.881 1.00 93.56 182 TYR A O 1
ATOM 1479 N N . GLU A 1 183 ? 15.686 12.608 -9.677 1.00 94.94 183 GLU A N 1
ATOM 1480 C CA . GLU A 1 183 ? 15.812 14.022 -9.354 1.00 94.94 183 GLU A CA 1
ATOM 1481 C C . GLU A 1 183 ? 15.044 14.857 -10.377 1.00 94.94 183 GLU A C 1
ATOM 1483 O O . GLU A 1 183 ? 15.202 14.657 -11.581 1.00 94.94 183 GLU A O 1
ATOM 1488 N N . VAL A 1 184 ? 14.237 15.806 -9.904 1.00 95.06 184 VAL A N 1
ATOM 1489 C CA . VAL A 1 184 ? 13.563 16.811 -10.735 1.00 95.06 184 VAL A CA 1
ATOM 1490 C C . VAL A 1 184 ? 14.310 18.129 -10.597 1.00 95.06 184 VAL A C 1
ATOM 1492 O O . VAL A 1 184 ? 14.555 18.582 -9.480 1.00 95.06 184 VAL A O 1
ATOM 1495 N N . ARG A 1 185 ? 14.663 18.754 -11.719 1.00 94.19 185 ARG A N 1
ATOM 1496 C CA . ARG A 1 185 ? 15.519 19.943 -11.774 1.00 94.19 185 ARG A CA 1
ATOM 1497 C C . ARG A 1 185 ? 14.867 21.052 -12.574 1.00 94.19 185 ARG A C 1
ATOM 1499 O O . ARG A 1 185 ? 14.383 20.779 -13.662 1.00 94.19 185 ARG A O 1
ATOM 1506 N N . PHE A 1 186 ? 14.944 22.299 -12.113 1.00 93.19 186 PHE A N 1
ATOM 1507 C CA . PHE A 1 186 ? 14.577 23.490 -12.893 1.00 93.19 186 PHE A CA 1
ATOM 1508 C C . PHE A 1 186 ? 15.379 24.706 -12.406 1.00 93.19 186 PHE A C 1
ATOM 1510 O O . PHE A 1 186 ? 15.358 25.008 -11.219 1.00 93.19 186 PHE A O 1
ATOM 1517 N N . LYS A 1 187 ? 16.124 25.384 -13.296 1.00 87.38 187 LYS A N 1
ATOM 1518 C CA . LYS A 1 187 ? 16.930 26.595 -12.993 1.00 87.38 187 LYS A CA 1
ATOM 1519 C C . LYS A 1 187 ? 17.731 26.545 -11.670 1.00 87.38 187 LYS A C 1
ATOM 1521 O O . LYS A 1 187 ? 17.694 27.463 -10.858 1.00 87.38 187 LYS A O 1
ATOM 1526 N N . GLY A 1 188 ? 18.468 25.459 -11.435 1.00 81.38 188 GLY A N 1
ATOM 1527 C CA . GLY A 1 188 ? 19.287 25.288 -10.224 1.00 81.38 188 GLY A CA 1
ATOM 1528 C C . GLY A 1 188 ? 18.516 24.839 -8.976 1.00 81.38 188 GLY A C 1
ATOM 1529 O O . GLY A 1 188 ? 19.144 24.448 -7.994 1.00 81.38 188 GLY A O 1
ATOM 1530 N N . LEU A 1 189 ? 17.180 24.813 -9.022 1.00 86.62 189 LEU A N 1
ATOM 1531 C CA . LEU A 1 189 ? 16.362 24.090 -8.055 1.00 86.62 189 LEU A CA 1
ATOM 1532 C C . LEU A 1 189 ? 16.410 22.599 -8.369 1.00 86.62 189 LEU A C 1
ATOM 1534 O O . LEU A 1 189 ? 16.357 22.190 -9.531 1.00 86.62 189 LEU A O 1
ATOM 1538 N N . SER A 1 190 ? 16.474 21.796 -7.314 1.00 87.81 190 SER A N 1
ATOM 1539 C CA . SER A 1 190 ? 16.446 20.345 -7.393 1.00 87.81 190 SER A CA 1
ATOM 1540 C C . SER A 1 190 ? 15.611 19.775 -6.255 1.00 87.81 190 SER A C 1
ATOM 1542 O O . SER A 1 190 ? 15.684 20.245 -5.115 1.00 87.81 190 SER A O 1
ATOM 1544 N N . VAL A 1 191 ? 14.805 18.764 -6.570 1.00 88.75 191 VAL A N 1
ATOM 1545 C CA . VAL A 1 191 ? 14.050 17.985 -5.594 1.00 88.75 191 VAL A CA 1
ATOM 1546 C C . VAL A 1 191 ? 14.170 16.503 -5.923 1.00 88.75 191 VAL A C 1
ATOM 1548 O O . VAL A 1 191 ? 13.974 16.085 -7.064 1.00 88.75 191 VAL A O 1
ATOM 1551 N N . LEU A 1 192 ? 14.493 15.703 -4.909 1.00 90.00 192 LEU A N 1
ATOM 1552 C CA . LEU A 1 192 ? 14.441 14.250 -5.013 1.00 90.00 192 LEU A CA 1
ATOM 1553 C C . LEU A 1 192 ? 12.989 13.787 -4.926 1.00 90.00 192 LEU A C 1
ATOM 1555 O O . LEU A 1 192 ? 12.219 14.250 -4.080 1.00 90.00 192 LEU A O 1
ATOM 1559 N N . ASP A 1 193 ? 12.631 12.847 -5.784 1.00 89.06 193 ASP A N 1
ATOM 1560 C CA . ASP A 1 193 ? 11.365 12.136 -5.728 1.00 89.06 193 ASP A CA 1
ATOM 1561 C C . ASP A 1 193 ? 11.610 10.650 -6.016 1.00 89.06 193 ASP A C 1
ATOM 1563 O O . ASP A 1 193 ? 12.725 10.225 -6.324 1.00 89.06 193 ASP A O 1
ATOM 1567 N N . ASN A 1 194 ? 10.584 9.832 -5.825 1.00 89.62 194 ASN A N 1
ATOM 1568 C CA . ASN A 1 194 ? 10.711 8.391 -5.922 1.00 89.62 194 ASN A CA 1
ATOM 1569 C C . ASN A 1 194 ? 9.434 7.762 -6.475 1.00 89.62 194 ASN A C 1
ATOM 1571 O O . ASN A 1 194 ? 8.323 8.146 -6.094 1.00 89.62 194 ASN A O 1
ATOM 1575 N N . ILE A 1 195 ? 9.605 6.771 -7.348 1.00 88.69 195 ILE A N 1
ATOM 1576 C CA . ILE A 1 195 ? 8.536 5.869 -7.772 1.00 88.69 195 ILE A CA 1
ATOM 1577 C C . ILE A 1 195 ? 8.756 4.530 -7.077 1.00 88.69 195 ILE A C 1
ATOM 1579 O O . ILE A 1 195 ? 9.779 3.879 -7.278 1.00 88.69 195 ILE A O 1
ATOM 1583 N N . GLN A 1 196 ? 7.772 4.130 -6.275 1.00 87.38 196 GLN A N 1
ATOM 1584 C CA . GLN A 1 196 ? 7.732 2.825 -5.625 1.00 87.38 196 GLN A CA 1
ATOM 1585 C C . GLN A 1 196 ? 6.501 2.061 -6.087 1.00 87.38 196 GLN A C 1
ATOM 1587 O O . GLN A 1 196 ? 5.381 2.566 -5.967 1.00 87.38 196 GLN A O 1
ATOM 1592 N N . VAL A 1 197 ? 6.711 0.857 -6.614 1.00 88.00 197 VAL A N 1
ATOM 1593 C CA . VAL A 1 197 ? 5.638 -0.023 -7.093 1.00 88.00 197 VAL A CA 1
ATOM 1594 C C . VAL A 1 197 ? 5.937 -1.471 -6.735 1.00 88.00 197 VAL A C 1
ATOM 1596 O O . VAL A 1 197 ? 7.096 -1.854 -6.615 1.00 88.00 197 VAL A O 1
ATOM 1599 N N . SER A 1 198 ? 4.891 -2.279 -6.595 1.00 90.12 198 SER A N 1
ATOM 1600 C CA . SER A 1 198 ? 5.012 -3.718 -6.362 1.00 90.12 198 SER A CA 1
ATOM 1601 C C . SER A 1 198 ? 4.473 -4.484 -7.562 1.00 90.12 198 SER A C 1
ATOM 1603 O O . SER A 1 198 ? 3.397 -4.168 -8.070 1.00 90.12 198 SER A O 1
ATOM 1605 N N . ILE A 1 199 ? 5.217 -5.499 -7.988 1.00 91.88 199 ILE A N 1
ATOM 1606 C CA . ILE A 1 199 ? 4.885 -6.387 -9.102 1.00 91.88 199 ILE A CA 1
ATOM 1607 C C . ILE A 1 199 ? 4.919 -7.817 -8.588 1.00 91.88 199 ILE A C 1
ATOM 1609 O O . ILE A 1 199 ? 5.862 -8.198 -7.900 1.00 91.88 199 IL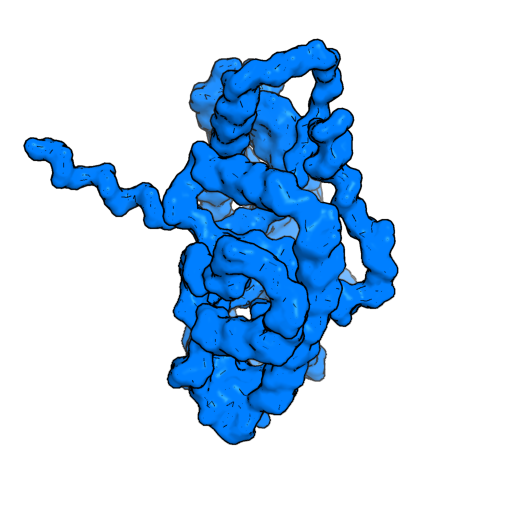E A O 1
ATOM 1613 N N . THR A 1 200 ? 3.933 -8.633 -8.940 1.00 94.06 200 THR A N 1
ATOM 1614 C CA . THR A 1 200 ? 3.965 -10.062 -8.624 1.00 94.06 200 THR A CA 1
ATOM 1615 C C . THR A 1 200 ? 4.377 -10.866 -9.850 1.00 94.06 200 THR A C 1
ATOM 1617 O O . THR A 1 200 ? 3.772 -10.752 -10.907 1.00 94.06 200 THR A O 1
ATOM 1620 N N . THR A 1 201 ? 5.412 -11.688 -9.722 1.00 95.44 201 THR A N 1
ATOM 1621 C CA . THR A 1 201 ? 5.868 -12.594 -10.786 1.00 95.44 201 THR A CA 1
ATOM 1622 C C . THR A 1 201 ? 5.580 -14.028 -10.372 1.00 95.44 201 THR A C 1
ATOM 1624 O O . THR A 1 201 ? 5.904 -14.403 -9.247 1.00 95.44 201 THR A O 1
ATOM 1627 N N . THR A 1 202 ? 4.978 -14.827 -11.251 1.00 96.12 202 THR A N 1
ATOM 1628 C CA . THR A 1 202 ? 4.591 -16.217 -10.969 1.00 96.12 202 THR A CA 1
ATOM 1629 C C . THR A 1 202 ? 4.724 -17.107 -12.198 1.00 96.12 202 THR A C 1
ATOM 1631 O O . THR A 1 202 ? 4.790 -16.615 -13.319 1.00 96.12 202 THR A O 1
ATOM 1634 N N . ASN A 1 203 ? 4.756 -18.421 -11.992 1.00 95.12 203 ASN A N 1
ATOM 1635 C CA . ASN A 1 203 ? 4.626 -19.403 -13.065 1.00 95.12 203 ASN A CA 1
ATOM 1636 C C . ASN A 1 203 ? 3.159 -19.719 -13.427 1.00 95.12 203 ASN A C 1
ATOM 1638 O O . ASN A 1 203 ? 2.938 -20.354 -14.450 1.00 95.12 203 ASN A O 1
ATOM 1642 N N . ASP A 1 204 ? 2.175 -19.311 -12.617 1.00 94.12 204 ASP A N 1
ATOM 1643 C CA . ASP A 1 204 ? 0.751 -19.547 -12.890 1.00 94.12 204 ASP A CA 1
ATOM 1644 C C . ASP A 1 204 ? -0.112 -18.378 -12.390 1.00 94.12 204 ASP A C 1
ATOM 1646 O O . ASP A 1 204 ? -0.519 -18.309 -11.225 1.00 94.12 204 ASP A O 1
ATOM 1650 N N . SER A 1 205 ? -0.398 -17.434 -13.291 1.00 93.75 205 SER A N 1
ATOM 1651 C CA . SER A 1 205 ? -1.218 -16.259 -12.967 1.00 93.75 205 SER A CA 1
ATOM 1652 C C . SER A 1 205 ? -2.670 -16.593 -12.626 1.00 93.75 205 SER A C 1
ATOM 1654 O O . SER A 1 205 ? -3.280 -15.892 -11.819 1.00 93.75 205 SER A O 1
ATOM 1656 N N . GLU A 1 206 ? -3.260 -17.627 -13.227 1.00 91.88 206 GLU A N 1
ATOM 1657 C CA . GLU A 1 206 ? -4.673 -17.953 -13.007 1.00 91.88 206 GLU A CA 1
ATOM 1658 C C . GLU A 1 206 ? -4.869 -18.516 -11.601 1.00 91.88 206 GLU A C 1
ATOM 1660 O O . GLU A 1 206 ? -5.728 -18.052 -10.843 1.00 91.88 206 GLU A O 1
ATOM 1665 N N . PHE A 1 207 ? -4.002 -19.449 -11.217 1.00 90.31 207 PHE A N 1
ATOM 1666 C CA . PHE A 1 207 ? -4.015 -20.009 -9.880 1.00 90.31 207 PHE A CA 1
ATOM 1667 C C . PHE A 1 207 ? -3.657 -18.969 -8.813 1.00 90.31 207 PHE A C 1
ATOM 1669 O O . PHE A 1 207 ? -4.331 -18.884 -7.782 1.00 90.31 207 PHE A O 1
ATOM 1676 N N . LEU A 1 208 ? -2.647 -18.130 -9.066 1.00 93.00 208 LEU A N 1
ATOM 1677 C CA . LEU A 1 208 ? -2.265 -17.065 -8.142 1.00 93.00 208 LEU A CA 1
ATOM 1678 C C . LEU A 1 208 ? -3.423 -16.092 -7.878 1.00 93.00 208 LEU A C 1
ATOM 1680 O O . LEU A 1 208 ? -3.667 -15.741 -6.724 1.00 93.00 208 LEU A O 1
ATOM 1684 N N . ASN A 1 209 ? -4.166 -15.698 -8.917 1.00 92.31 209 ASN A N 1
ATOM 1685 C CA . ASN A 1 209 ? -5.330 -14.822 -8.770 1.00 92.31 209 ASN A CA 1
ATOM 1686 C C . ASN A 1 209 ? -6.396 -15.427 -7.841 1.00 92.31 209 ASN A C 1
ATOM 1688 O O . ASN A 1 209 ? -6.961 -14.713 -7.012 1.00 92.31 209 ASN A O 1
ATOM 1692 N N . ASN A 1 210 ? -6.642 -16.738 -7.935 1.00 91.94 210 ASN A N 1
ATOM 1693 C CA . ASN A 1 210 ? -7.557 -17.446 -7.036 1.00 91.94 210 ASN A CA 1
ATOM 1694 C C . ASN A 1 210 ? -7.038 -17.453 -5.586 1.00 91.94 210 ASN A C 1
ATOM 1696 O O . ASN A 1 210 ? -7.799 -17.212 -4.648 1.00 91.94 210 ASN A O 1
ATOM 1700 N N . ILE A 1 211 ? -5.731 -17.667 -5.382 1.00 93.38 211 ILE A N 1
ATOM 1701 C CA . ILE A 1 211 ? -5.122 -17.553 -4.048 1.00 93.38 211 ILE A CA 1
ATOM 1702 C C . ILE A 1 211 ? -5.291 -16.137 -3.491 1.00 93.38 211 ILE A C 1
ATOM 1704 O O . ILE A 1 211 ? -5.668 -15.995 -2.328 1.00 93.38 211 ILE A O 1
ATOM 1708 N N . GLN A 1 212 ? -5.040 -15.096 -4.288 1.00 93.38 212 GLN A N 1
ATOM 1709 C CA . GLN A 1 212 ? -5.194 -13.709 -3.845 1.00 93.38 212 GLN A CA 1
ATOM 1710 C C . GLN A 1 212 ? -6.631 -13.420 -3.396 1.00 93.38 212 GLN A C 1
ATOM 1712 O O . GLN A 1 212 ? -6.818 -12.886 -2.304 1.00 93.38 212 GLN A O 1
ATOM 1717 N N . ASP A 1 213 ? -7.639 -13.853 -4.162 1.00 92.50 213 ASP A N 1
ATOM 1718 C CA . ASP A 1 213 ? -9.052 -13.702 -3.785 1.00 92.50 213 ASP A CA 1
ATOM 1719 C C . ASP A 1 213 ? -9.356 -14.402 -2.441 1.00 92.50 213 ASP A C 1
ATOM 1721 O O . ASP A 1 213 ? -10.058 -13.862 -1.579 1.00 92.50 213 ASP A O 1
ATOM 1725 N N . LYS A 1 214 ? -8.799 -15.599 -2.206 1.00 94.19 214 LYS A N 1
ATOM 1726 C CA . LYS A 1 214 ? -8.954 -16.321 -0.930 1.00 94.19 214 LYS A CA 1
ATOM 1727 C C . LYS A 1 214 ? -8.239 -15.627 0.233 1.00 94.19 214 LYS A C 1
ATOM 1729 O O . LYS A 1 214 ? -8.796 -15.563 1.328 1.00 94.19 214 LYS A O 1
ATOM 1734 N N . VAL A 1 215 ? -7.036 -15.098 0.014 1.00 94.38 215 VAL A N 1
ATOM 1735 C CA . VAL A 1 215 ? -6.252 -14.381 1.034 1.00 94.38 215 VAL A CA 1
ATOM 1736 C C . VAL A 1 215 ? -6.925 -13.068 1.432 1.00 94.38 215 VAL A C 1
ATOM 1738 O O . VAL A 1 215 ? -7.006 -12.760 2.623 1.00 94.38 215 VAL A O 1
ATOM 1741 N N . GLU A 1 216 ? -7.470 -12.321 0.473 1.00 93.19 216 GLU A N 1
ATOM 1742 C CA . GLU A 1 216 ? -8.261 -11.120 0.756 1.00 93.19 216 GLU A CA 1
ATOM 1743 C C . GLU A 1 216 ? -9.499 -11.447 1.594 1.00 93.19 216 GLU A C 1
ATOM 1745 O O . GLU A 1 216 ? -9.741 -10.814 2.625 1.00 93.19 216 GLU A O 1
ATOM 1750 N N . ASN A 1 217 ? -10.242 -12.488 1.210 1.00 93.31 217 ASN A N 1
ATOM 1751 C CA . ASN A 1 217 ? -11.399 -12.956 1.970 1.00 93.31 217 ASN A CA 1
ATOM 1752 C C . ASN A 1 217 ? -11.015 -13.411 3.384 1.00 93.31 217 ASN A C 1
ATOM 1754 O O . ASN A 1 217 ? -11.706 -13.075 4.350 1.00 93.31 217 ASN A O 1
ATOM 1758 N N . TYR A 1 218 ? -9.899 -14.132 3.530 1.00 94.50 218 TYR A N 1
ATOM 1759 C CA . TYR A 1 218 ? -9.345 -14.482 4.836 1.00 94.50 218 TYR A CA 1
ATOM 1760 C C . TYR A 1 218 ? -9.078 -13.228 5.672 1.00 94.50 218 TYR A C 1
ATOM 1762 O O . TYR A 1 218 ? -9.492 -13.173 6.828 1.00 94.50 218 TYR A O 1
ATOM 1770 N N . PHE A 1 219 ? -8.444 -12.200 5.102 1.00 93.25 219 PHE A N 1
ATOM 1771 C CA . PHE A 1 219 ? -8.136 -10.969 5.827 1.00 93.25 219 PHE A CA 1
ATOM 1772 C C . PHE A 1 219 ? -9.400 -10.222 6.270 1.00 93.25 219 PHE A C 1
ATOM 1774 O O . PHE A 1 219 ? -9.483 -9.791 7.419 1.00 93.25 219 PHE A O 1
ATOM 1781 N N . VAL A 1 220 ? -10.422 -10.129 5.414 1.00 92.31 220 VAL A N 1
ATOM 1782 C CA . VAL A 1 220 ? -11.720 -9.534 5.777 1.00 92.31 220 VAL A CA 1
ATOM 1783 C C . VAL A 1 220 ? -12.402 -10.327 6.901 1.00 92.31 220 VAL A C 1
ATOM 1785 O O . VAL A 1 220 ? -12.900 -9.738 7.862 1.00 92.31 220 VAL A O 1
ATOM 1788 N N . ASN A 1 221 ? -12.380 -11.663 6.836 1.00 94.12 221 ASN A N 1
ATOM 1789 C CA . ASN A 1 221 ? -12.898 -12.537 7.898 1.00 94.12 221 ASN A CA 1
ATOM 1790 C C . ASN A 1 221 ? -12.116 -12.385 9.210 1.00 94.12 221 ASN A C 1
ATOM 1792 O O . ASN A 1 221 ? -12.698 -12.399 10.299 1.00 94.12 221 ASN A O 1
ATOM 1796 N N . PHE A 1 222 ? -10.796 -12.239 9.106 1.00 93.56 222 PHE A N 1
ATOM 1797 C CA . PHE A 1 222 ? -9.913 -11.972 10.229 1.00 93.56 222 PHE A CA 1
ATOM 1798 C C . PHE A 1 222 ? -10.282 -10.647 10.901 1.00 93.56 222 PHE A C 1
ATOM 1800 O O . PHE A 1 222 ? -10.447 -10.636 12.119 1.00 93.56 222 PHE A O 1
ATOM 1807 N N . LEU A 1 223 ? -10.468 -9.565 10.134 1.00 91.69 223 LEU A N 1
ATOM 1808 C CA . LEU A 1 223 ? -10.876 -8.266 10.673 1.00 91.69 223 LEU A CA 1
ATOM 1809 C C . LEU A 1 223 ? -12.231 -8.345 11.379 1.00 91.69 223 LEU A C 1
ATOM 1811 O O . LEU A 1 223 ? -12.352 -7.849 12.494 1.00 91.69 223 LEU A O 1
ATOM 1815 N N . ASP A 1 224 ? -13.222 -9.006 10.779 1.00 93.69 224 ASP A N 1
ATOM 1816 C CA . ASP A 1 224 ? -14.533 -9.209 11.408 1.00 93.69 224 ASP A CA 1
ATOM 1817 C C . ASP A 1 224 ? -14.408 -9.965 12.738 1.00 93.69 224 ASP A C 1
ATOM 1819 O O . ASP A 1 224 ? -14.870 -9.492 13.773 1.00 93.69 224 ASP A O 1
ATOM 1823 N N . THR A 1 225 ? -13.686 -11.088 12.750 1.00 93.12 225 THR A N 1
ATOM 1824 C CA . THR A 1 225 ? -13.446 -11.873 13.973 1.00 93.12 225 THR A CA 1
ATOM 1825 C C . THR A 1 225 ? -12.721 -11.045 15.035 1.00 93.12 225 THR A C 1
ATOM 1827 O O . THR A 1 225 ? -13.091 -11.056 16.210 1.00 93.12 225 THR A O 1
ATOM 1830 N N . PHE A 1 226 ? -11.693 -10.308 14.620 1.00 90.69 226 PHE A N 1
ATOM 1831 C CA . PHE A 1 226 ? -10.887 -9.460 15.485 1.00 90.69 226 PHE A CA 1
ATOM 1832 C C . PHE A 1 226 ? -11.714 -8.329 16.112 1.00 90.69 226 PHE A C 1
ATOM 1834 O O . PHE A 1 226 ? -11.658 -8.115 17.326 1.00 90.69 226 PHE A O 1
ATOM 1841 N N . PHE A 1 227 ? -12.513 -7.624 15.310 1.00 90.44 227 PHE A N 1
ATOM 1842 C CA . PHE A 1 227 ? -13.364 -6.540 15.789 1.00 90.44 227 PHE A CA 1
ATOM 1843 C C . PHE A 1 227 ? -14.539 -7.056 16.616 1.00 90.44 227 PHE A C 1
ATOM 1845 O O . PHE A 1 227 ? -14.858 -6.445 17.634 1.00 90.44 227 PHE A O 1
ATOM 1852 N N . LYS A 1 228 ? -15.119 -8.211 16.280 1.00 93.44 228 LYS A N 1
ATOM 1853 C CA . LYS A 1 228 ? -16.205 -8.834 17.047 1.00 93.44 228 LYS A CA 1
ATOM 1854 C C . LYS A 1 228 ? -15.822 -9.112 18.499 1.00 93.44 228 LYS A C 1
ATOM 1856 O O . LYS A 1 228 ? -16.602 -8.808 19.395 1.00 93.44 228 LYS A O 1
ATOM 1861 N N . VAL A 1 229 ? -14.605 -9.605 18.755 1.00 90.69 229 VAL A N 1
ATOM 1862 C CA . VAL A 1 229 ? -14.081 -9.813 20.127 1.00 90.69 229 VAL A CA 1
ATOM 1863 C C . VAL A 1 229 ? -14.008 -8.501 20.920 1.00 90.69 229 VAL A C 1
ATOM 1865 O O . VAL A 1 229 ? -14.051 -8.504 22.148 1.00 90.69 229 VAL A O 1
ATOM 1868 N N . LYS A 1 230 ? -13.934 -7.363 20.226 1.00 88.25 230 LYS A N 1
ATOM 1869 C CA . LYS A 1 230 ? -13.936 -6.018 20.809 1.00 88.25 230 LYS A CA 1
ATOM 1870 C C . LYS A 1 230 ? -15.308 -5.338 20.737 1.00 88.25 230 LYS A C 1
ATOM 1872 O O . LYS A 1 230 ? -15.381 -4.120 20.866 1.00 88.25 230 LYS A O 1
ATOM 1877 N N . ASN A 1 231 ? -16.386 -6.089 20.496 1.00 90.31 231 ASN A N 1
ATOM 1878 C CA . ASN A 1 231 ? -17.734 -5.557 20.257 1.00 90.31 231 ASN A CA 1
ATOM 1879 C C . ASN A 1 231 ? -17.768 -4.489 19.151 1.00 90.31 231 ASN A C 1
ATOM 1881 O O . ASN A 1 231 ? -18.465 -3.484 19.266 1.00 90.31 231 ASN A O 1
ATOM 1885 N N . TYR A 1 232 ? -16.957 -4.679 18.109 1.00 89.94 232 TYR A N 1
ATOM 1886 C CA . TYR A 1 232 ? -16.771 -3.744 17.000 1.00 89.94 232 TYR A CA 1
ATOM 1887 C C . TYR A 1 232 ? -16.323 -2.337 17.432 1.00 89.94 232 TYR A C 1
ATOM 1889 O O . TYR A 1 232 ? -16.510 -1.364 16.703 1.00 89.94 232 TYR A O 1
ATOM 1897 N N . ARG A 1 233 ? -15.689 -2.214 18.607 1.00 88.00 233 ARG A N 1
ATOM 1898 C CA . ARG A 1 233 ? -15.137 -0.960 19.131 1.00 88.00 233 ARG A CA 1
ATOM 1899 C C . ARG A 1 233 ? -13.617 -1.027 19.214 1.00 88.00 233 ARG A C 1
ATOM 1901 O O . ARG A 1 233 ? -13.036 -1.888 19.870 1.00 88.00 233 ARG A O 1
ATOM 1908 N N . ILE A 1 234 ? -12.958 -0.072 18.574 1.00 83.94 234 ILE A N 1
ATOM 1909 C CA . ILE A 1 234 ? -11.527 0.170 18.728 1.00 83.94 234 ILE A CA 1
ATOM 1910 C C . ILE A 1 234 ? -11.389 1.325 19.712 1.00 83.94 234 ILE A C 1
ATOM 1912 O O . ILE A 1 234 ? -11.804 2.447 19.421 1.00 83.94 234 ILE A O 1
ATOM 1916 N N . ILE A 1 235 ? -10.854 1.031 20.893 1.00 83.25 235 ILE A N 1
ATOM 1917 C CA . ILE A 1 235 ? -10.662 2.026 21.946 1.00 83.25 235 ILE A CA 1
ATOM 1918 C C . ILE A 1 235 ? -9.325 2.723 21.708 1.00 83.25 235 ILE A C 1
ATOM 1920 O O . ILE A 1 235 ? -8.274 2.083 21.699 1.00 83.25 235 ILE A O 1
ATOM 1924 N N . SER A 1 236 ? -9.385 4.033 21.506 1.00 75.69 236 SER A N 1
ATOM 1925 C CA . SER A 1 236 ? -8.233 4.916 21.444 1.00 75.69 236 SER A CA 1
ATOM 1926 C C . SER A 1 236 ? -7.807 5.330 22.836 1.00 75.69 236 SER A C 1
ATOM 1928 O O . SER A 1 236 ? -8.637 5.706 23.663 1.00 75.69 236 SER A O 1
ATOM 1930 N N . GLU A 1 237 ? -6.500 5.366 23.052 1.00 72.62 237 GLU A N 1
ATOM 1931 C CA . GLU A 1 237 ? -5.920 6.009 24.227 1.00 72.62 237 GLU A CA 1
ATOM 1932 C C . GLU A 1 237 ? -5.734 7.523 24.030 1.00 72.62 237 GLU A C 1
ATOM 1934 O O . GLU A 1 237 ? -5.418 8.242 24.976 1.00 72.62 237 GLU A O 1
ATOM 1939 N N . GLN A 1 238 ? -5.914 8.032 22.809 1.00 63.41 238 GLN A N 1
ATOM 1940 C CA . GLN A 1 238 ? -5.659 9.430 22.459 1.00 63.41 238 GLN A CA 1
ATOM 1941 C C . GLN A 1 238 ? -6.846 10.040 21.714 1.00 63.41 238 GLN A C 1
ATOM 1943 O O . GLN A 1 238 ? -7.470 9.398 20.866 1.00 63.41 238 GLN A O 1
ATOM 1948 N N . SER A 1 239 ? -7.154 11.295 22.033 1.00 54.91 239 SER A N 1
ATOM 1949 C CA . SER A 1 239 ? -8.199 12.079 21.368 1.00 54.91 239 SER A CA 1
ATOM 1950 C C . SER A 1 239 ? -7.877 12.390 19.901 1.00 54.91 239 SER A C 1
ATOM 1952 O O . SER A 1 239 ? -8.791 12.459 19.079 1.00 54.91 239 SER A O 1
ATOM 1954 N N . SER A 1 240 ? -6.595 12.524 19.545 1.00 52.84 240 SER A N 1
ATOM 1955 C CA . SER A 1 240 ? -6.149 12.672 18.160 1.00 52.84 240 SER A CA 1
ATOM 1956 C C . SER A 1 240 ? -6.036 11.305 17.484 1.00 52.84 240 SER A C 1
ATOM 1958 O O . SER A 1 240 ? -5.274 10.426 17.892 1.00 52.84 240 SER A O 1
ATOM 1960 N N . ILE A 1 241 ? -6.816 11.108 16.420 1.00 51.06 241 ILE A N 1
ATOM 1961 C CA . ILE A 1 241 ? -6.793 9.859 15.661 1.00 51.06 241 ILE A CA 1
ATOM 1962 C C . ILE A 1 241 ? -5.518 9.834 14.816 1.00 51.06 241 ILE A C 1
ATOM 1964 O O . ILE A 1 241 ? -5.481 10.378 13.711 1.00 51.06 241 ILE A O 1
ATOM 1968 N N . ASN A 1 242 ? -4.463 9.185 15.308 1.00 52.66 242 ASN A N 1
ATOM 1969 C CA . ASN A 1 242 ? -3.380 8.788 14.420 1.00 52.66 242 ASN A CA 1
ATOM 1970 C C . ASN A 1 242 ? -3.912 7.676 13.498 1.00 52.66 242 ASN A C 1
ATOM 1972 O O . ASN A 1 242 ? -4.358 6.624 13.966 1.00 52.66 242 ASN A O 1
ATOM 1976 N N . LYS A 1 243 ? -3.866 7.932 12.183 1.00 55.03 243 LYS A N 1
ATOM 1977 C CA . LYS A 1 243 ? -4.304 7.018 11.114 1.00 55.03 243 LYS A CA 1
ATOM 1978 C C . LYS A 1 243 ? -3.667 5.624 11.239 1.00 55.03 243 LYS A C 1
ATOM 1980 O O . LYS A 1 243 ? -4.267 4.646 10.803 1.00 55.03 243 LYS A O 1
ATOM 1985 N N . ASP A 1 244 ? -2.523 5.526 11.916 1.00 60.97 244 ASP A N 1
ATOM 1986 C CA . ASP A 1 244 ? -1.745 4.296 12.055 1.00 60.97 244 ASP A CA 1
ATOM 1987 C C . ASP A 1 244 ? -2.089 3.449 13.299 1.00 60.97 244 ASP A C 1
ATOM 1989 O O . ASP A 1 244 ? -1.591 2.326 13.420 1.00 60.97 244 ASP A O 1
ATOM 1993 N N . ILE A 1 245 ? -2.943 3.917 14.226 1.00 68.06 245 ILE A N 1
ATOM 1994 C CA . ILE A 1 245 ? -3.266 3.167 15.465 1.00 68.06 245 ILE A CA 1
ATOM 1995 C C . ILE A 1 245 ? -3.945 1.835 15.139 1.00 68.06 245 ILE A C 1
ATOM 1997 O O . ILE A 1 245 ? -3.539 0.787 15.642 1.00 68.06 245 ILE A O 1
ATOM 2001 N N . VAL A 1 246 ? -4.957 1.864 14.266 1.00 74.00 246 VAL A N 1
ATOM 2002 C CA . VAL A 1 246 ? -5.701 0.658 13.860 1.00 74.00 246 VAL A CA 1
ATOM 2003 C C . VAL A 1 246 ? -4.752 -0.366 13.234 1.00 74.00 246 VAL A C 1
ATOM 2005 O O . VAL A 1 246 ? -4.822 -1.554 13.542 1.00 74.00 246 VAL A O 1
ATOM 2008 N N . LEU A 1 247 ? -3.811 0.108 12.418 1.00 74.62 247 LEU A N 1
ATOM 2009 C CA . LEU A 1 247 ? -2.854 -0.734 11.718 1.00 74.62 247 LEU A CA 1
ATOM 2010 C C . LEU A 1 247 ? -1.805 -1.323 12.657 1.00 74.62 247 LEU A C 1
ATOM 2012 O O . LEU A 1 247 ? -1.519 -2.509 12.582 1.00 74.62 247 LEU A O 1
ATOM 2016 N N . SER A 1 248 ? -1.304 -0.534 13.605 1.00 78.25 248 SER A N 1
ATOM 2017 C CA . SER A 1 248 ? -0.373 -1.014 14.632 1.00 78.25 248 SER A CA 1
ATOM 2018 C C . SER A 1 248 ? -0.982 -2.158 15.447 1.00 78.25 248 SER A C 1
ATOM 2020 O O . SER A 1 248 ? -0.302 -3.133 15.769 1.00 78.25 248 SER A O 1
ATOM 2022 N N . ILE A 1 249 ? -2.284 -2.069 15.736 1.00 81.56 249 ILE A N 1
ATOM 2023 C CA . ILE A 1 249 ? -3.036 -3.115 16.429 1.00 81.56 249 ILE A CA 1
ATOM 2024 C C . ILE A 1 249 ? -3.183 -4.366 15.545 1.00 81.56 249 ILE A C 1
ATOM 2026 O O . ILE A 1 249 ? -2.884 -5.467 16.009 1.00 81.56 249 ILE A O 1
ATOM 2030 N N . ILE A 1 250 ? -3.594 -4.208 14.280 1.00 85.75 250 ILE A N 1
ATOM 2031 C CA . ILE A 1 250 ? -3.738 -5.316 13.317 1.00 85.75 250 ILE A CA 1
ATOM 2032 C C . ILE A 1 250 ? -2.396 -6.024 13.082 1.00 85.75 250 ILE A C 1
ATOM 2034 O O . ILE A 1 250 ? -2.314 -7.245 13.201 1.00 85.75 250 ILE A O 1
ATOM 2038 N N . SER A 1 251 ? -1.329 -5.270 12.809 1.00 86.94 251 SER A N 1
ATOM 2039 C CA . SER A 1 251 ? 0.019 -5.796 12.577 1.00 86.94 251 SER A CA 1
ATOM 2040 C C . SER A 1 251 ? 0.548 -6.549 13.797 1.00 86.94 251 SER A C 1
ATOM 2042 O O . SER A 1 251 ? 1.161 -7.606 13.650 1.00 86.94 251 SER A O 1
ATOM 2044 N N . LYS A 1 252 ? 0.280 -6.059 15.016 1.00 88.69 252 LYS A N 1
ATOM 2045 C CA . LYS A 1 252 ? 0.648 -6.759 16.256 1.00 88.69 252 LYS A CA 1
ATOM 2046 C C . LYS A 1 252 ? -0.101 -8.085 16.408 1.00 88.69 252 LYS A C 1
ATOM 2048 O O . LYS A 1 252 ? 0.518 -9.078 16.786 1.00 88.69 252 LYS A O 1
ATOM 2053 N N . GLU A 1 253 ? -1.396 -8.108 16.101 1.00 90.94 253 GLU A N 1
ATOM 2054 C CA . GLU A 1 253 ? -2.221 -9.320 16.156 1.00 90.94 253 GLU A CA 1
ATOM 2055 C C . GLU A 1 253 ? -1.756 -10.369 15.132 1.00 90.94 253 GLU A C 1
ATOM 2057 O O . GLU A 1 253 ? -1.524 -11.522 15.492 1.00 90.94 253 GLU A O 1
ATOM 2062 N N . LEU A 1 254 ? -1.541 -9.974 13.873 1.00 92.56 254 LEU A N 1
ATOM 2063 C CA . LEU A 1 254 ? -1.051 -10.875 12.821 1.00 92.56 254 LEU A CA 1
ATOM 2064 C C . LEU A 1 254 ? 0.351 -11.405 13.130 1.00 92.56 254 LEU A C 1
ATOM 2066 O O . LEU A 1 254 ? 0.594 -12.608 13.020 1.00 92.56 254 LEU A O 1
ATOM 2070 N N . LYS A 1 255 ? 1.246 -10.543 13.629 1.00 92.00 255 LYS A N 1
ATOM 2071 C CA . LYS A 1 255 ? 2.570 -10.960 14.106 1.00 92.00 255 LYS A CA 1
ATOM 2072 C C . LYS A 1 255 ? 2.468 -11.969 15.252 1.00 92.00 255 LYS A C 1
ATOM 2074 O O . LYS A 1 255 ? 3.214 -12.944 15.262 1.00 92.00 255 LYS A O 1
ATOM 2079 N N . GLY A 1 256 ? 1.534 -11.775 16.187 1.00 92.19 256 GLY A N 1
ATOM 2080 C CA . GLY A 1 256 ? 1.245 -12.731 17.263 1.00 92.19 256 GLY A CA 1
ATOM 2081 C C . GLY A 1 256 ? 0.778 -14.099 16.753 1.00 92.19 256 GLY A C 1
ATOM 2082 O O . GLY A 1 256 ? 1.064 -15.117 17.376 1.00 92.19 256 GLY A O 1
ATOM 2083 N N . ARG A 1 257 ? 0.138 -14.134 15.578 1.00 92.31 257 ARG A N 1
ATOM 2084 C CA . ARG A 1 257 ? -0.263 -15.357 14.861 1.00 92.31 257 ARG A CA 1
ATOM 2085 C C . ARG A 1 257 ? 0.833 -15.923 13.949 1.00 92.31 257 ARG A C 1
ATOM 2087 O O . ARG A 1 257 ? 0.575 -16.874 13.220 1.00 92.31 257 ARG A O 1
ATOM 2094 N N . ASN A 1 258 ? 2.047 -15.363 13.989 1.00 92.94 258 ASN A N 1
ATOM 2095 C CA . ASN A 1 258 ? 3.165 -15.712 13.106 1.00 92.94 258 ASN A CA 1
ATOM 2096 C C . ASN A 1 258 ? 2.852 -15.528 11.604 1.00 92.94 258 ASN A C 1
ATOM 2098 O O . ASN A 1 258 ? 3.368 -16.259 10.751 1.00 92.94 258 ASN A O 1
ATOM 2102 N N . ILE A 1 259 ? 2.009 -14.540 11.295 1.00 93.19 259 ILE A N 1
ATOM 2103 C CA . ILE A 1 259 ? 1.658 -14.144 9.933 1.00 93.19 259 ILE A CA 1
ATOM 2104 C C . ILE A 1 259 ? 2.490 -12.919 9.568 1.00 93.19 259 ILE A C 1
ATOM 2106 O O . ILE A 1 259 ? 2.429 -11.890 10.248 1.00 93.19 259 ILE A O 1
ATOM 2110 N N . LEU A 1 260 ? 3.274 -13.026 8.498 1.00 91.19 260 LEU A N 1
ATOM 2111 C CA . LEU A 1 260 ? 3.978 -11.886 7.931 1.00 91.19 260 LEU A CA 1
ATOM 2112 C C . LEU A 1 260 ? 2.958 -10.970 7.262 1.00 91.19 260 LEU A C 1
ATOM 2114 O O . LEU A 1 260 ? 2.258 -11.370 6.335 1.00 91.19 260 LEU A O 1
ATOM 2118 N N . PHE A 1 261 ? 2.892 -9.734 7.735 1.00 90.19 261 PHE A N 1
ATOM 2119 C CA . PHE A 1 261 ? 2.024 -8.709 7.188 1.00 90.19 261 PHE A CA 1
ATOM 2120 C C . PHE A 1 261 ? 2.854 -7.462 6.914 1.00 90.19 261 PHE A C 1
ATOM 2122 O O . PHE A 1 261 ? 3.477 -6.914 7.826 1.00 90.19 261 PHE A O 1
ATOM 2129 N N . GLN A 1 262 ? 2.884 -7.047 5.652 1.00 83.69 262 GLN A N 1
ATOM 2130 C CA . GLN A 1 262 ? 3.561 -5.835 5.215 1.00 83.69 262 GLN A CA 1
ATOM 2131 C C . GLN A 1 262 ? 2.527 -4.866 4.654 1.00 83.69 262 GLN A C 1
ATOM 2133 O O . GLN A 1 262 ? 1.604 -5.250 3.936 1.00 83.69 262 GLN A O 1
ATOM 2138 N N . HIS A 1 263 ? 2.703 -3.592 4.977 1.00 72.88 263 HIS A N 1
ATOM 2139 C CA . HIS A 1 263 ? 1.894 -2.510 4.450 1.00 72.88 263 HIS A CA 1
ATOM 2140 C C . HIS A 1 263 ? 2.839 -1.351 4.123 1.00 72.88 263 HIS A C 1
ATOM 2142 O O . HIS A 1 263 ? 3.415 -0.718 5.009 1.00 72.88 263 HIS A O 1
ATOM 2148 N N . HIS A 1 264 ? 3.054 -1.080 2.841 1.00 52.75 264 HIS A N 1
ATOM 2149 C CA . HIS A 1 264 ? 3.774 0.125 2.445 1.00 52.75 264 HIS A CA 1
ATOM 2150 C C . HIS A 1 264 ? 2.746 1.208 2.148 1.00 52.75 264 HIS A C 1
ATOM 2152 O O . HIS A 1 264 ? 2.020 1.108 1.164 1.00 52.75 264 HIS A O 1
ATOM 2158 N N . ILE A 1 265 ? 2.754 2.264 2.972 1.00 47.00 265 ILE A N 1
ATOM 2159 C CA . ILE A 1 265 ? 1.847 3.426 2.936 1.00 47.00 265 ILE A CA 1
ATOM 2160 C C . ILE A 1 265 ? 0.556 3.208 3.745 1.00 47.00 265 ILE A C 1
ATOM 2162 O O . ILE A 1 265 ? 0.065 2.097 3.930 1.00 47.00 265 ILE A O 1
ATOM 2166 N N . SER A 1 266 ? 0.060 4.312 4.306 1.00 41.66 266 SER A N 1
ATOM 2167 C CA . SER A 1 266 ? -1.067 4.367 5.229 1.00 41.66 266 SER A CA 1
ATOM 2168 C C . SER A 1 266 ? -2.348 3.775 4.646 1.00 41.66 266 SER A C 1
ATOM 2170 O O . SER A 1 266 ? -2.729 4.019 3.494 1.00 41.66 266 SER A O 1
ATOM 2172 N N . PHE A 1 267 ? -3.068 3.057 5.508 1.00 42.50 267 PHE A N 1
ATOM 2173 C CA . PHE A 1 267 ? -4.468 2.726 5.304 1.00 42.50 267 PHE A CA 1
ATOM 2174 C C . PHE A 1 267 ? -5.216 4.032 5.033 1.00 42.50 267 PHE A C 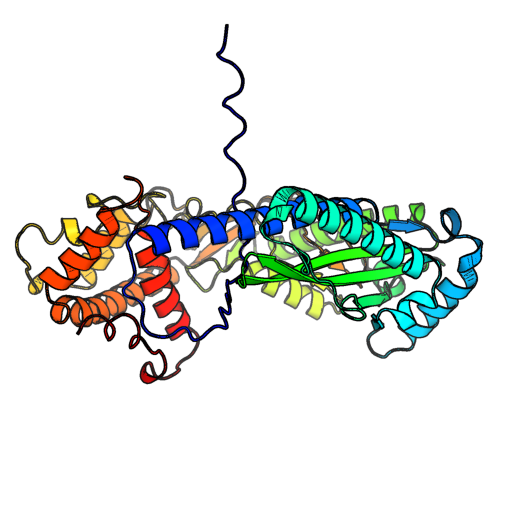1
ATOM 2176 O O . PHE A 1 267 ? -5.325 4.902 5.902 1.00 42.50 267 PHE A O 1
ATOM 2183 N N . THR A 1 268 ? -5.697 4.219 3.805 1.00 43.06 268 THR A N 1
ATOM 2184 C CA . THR A 1 268 ? -6.592 5.342 3.538 1.00 43.06 268 THR A CA 1
ATOM 2185 C C . THR A 1 268 ? -7.971 4.885 3.972 1.00 43.06 268 THR A C 1
ATOM 2187 O O . THR A 1 268 ? -8.747 4.384 3.166 1.00 43.06 268 THR A O 1
ATOM 2190 N N . LEU A 1 269 ? -8.249 5.001 5.271 1.00 49.84 269 LEU A N 1
ATOM 2191 C CA . LEU A 1 269 ? -9.629 4.988 5.732 1.00 49.84 269 LEU A CA 1
ATOM 2192 C C . LEU A 1 269 ? -10.389 6.113 5.018 1.00 49.84 269 LEU A C 1
ATOM 2194 O O . LEU A 1 269 ? -9.780 7.155 4.721 1.00 49.84 269 LEU A O 1
ATOM 2198 N N . PRO A 1 270 ? -11.700 5.945 4.774 1.00 39.53 270 PRO A N 1
ATOM 2199 C CA . PRO A 1 270 ? -12.557 7.077 4.454 1.00 39.53 270 PRO A CA 1
ATOM 2200 C C . PRO A 1 270 ? -12.259 8.132 5.485 1.00 39.53 270 PRO A C 1
ATOM 2202 O O . PRO A 1 270 ? -12.438 7.880 6.670 1.00 39.53 270 PRO A O 1
ATOM 2205 N N . MET A 1 271 ? -11.771 9.279 5.031 1.00 40.06 271 MET A N 1
ATOM 2206 C CA . MET A 1 271 ? -11.936 10.536 5.731 1.00 40.06 271 MET A CA 1
ATOM 2207 C C . MET A 1 271 ? -11.966 10.411 7.273 1.00 40.06 271 MET A C 1
ATOM 2209 O O . MET A 1 271 ? -12.944 10.775 7.909 1.00 40.06 271 MET A O 1
ATOM 2213 N N . ILE A 1 272 ? -10.819 10.121 7.892 1.00 44.69 272 ILE A N 1
ATOM 2214 C CA . ILE A 1 272 ? -10.364 11.063 8.929 1.00 44.69 272 ILE A CA 1
ATOM 2215 C C . ILE A 1 272 ? -9.873 12.300 8.149 1.00 44.69 272 ILE A C 1
ATOM 2217 O O . ILE A 1 272 ? -8.682 12.590 8.070 1.00 44.69 272 ILE A O 1
ATOM 2221 N N . ARG A 1 273 ? -10.778 12.902 7.367 1.00 38.41 273 ARG A N 1
ATOM 2222 C CA . ARG A 1 273 ? -10.668 14.272 6.884 1.00 38.41 273 ARG A CA 1
ATOM 2223 C C . ARG A 1 273 ? -11.091 15.054 8.101 1.00 38.41 273 ARG A C 1
ATOM 2225 O O . ARG A 1 273 ? -11.963 14.597 8.844 1.00 38.41 273 ARG A O 1
ATOM 2232 N N . ASP A 1 274 ? -10.505 16.211 8.252 1.00 40.41 274 ASP A N 1
ATOM 2233 C CA . ASP A 1 274 ? -10.540 17.061 9.436 1.00 40.41 274 ASP A CA 1
ATOM 2234 C C . ASP A 1 274 ? -11.957 17.568 9.831 1.00 40.41 274 ASP A C 1
ATOM 2236 O O . ASP A 1 274 ? -12.098 18.462 10.649 1.00 40.41 274 ASP A O 1
ATOM 2240 N N . ASN A 1 275 ? -13.025 16.960 9.290 1.00 34.09 275 ASN A N 1
ATOM 2241 C CA . ASN A 1 275 ? -14.438 17.294 9.461 1.00 34.09 275 ASN A CA 1
ATOM 2242 C C . ASN A 1 275 ? -15.328 16.112 9.905 1.00 34.09 275 ASN A C 1
ATOM 2244 O O . ASN A 1 275 ? -16.538 16.287 10.001 1.00 34.09 275 ASN A O 1
ATOM 2248 N N . ALA A 1 276 ? -14.793 14.895 10.074 1.00 34.94 276 ALA A N 1
ATOM 2249 C CA . ALA A 1 276 ? -15.590 13.710 10.442 1.00 34.94 276 ALA A CA 1
ATOM 2250 C C . ALA A 1 276 ? -15.134 13.037 11.745 1.00 34.94 276 ALA A C 1
ATOM 2252 O O . ALA A 1 276 ? -15.631 11.966 12.092 1.00 34.94 276 ALA A O 1
ATOM 2253 N N . SER A 1 277 ? -14.210 13.657 12.484 1.00 45.25 277 SER A N 1
ATOM 2254 C CA . SER A 1 277 ? -14.180 13.438 13.922 1.00 45.25 277 SER A CA 1
ATOM 2255 C C . SER A 1 277 ? -15.242 14.343 14.524 1.00 45.25 277 SER A C 1
ATOM 2257 O O . SER A 1 277 ? -15.337 15.522 14.193 1.00 45.25 277 SER A O 1
ATOM 2259 N N . ALA A 1 278 ? -16.014 13.822 15.464 1.00 43.50 278 ALA A N 1
ATOM 2260 C CA . ALA A 1 278 ? -16.980 14.599 16.234 1.00 43.50 278 ALA A CA 1
ATOM 2261 C C . ALA A 1 278 ? -16.312 15.734 17.085 1.00 43.50 278 ALA A C 1
ATOM 2263 O O . ALA A 1 278 ? -16.943 16.419 17.885 1.00 43.50 278 ALA A O 1
ATOM 2264 N N . LEU A 1 279 ? -15.001 15.942 16.896 1.00 50.53 279 LEU A N 1
ATOM 2265 C CA . LEU A 1 279 ? -14.112 16.874 17.577 1.00 50.53 279 LEU A CA 1
ATOM 2266 C C . LEU A 1 279 ? -13.889 18.197 16.835 1.00 50.53 279 LEU A C 1
ATOM 2268 O O . LEU A 1 279 ? -13.261 19.075 17.419 1.00 50.53 279 LEU A O 1
ATOM 2272 N N . HIS A 1 280 ? -14.387 18.346 15.602 1.00 53.03 280 HIS A N 1
ATOM 2273 C CA . HIS A 1 280 ? -14.265 19.585 14.828 1.00 53.03 280 HIS A CA 1
ATOM 2274 C C . HIS A 1 280 ? -15.627 20.059 14.308 1.00 53.03 280 HIS A C 1
ATOM 2276 O O . HIS A 1 280 ? -16.149 19.549 13.321 1.00 53.03 280 HIS A O 1
ATOM 2282 N N . LYS A 1 281 ? -16.189 21.075 14.972 1.00 48.81 281 LYS A N 1
ATOM 2283 C CA . LYS A 1 281 ? -17.468 21.717 14.620 1.00 48.81 281 LYS A CA 1
ATOM 2284 C C . LYS A 1 281 ? -17.399 22.530 13.325 1.00 48.81 281 LYS A C 1
ATOM 2286 O O . LYS A 1 281 ? -18.414 22.715 12.660 1.00 48.81 281 LYS A O 1
ATOM 2291 N N . TYR A 1 282 ? -16.213 23.006 12.943 1.00 47.31 282 TYR A N 1
ATOM 2292 C CA . TYR A 1 282 ? -16.023 23.787 11.723 1.00 47.31 282 TYR A CA 1
ATOM 2293 C C . TYR A 1 282 ? -14.787 23.338 10.952 1.00 47.31 282 TYR A C 1
ATOM 2295 O O . TYR A 1 282 ? -13.696 23.250 11.503 1.00 47.31 282 TYR A O 1
ATOM 2303 N N . SER A 1 283 ? -14.955 23.173 9.641 1.00 42.94 283 SER A N 1
ATOM 2304 C CA . SER A 1 283 ? -13.864 23.008 8.677 1.00 42.94 283 SER A CA 1
ATOM 2305 C C . SER A 1 283 ? -13.186 24.328 8.293 1.00 42.94 283 SER A C 1
ATOM 2307 O O . SER A 1 283 ? -12.201 24.338 7.559 1.00 42.94 283 SER A O 1
ATOM 2309 N N . TYR A 1 284 ? -13.766 25.452 8.727 1.00 42.84 284 TYR A N 1
ATOM 2310 C CA . TYR A 1 284 ? -13.342 26.813 8.420 1.00 42.84 284 TYR A CA 1
ATOM 2311 C C . TYR A 1 284 ? -13.303 27.620 9.713 1.00 42.84 284 TYR A C 1
ATOM 2313 O O . TYR A 1 284 ? -14.306 27.755 10.410 1.00 42.84 284 TYR A O 1
ATOM 2321 N N . PHE A 1 285 ? -12.131 28.145 10.041 1.00 43.66 285 PHE A N 1
ATOM 2322 C CA . PHE A 1 285 ? -11.895 28.882 11.273 1.00 43.66 285 PHE A CA 1
ATOM 2323 C C . PHE A 1 285 ? -12.034 30.383 10.977 1.00 43.66 285 PHE A C 1
ATOM 2325 O O . PHE A 1 285 ? -11.160 30.977 10.346 1.00 43.66 285 PHE A O 1
ATOM 2332 N N . TYR A 1 286 ? -13.155 30.994 11.367 1.00 46.16 286 TYR A N 1
ATOM 2333 C CA . TYR A 1 286 ? -13.422 32.418 11.142 1.00 46.16 286 TYR A CA 1
ATOM 2334 C C . TYR A 1 286 ? -12.907 33.279 12.304 1.00 46.16 286 TYR A C 1
ATOM 2336 O O . TYR A 1 286 ? -12.552 32.774 13.366 1.00 46.16 286 TYR A O 1
ATOM 2344 N N . LYS A 1 287 ? -12.887 34.609 12.137 1.00 46.09 287 LYS A N 1
ATOM 2345 C CA . LYS A 1 287 ? -12.458 35.547 13.195 1.00 46.09 287 LYS A CA 1
ATOM 2346 C C . LYS A 1 287 ? -13.257 35.372 14.499 1.00 46.09 287 LYS A C 1
ATOM 2348 O O . LYS A 1 287 ? -12.669 35.469 15.567 1.00 46.09 287 LYS A O 1
ATOM 2353 N N . TYR A 1 288 ? -14.547 35.043 14.407 1.00 51.28 288 TYR A N 1
ATOM 2354 C CA . TYR A 1 288 ? -15.407 34.720 15.557 1.00 51.28 288 TYR A CA 1
ATOM 2355 C C . TYR A 1 288 ? -15.141 33.320 16.161 1.00 51.28 288 TYR A C 1
ATOM 2357 O O . TYR A 1 288 ? -15.625 32.960 17.222 1.00 51.28 288 TYR A O 1
ATOM 2365 N N . ASN A 1 289 ? -14.356 32.468 15.503 1.00 44.09 289 ASN A N 1
ATOM 2366 C CA . ASN A 1 289 ? -13.872 31.214 16.091 1.00 44.09 289 ASN A CA 1
ATOM 2367 C C . ASN A 1 289 ? -12.539 31.404 16.826 1.00 44.09 289 ASN A C 1
ATOM 2369 O O . ASN A 1 289 ? -12.023 30.461 17.422 1.00 44.09 289 ASN A O 1
ATOM 2373 N N . SER A 1 290 ? -11.960 32.605 16.775 1.00 51.66 290 SER A N 1
ATOM 2374 C CA . SER A 1 290 ? -10.693 32.925 17.418 1.00 51.66 290 SER A CA 1
ATOM 2375 C C . SER A 1 290 ? -10.902 33.417 18.842 1.00 51.66 290 SER A C 1
ATOM 2377 O O . SER A 1 290 ? -11.882 34.098 19.136 1.00 51.66 290 SER A O 1
ATOM 2379 N N . VAL A 1 291 ? -9.899 33.184 19.695 1.00 48.00 291 VAL A N 1
ATOM 2380 C CA . VAL A 1 291 ? -9.807 33.852 21.000 1.00 48.00 291 VAL A CA 1
ATOM 2381 C C . VAL A 1 291 ? -9.864 35.376 20.845 1.00 48.00 291 VAL A C 1
ATOM 2383 O O . VAL A 1 291 ? -10.270 36.057 21.767 1.00 48.00 291 VAL A O 1
ATOM 2386 N N . LEU A 1 292 ? -9.543 35.925 19.665 1.00 48.81 292 LEU A N 1
ATOM 2387 C CA . LEU A 1 292 ? -9.679 37.351 19.350 1.00 48.81 292 LEU A CA 1
ATOM 2388 C C . LEU A 1 292 ? -11.114 37.890 19.483 1.00 48.81 292 LEU A C 1
ATOM 2390 O O . LEU A 1 292 ? -11.269 39.086 19.699 1.00 48.81 292 LEU A O 1
ATOM 2394 N N . GLU A 1 293 ? -12.150 37.050 19.375 1.00 46.19 293 GLU A N 1
ATOM 2395 C CA . GLU A 1 293 ? -13.530 37.465 19.681 1.00 46.19 293 GLU A CA 1
ATOM 2396 C C . GLU A 1 293 ? -13.748 37.656 21.191 1.00 46.19 293 GLU A C 1
ATOM 2398 O O . GLU A 1 293 ? -14.564 38.474 21.603 1.00 46.19 293 GLU A O 1
ATOM 2403 N N . TRP A 1 294 ? -12.977 36.951 22.024 1.00 42.44 294 TRP A N 1
ATOM 2404 C CA . TRP A 1 294 ? -12.996 37.106 23.481 1.00 42.44 294 TRP A CA 1
ATOM 2405 C C . TRP A 1 294 ? -12.252 38.345 23.956 1.00 42.44 294 TRP A C 1
ATOM 2407 O O . TRP A 1 294 ? -12.584 38.894 25.000 1.00 42.44 294 TRP A O 1
ATOM 2417 N N . VAL A 1 295 ? -11.252 38.790 23.196 1.00 44.66 295 VAL A N 1
ATOM 2418 C CA . VAL A 1 295 ? -10.360 39.888 23.590 1.00 44.66 295 VAL A CA 1
ATOM 2419 C C . VAL A 1 295 ? -10.819 41.248 23.047 1.00 44.66 295 VAL A C 1
ATOM 2421 O O . VAL A 1 295 ? -9.974 42.092 22.756 1.00 44.66 295 VAL A O 1
ATOM 2424 N N . GLY A 1 296 ? -12.129 41.451 22.839 1.00 39.59 296 GLY A N 1
ATOM 2425 C CA . GLY A 1 296 ? -12.688 42.688 22.271 1.00 39.59 296 GLY A CA 1
ATOM 2426 C C . GLY A 1 296 ? -11.991 43.944 22.807 1.00 39.59 296 GLY A C 1
ATOM 2427 O O . GLY A 1 296 ? -11.809 44.043 24.008 1.00 39.59 296 GLY A O 1
ATOM 2428 N N . GLU A 1 297 ? -11.550 44.834 21.904 1.00 37.78 297 GLU A N 1
ATOM 2429 C CA . GLU A 1 297 ? -10.776 46.073 22.145 1.00 37.78 297 GLU A CA 1
ATOM 2430 C C . GLU A 1 297 ? -10.354 46.335 23.610 1.00 37.78 297 GLU A C 1
ATOM 2432 O O . GLU A 1 297 ? -10.898 47.205 24.285 1.00 37.78 297 GLU A O 1
ATOM 2437 N N . GLY A 1 298 ? -9.369 45.580 24.105 1.00 42.78 298 GLY A N 1
ATOM 2438 C CA . GLY A 1 298 ? -8.830 45.749 25.458 1.00 42.78 298 GLY A CA 1
ATOM 2439 C C . GLY A 1 298 ? -8.654 44.424 26.195 1.00 42.78 298 GLY A C 1
ATOM 2440 O O . GLY A 1 298 ? -9.586 43.656 26.393 1.00 42.78 298 GLY A O 1
ATOM 2441 N N . TYR A 1 299 ? -7.420 44.144 26.601 1.00 52.72 299 TYR A N 1
ATOM 2442 C CA . TYR A 1 299 ? -7.002 42.866 27.169 1.00 52.72 299 TYR A CA 1
ATOM 2443 C C . TYR A 1 299 ? -7.304 42.801 28.682 1.00 52.72 299 TYR A C 1
ATOM 2445 O O . TYR A 1 299 ? -6.740 43.594 29.435 1.00 52.72 299 TYR A O 1
ATOM 2453 N N . ASP A 1 300 ? -8.131 41.852 29.151 1.00 53.50 300 ASP A N 1
ATOM 2454 C CA . ASP A 1 300 ? -8.314 41.554 30.588 1.00 53.50 300 ASP A CA 1
ATOM 2455 C C . ASP A 1 300 ? -7.628 40.221 30.971 1.00 53.50 300 ASP A C 1
ATOM 2457 O O . ASP A 1 300 ? -8.177 39.138 30.729 1.00 53.50 300 ASP A O 1
ATOM 2461 N N . PRO A 1 301 ? -6.434 40.262 31.599 1.00 53.81 301 PRO A N 1
ATOM 2462 C CA . PRO A 1 301 ? -5.695 39.074 32.028 1.00 53.81 301 PRO A CA 1
ATOM 2463 C C . PRO A 1 301 ? -6.476 38.151 32.971 1.00 53.81 301 PRO A C 1
ATOM 2465 O O . PRO A 1 301 ? -6.172 36.960 33.036 1.00 53.81 301 PRO A O 1
ATOM 2468 N N . GLN A 1 302 ? -7.467 38.671 33.706 1.00 61.25 302 GLN A N 1
ATOM 2469 C CA . GLN A 1 302 ? -8.235 37.888 34.678 1.00 61.25 302 GLN A CA 1
ATOM 2470 C C . GLN A 1 302 ? -9.210 36.914 34.003 1.00 61.25 302 GLN A C 1
ATOM 2472 O O . GLN A 1 302 ? -9.620 35.927 34.615 1.00 61.25 302 GLN A O 1
ATOM 2477 N N . GLN A 1 303 ? -9.550 37.146 32.732 1.00 57.06 303 GLN A N 1
ATOM 2478 C CA . GLN A 1 303 ? -10.467 36.298 31.967 1.00 57.06 303 GLN A CA 1
ATOM 2479 C C . GLN A 1 303 ? -9.755 35.153 31.232 1.00 57.06 303 GLN A C 1
ATOM 2481 O O . GLN A 1 303 ? -10.409 34.193 30.816 1.00 57.06 303 GLN A O 1
ATOM 2486 N N . LEU A 1 304 ? -8.420 35.194 31.133 1.00 64.19 304 LEU A N 1
ATOM 2487 C CA . LEU A 1 304 ? -7.595 34.195 30.447 1.00 64.19 304 LEU A CA 1
ATOM 2488 C C . LEU A 1 304 ? -7.303 32.980 31.348 1.00 64.19 304 LEU A C 1
ATOM 2490 O O . LEU A 1 304 ? -6.158 32.634 31.629 1.00 64.19 304 LEU A O 1
ATOM 2494 N N . THR A 1 305 ? -8.364 32.333 31.829 1.00 72.19 305 THR A N 1
ATOM 2495 C CA . THR A 1 305 ? -8.279 31.104 32.628 1.00 72.19 305 THR A CA 1
ATOM 2496 C C . THR A 1 305 ? -8.419 29.869 31.741 1.00 72.19 305 THR A C 1
ATOM 2498 O O . THR A 1 305 ? -9.063 29.902 30.688 1.00 72.19 305 THR A O 1
ATOM 2501 N N . TRP A 1 306 ? -7.847 28.742 32.172 1.00 74.06 306 TRP A N 1
ATOM 2502 C CA . TRP A 1 306 ? -8.000 27.479 31.447 1.00 74.06 306 TRP A CA 1
ATOM 2503 C C . TRP A 1 306 ? -9.456 27.008 31.409 1.00 74.06 306 TRP A C 1
ATOM 2505 O O . TRP A 1 306 ? -9.856 26.389 30.431 1.00 74.06 306 TRP A O 1
ATOM 2515 N N . GLN A 1 307 ? -10.266 27.333 32.421 1.00 82.94 307 GLN A N 1
ATOM 2516 C CA . GLN A 1 307 ? -11.690 26.998 32.472 1.00 82.94 307 GLN A CA 1
ATOM 2517 C C . GLN A 1 307 ? -12.483 27.755 31.409 1.00 82.94 307 GLN A C 1
ATOM 2519 O O . GLN A 1 307 ? -13.310 27.158 30.713 1.00 82.94 307 GLN A O 1
ATOM 2524 N N . ASN A 1 308 ? -12.213 29.055 31.262 1.00 70.81 308 ASN A N 1
ATOM 2525 C CA . ASN A 1 308 ? -12.841 29.866 30.229 1.00 70.81 308 ASN A CA 1
ATOM 2526 C C . ASN A 1 308 ? -12.414 29.335 28.858 1.00 70.81 308 ASN A C 1
ATOM 2528 O O . ASN A 1 308 ? -13.265 28.935 28.069 1.00 70.81 308 ASN A O 1
ATOM 2532 N N . PHE A 1 309 ? -11.110 29.197 28.608 1.00 70.12 309 PHE A N 1
ATOM 2533 C CA . PHE A 1 309 ? -10.615 28.652 27.341 1.00 70.12 309 PHE A CA 1
ATOM 2534 C C . PHE A 1 309 ? -11.187 27.267 27.014 1.00 70.12 309 PHE A C 1
ATOM 2536 O O . PHE A 1 309 ? -11.598 27.020 25.885 1.00 70.12 309 PHE A O 1
ATOM 2543 N N . LEU A 1 310 ? -11.271 26.368 27.995 1.00 75.00 310 LEU A N 1
ATOM 2544 C CA . LEU A 1 310 ? -11.890 25.059 27.817 1.00 75.00 310 LEU A CA 1
ATOM 2545 C C . LEU A 1 310 ? -13.358 25.189 27.401 1.00 75.00 310 LEU A C 1
ATOM 2547 O O . LEU A 1 310 ? -13.795 24.492 26.490 1.00 75.00 310 LEU A O 1
ATOM 2551 N N . SER A 1 311 ? -14.112 26.083 28.041 1.00 77.69 311 SER A N 1
ATOM 2552 C CA . SER A 1 311 ? -15.522 26.329 27.716 1.00 77.69 311 SER A CA 1
ATOM 2553 C C . SER A 1 311 ? -15.683 26.867 26.292 1.00 77.69 311 SER A C 1
ATOM 2555 O O . SER A 1 311 ? -16.481 26.322 25.531 1.00 77.69 311 SER A O 1
ATOM 2557 N N . PHE A 1 312 ? -14.855 27.843 25.895 1.00 71.19 312 PHE A N 1
ATOM 2558 C CA . PHE A 1 312 ? -14.781 28.329 24.512 1.00 71.19 312 PHE A CA 1
ATOM 2559 C C . PHE A 1 312 ? -14.540 27.200 23.526 1.00 71.19 312 PHE A C 1
ATOM 2561 O O . PHE A 1 312 ? -15.247 27.043 22.534 1.00 71.19 312 PHE A O 1
ATOM 2568 N N . TYR A 1 313 ? -13.496 26.423 23.807 1.00 68.12 313 TYR A N 1
ATOM 2569 C CA . TYR A 1 313 ? -13.001 25.402 22.914 1.00 68.12 313 TYR A CA 1
ATOM 2570 C C . TYR A 1 313 ? -14.062 24.319 22.729 1.00 68.12 313 TYR A C 1
ATOM 2572 O O . TYR A 1 313 ? -14.349 23.914 21.606 1.00 68.12 313 TYR A O 1
ATOM 2580 N N . LYS A 1 314 ? -14.732 23.910 23.810 1.00 74.56 314 LYS A N 1
ATOM 2581 C CA . LYS A 1 314 ? -15.866 22.987 23.734 1.00 74.56 314 LYS A CA 1
ATOM 2582 C C . LYS A 1 314 ? -17.015 23.538 22.887 1.00 74.56 314 LYS A C 1
ATOM 2584 O O . LYS A 1 314 ? -17.582 22.781 22.116 1.00 74.56 314 LYS A O 1
ATOM 2589 N N . GLU A 1 315 ? -17.352 24.821 23.007 1.00 71.06 315 GLU A N 1
ATOM 2590 C CA . GLU A 1 315 ? -18.477 25.429 22.279 1.00 71.06 315 GLU A CA 1
ATOM 2591 C C . GLU A 1 315 ? -18.188 25.633 20.782 1.00 71.06 315 GLU A C 1
ATOM 2593 O O . GLU A 1 315 ? -19.053 25.406 19.923 1.00 71.06 315 GLU A O 1
ATOM 2598 N N . LYS A 1 316 ? -16.981 26.120 20.473 1.00 65.25 316 LYS A N 1
ATOM 2599 C CA . LYS A 1 316 ? -16.605 26.567 19.129 1.00 65.25 316 LYS A CA 1
ATOM 2600 C C . LYS A 1 316 ? -15.879 25.508 18.323 1.00 65.25 316 LYS A C 1
ATOM 2602 O O . LYS A 1 316 ? -16.023 25.511 17.106 1.00 65.25 316 LYS A O 1
ATOM 2607 N N . MET A 1 317 ? -15.095 24.647 18.966 1.00 63.16 317 MET A N 1
ATOM 2608 C CA . MET A 1 317 ? -14.231 23.698 18.265 1.00 63.16 317 MET A CA 1
ATOM 2609 C C . MET A 1 317 ? -14.803 22.295 18.258 1.00 63.16 317 MET A C 1
ATOM 2611 O O . MET A 1 317 ? -14.638 21.616 17.258 1.00 63.16 317 MET A O 1
ATOM 2615 N N . ILE A 1 318 ? -15.512 21.875 19.304 1.00 68.00 318 ILE A N 1
ATOM 2616 C CA . ILE A 1 318 ? -16.016 20.504 19.421 1.00 68.00 318 ILE A CA 1
ATOM 2617 C C . ILE A 1 318 ? -17.519 20.463 19.146 1.00 68.00 318 ILE A C 1
ATOM 2619 O O . ILE A 1 318 ? -18.278 21.303 19.623 1.00 68.00 318 ILE A O 1
ATOM 2623 N N . ASP A 1 319 ? -17.968 19.464 18.390 1.00 69.75 319 ASP A N 1
ATOM 2624 C CA . ASP A 1 319 ? -19.379 19.292 18.057 1.00 69.75 319 ASP A CA 1
ATOM 2625 C C . ASP A 1 319 ? -20.070 18.297 19.000 1.00 69.75 319 ASP A C 1
ATOM 2627 O O . ASP A 1 319 ? -20.510 17.224 18.588 1.00 69.75 319 ASP A O 1
ATOM 2631 N N . PHE A 1 320 ? -20.154 18.648 20.292 1.00 72.00 320 PHE A N 1
ATOM 2632 C CA . PHE A 1 320 ? -20.783 17.809 21.331 1.00 72.00 320 PHE A CA 1
ATOM 2633 C C . PHE A 1 320 ? -22.229 17.403 21.029 1.00 72.00 320 PHE A C 1
ATOM 2635 O O . PHE A 1 320 ? -22.679 16.382 21.542 1.00 72.00 320 PHE A O 1
ATOM 2642 N N . GLU A 1 321 ? -22.943 18.167 20.202 1.00 69.06 321 GLU A N 1
ATOM 2643 C CA . GLU A 1 321 ? -24.321 17.864 19.806 1.00 69.06 321 GLU A CA 1
ATOM 2644 C C . GLU A 1 321 ? -24.392 16.631 18.897 1.00 69.06 321 GLU A C 1
ATOM 2646 O O . GLU A 1 321 ? -25.336 15.846 18.997 1.00 69.06 321 GLU A O 1
ATOM 2651 N N . ASN A 1 322 ? -23.370 16.421 18.062 1.00 70.50 322 ASN A N 1
ATOM 2652 C CA . ASN A 1 322 ? -23.305 15.306 17.121 1.00 70.50 322 ASN A CA 1
ATOM 2653 C C . ASN A 1 322 ? -22.375 14.166 17.575 1.00 70.50 322 ASN A C 1
ATOM 2655 O O . ASN A 1 322 ? -22.353 13.110 16.933 1.00 70.50 322 ASN A O 1
ATOM 2659 N N . ILE A 1 323 ? -21.634 14.317 18.685 1.00 75.94 323 ILE A N 1
ATOM 2660 C CA . ILE A 1 323 ? -20.869 13.194 19.249 1.00 75.94 323 ILE A CA 1
ATOM 2661 C C . ILE A 1 323 ? -21.832 12.169 19.844 1.00 75.94 323 ILE A C 1
ATOM 2663 O O . ILE A 1 323 ? -22.432 12.373 20.900 1.00 75.94 323 ILE A O 1
ATOM 2667 N N . LYS A 1 324 ? -21.914 11.000 19.210 1.00 82.25 324 LYS A N 1
ATOM 2668 C CA . LYS A 1 324 ? -22.637 9.866 19.782 1.00 82.25 324 LYS A CA 1
ATOM 2669 C C . LYS A 1 324 ? -21.903 9.357 21.026 1.00 82.25 324 LYS A C 1
ATOM 2671 O O . LYS A 1 324 ? -20.705 9.071 20.970 1.00 82.25 324 LYS A O 1
ATOM 2676 N N . VAL A 1 325 ? -22.632 9.208 22.129 1.00 84.44 325 VAL A N 1
ATOM 2677 C CA . VAL A 1 325 ? -22.142 8.571 23.357 1.00 84.44 325 VAL A CA 1
ATOM 2678 C C . VAL A 1 325 ? -22.777 7.194 23.485 1.00 84.44 325 VAL A C 1
ATOM 2680 O O . VAL A 1 325 ? -24.001 7.075 23.473 1.00 84.44 325 VAL A O 1
ATOM 2683 N N . GLU A 1 326 ? -21.957 6.159 23.636 1.00 84.56 326 GLU A N 1
ATOM 2684 C CA . GLU A 1 326 ? -22.415 4.789 23.871 1.00 84.56 326 GLU A CA 1
ATOM 2685 C C . GLU A 1 326 ? -21.599 4.149 24.990 1.00 84.56 326 GLU A C 1
ATOM 2687 O O . GLU A 1 326 ? -20.373 4.146 24.935 1.00 84.56 326 GLU A O 1
ATOM 2692 N N . ASP A 1 327 ? -22.269 3.603 26.007 1.00 87.25 327 ASP A N 1
ATOM 2693 C CA . ASP A 1 327 ? -21.643 2.863 27.116 1.00 87.25 327 ASP A CA 1
ATOM 2694 C C . ASP A 1 327 ? -20.458 3.589 27.785 1.00 87.25 327 ASP A C 1
ATOM 2696 O O . ASP A 1 327 ? -19.472 2.974 28.184 1.00 87.25 327 ASP A O 1
ATOM 2700 N N . GLY A 1 328 ? -20.536 4.919 27.895 1.00 89.31 328 GLY A N 1
ATOM 2701 C CA . GLY A 1 328 ? -19.473 5.742 28.484 1.00 89.31 328 GLY A CA 1
ATOM 2702 C C . GLY A 1 328 ? -18.325 6.099 27.532 1.00 89.31 328 GLY A C 1
ATOM 2703 O O . GLY A 1 328 ? -17.337 6.685 27.973 1.00 89.31 328 GLY A O 1
ATOM 2704 N N . TYR A 1 329 ? -18.451 5.807 26.238 1.00 89.56 329 TYR A N 1
ATOM 2705 C CA . TYR A 1 329 ? -17.482 6.161 25.203 1.00 89.56 329 TYR A CA 1
ATOM 2706 C C . TYR A 1 329 ? -18.039 7.224 24.258 1.00 89.56 329 TYR A C 1
ATOM 2708 O O . TYR A 1 329 ? -19.206 7.170 23.875 1.00 89.56 329 TYR A O 1
ATOM 2716 N N . TYR A 1 330 ? -17.187 8.152 23.827 1.00 86.31 330 TYR A N 1
ATOM 2717 C CA . TYR A 1 330 ? -17.455 8.977 22.653 1.00 86.31 330 TYR A CA 1
ATOM 2718 C C . TYR A 1 330 ? -17.114 8.188 21.387 1.00 86.31 330 TYR A C 1
ATOM 2720 O O . TYR A 1 330 ? -16.020 7.624 21.282 1.00 86.31 330 TYR A O 1
ATOM 2728 N N . VAL A 1 331 ? -18.026 8.172 20.414 1.00 82.81 331 VAL A N 1
ATOM 2729 C CA . VAL A 1 331 ? -17.775 7.634 19.072 1.00 82.81 331 VAL A CA 1
ATOM 2730 C C . VAL A 1 331 ? -17.096 8.715 18.242 1.00 82.81 331 VAL A C 1
ATOM 2732 O O . VAL A 1 331 ? -17.707 9.715 17.875 1.00 82.81 331 VAL A O 1
ATOM 2735 N N . LEU A 1 332 ? -15.813 8.511 17.963 1.00 74.56 332 LEU A N 1
ATOM 2736 C CA . LEU A 1 332 ? -14.979 9.477 17.258 1.00 74.56 332 LEU A CA 1
ATOM 2737 C C . LEU A 1 332 ? -15.094 9.337 15.746 1.00 74.56 332 LEU A C 1
ATOM 2739 O O . LEU A 1 332 ? -15.104 10.343 15.048 1.00 74.56 332 LEU A O 1
ATOM 2743 N N . ASN A 1 333 ? -15.137 8.104 15.240 1.00 75.94 333 ASN A N 1
ATOM 2744 C CA . ASN A 1 333 ? -15.279 7.840 13.814 1.00 75.94 333 ASN A CA 1
ATOM 2745 C C . ASN A 1 333 ? -15.884 6.452 13.581 1.00 75.94 333 ASN A C 1
ATOM 2747 O O . ASN A 1 333 ? -15.866 5.577 14.451 1.00 75.94 333 ASN A O 1
ATOM 2751 N N . LYS A 1 334 ? -16.399 6.251 12.378 1.00 79.69 334 LYS A N 1
ATOM 2752 C CA . LYS A 1 334 ? -16.974 5.012 11.890 1.00 79.69 334 LYS A CA 1
ATOM 2753 C C . LYS A 1 334 ? -16.092 4.437 10.790 1.00 79.69 334 LYS A C 1
ATOM 2755 O O . LYS A 1 334 ? -15.675 5.140 9.878 1.00 79.69 334 LYS A O 1
ATOM 2760 N N . ILE A 1 335 ? -15.844 3.142 10.869 1.00 80.00 335 ILE A N 1
ATOM 2761 C CA . ILE A 1 335 ? -15.028 2.385 9.933 1.00 80.00 335 ILE A CA 1
ATOM 2762 C C . ILE A 1 335 ? -15.959 1.399 9.235 1.00 80.00 335 ILE A C 1
ATOM 2764 O O . ILE A 1 335 ? -16.468 0.467 9.855 1.00 80.00 335 ILE A O 1
ATOM 2768 N N . GLU A 1 336 ? -16.222 1.643 7.956 1.00 84.06 336 GLU A N 1
ATOM 2769 C CA . GLU A 1 336 ? -17.097 0.794 7.132 1.00 84.06 336 GLU A CA 1
ATOM 2770 C C . GLU A 1 336 ? -16.327 0.071 6.031 1.00 84.06 336 GLU A C 1
ATOM 2772 O O . GLU A 1 336 ? -16.716 -1.014 5.626 1.00 84.06 336 GLU A O 1
ATOM 2777 N N . TRP A 1 337 ? -15.225 0.655 5.573 1.00 83.00 337 TRP A N 1
ATOM 2778 C CA . TRP A 1 337 ? -14.411 0.132 4.489 1.00 83.00 337 TRP A CA 1
ATOM 2779 C C . TRP A 1 337 ? -12.962 0.573 4.650 1.00 83.00 337 TRP A C 1
ATOM 2781 O O . TRP A 1 337 ? -12.639 1.447 5.464 1.00 83.00 337 TRP A O 1
ATOM 2791 N N . PHE A 1 338 ? -12.085 -0.011 3.842 1.00 81.38 338 PHE A N 1
ATOM 2792 C CA . PHE A 1 338 ? -10.691 0.394 3.741 1.00 81.38 338 PHE A CA 1
ATOM 2793 C C . PHE A 1 338 ? -10.121 0.287 2.329 1.00 81.38 338 PHE A C 1
ATOM 2795 O O . PHE A 1 338 ? -10.693 -0.384 1.481 1.00 81.38 338 PHE A O 1
ATOM 2802 N N . ILE A 1 339 ? -8.979 0.940 2.084 1.00 81.50 339 ILE A N 1
ATOM 2803 C CA . ILE A 1 339 ? -8.188 0.753 0.860 1.00 81.50 339 ILE A CA 1
ATOM 2804 C C . ILE A 1 339 ? -6.848 0.096 1.238 1.00 81.50 339 ILE A C 1
ATOM 2806 O O . ILE A 1 339 ? -6.041 0.745 1.920 1.00 81.50 339 ILE A O 1
ATOM 2810 N N . PRO A 1 340 ? -6.577 -1.150 0.805 1.00 80.69 340 PRO A N 1
ATOM 2811 C CA . PRO A 1 340 ? -5.354 -1.886 1.133 1.00 80.69 340 PRO A CA 1
ATOM 2812 C C . PRO A 1 340 ? -4.177 -1.500 0.225 1.00 80.69 340 PRO A C 1
ATOM 2814 O O . PRO A 1 340 ? -3.705 -2.295 -0.585 1.00 80.69 340 PRO A O 1
ATOM 2817 N N . LYS A 1 341 ? -3.677 -0.268 0.359 1.00 77.62 341 LYS A N 1
ATOM 2818 C CA . LYS A 1 341 ? -2.534 0.209 -0.436 1.00 77.62 341 LYS A CA 1
ATOM 2819 C C . LYS A 1 341 ? -1.286 -0.627 -0.157 1.00 77.62 341 LYS A C 1
ATOM 2821 O O . LYS A 1 341 ? -0.722 -0.541 0.929 1.00 77.62 341 LYS A O 1
ATOM 2826 N N . ASN A 1 342 ? -0.863 -1.404 -1.154 1.00 77.19 342 ASN A N 1
ATOM 2827 C CA . ASN A 1 342 ? 0.303 -2.292 -1.101 1.00 77.19 342 ASN A CA 1
ATOM 2828 C C . ASN A 1 342 ? 0.289 -3.251 0.102 1.00 77.19 342 ASN A C 1
ATOM 2830 O O . ASN A 1 342 ? 1.312 -3.437 0.768 1.00 77.19 342 ASN A O 1
ATOM 2834 N N . PHE A 1 343 ? -0.877 -3.814 0.422 1.00 86.94 343 PHE A N 1
ATOM 2835 C CA . PHE A 1 343 ? -0.978 -4.813 1.483 1.00 86.94 343 PHE A CA 1
ATOM 2836 C C . PHE A 1 343 ? -0.435 -6.144 0.991 1.00 86.94 343 PHE A C 1
ATOM 2838 O O . PHE A 1 343 ? -0.781 -6.601 -0.098 1.00 86.94 343 PHE A O 1
ATOM 2845 N N . MET A 1 344 ? 0.388 -6.778 1.821 1.00 89.88 344 MET A N 1
ATOM 2846 C CA . MET A 1 344 ? 0.894 -8.116 1.564 1.00 89.88 344 MET A CA 1
ATOM 2847 C C . MET A 1 344 ? 0.716 -9.004 2.788 1.00 89.88 344 MET A C 1
ATOM 2849 O O . MET A 1 344 ? 1.057 -8.613 3.907 1.00 89.88 344 MET A O 1
ATOM 2853 N N . ILE A 1 345 ? 0.236 -10.224 2.559 1.00 92.94 345 ILE A N 1
ATOM 2854 C CA . ILE A 1 345 ? 0.263 -11.314 3.539 1.00 92.94 345 ILE A CA 1
ATOM 2855 C C . ILE A 1 345 ? 1.245 -12.351 3.024 1.00 9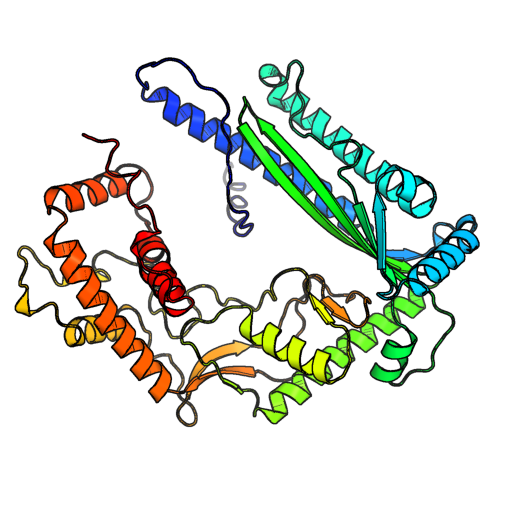2.94 345 ILE A C 1
ATOM 2857 O O . ILE A 1 345 ? 1.102 -12.824 1.902 1.00 92.94 345 ILE A O 1
ATOM 2861 N N . GLU A 1 346 ? 2.245 -12.697 3.834 1.00 93.81 346 GLU A N 1
ATOM 2862 C CA . GLU A 1 346 ? 3.265 -13.684 3.459 1.00 93.81 346 GLU A CA 1
ATOM 2863 C C . GLU A 1 346 ? 3.939 -13.349 2.114 1.00 93.81 346 GLU A C 1
ATOM 2865 O O . GLU A 1 346 ? 4.188 -14.217 1.274 1.00 93.81 346 GLU A O 1
ATOM 2870 N N . ASN A 1 347 ? 4.201 -12.048 1.929 1.00 93.06 347 ASN A N 1
ATOM 2871 C CA . ASN A 1 347 ? 4.723 -11.403 0.721 1.00 93.06 347 ASN A CA 1
ATOM 2872 C C . ASN A 1 347 ? 3.826 -11.503 -0.522 1.00 93.06 347 ASN A C 1
ATOM 2874 O O . ASN A 1 347 ? 4.209 -10.996 -1.572 1.00 93.06 347 ASN A O 1
ATOM 2878 N N . LEU A 1 348 ? 2.629 -12.088 -0.430 1.00 93.56 348 LEU A N 1
ATOM 2879 C CA . LEU A 1 348 ? 1.639 -12.037 -1.500 1.00 93.56 348 LEU A CA 1
ATOM 2880 C C . LEU A 1 348 ? 0.879 -10.717 -1.438 1.00 93.56 348 LEU A C 1
ATOM 2882 O O . LEU A 1 348 ? 0.169 -10.444 -0.469 1.00 93.56 348 LEU A O 1
ATOM 2886 N N . LEU A 1 349 ? 1.016 -9.925 -2.495 1.00 91.50 349 LEU A N 1
ATOM 2887 C CA . LEU A 1 349 ? 0.280 -8.686 -2.685 1.00 91.50 349 LEU A CA 1
ATOM 2888 C C . LEU A 1 349 ? -1.221 -8.969 -2.834 1.00 91.50 349 LEU A C 1
ATOM 2890 O O . LEU A 1 349 ? -1.607 -9.934 -3.497 1.00 91.50 349 LEU A O 1
ATOM 2894 N N . PHE A 1 350 ? -2.070 -8.124 -2.250 1.00 90.56 350 PHE A N 1
ATOM 2895 C CA . PHE A 1 350 ? -3.508 -8.182 -2.518 1.00 90.56 350 PHE A CA 1
ATOM 2896 C C . PHE A 1 350 ? -3.747 -7.910 -4.011 1.00 90.56 350 PHE A C 1
ATOM 2898 O O . PHE A 1 350 ? -2.964 -7.246 -4.683 1.00 90.56 350 PHE A O 1
ATOM 2905 N N . LYS A 1 351 ? -4.816 -8.446 -4.573 1.00 86.81 351 LYS A N 1
ATOM 2906 C CA . LYS A 1 351 ? -5.251 -8.155 -5.939 1.00 86.81 351 LYS A CA 1
ATOM 2907 C C . LYS A 1 351 ? -5.908 -6.773 -6.006 1.00 86.81 351 LYS A C 1
ATOM 2909 O O . LYS A 1 351 ? -5.615 -5.980 -6.898 1.00 86.81 351 LYS A O 1
ATOM 2914 N N . ASN A 1 352 ? -6.722 -6.429 -5.008 1.00 80.31 352 ASN A N 1
ATOM 2915 C CA . ASN A 1 352 ? -7.491 -5.186 -4.917 1.00 80.31 352 ASN A CA 1
ATOM 2916 C C . ASN A 1 352 ? -6.757 -4.051 -4.164 1.00 80.31 352 ASN A C 1
ATOM 2918 O O . ASN A 1 352 ? -7.346 -3.377 -3.323 1.00 80.31 352 ASN A O 1
ATOM 2922 N N . ASN A 1 353 ? -5.482 -3.776 -4.476 1.00 73.88 353 ASN A N 1
ATOM 2923 C CA . ASN A 1 353 ? -4.629 -2.836 -3.707 1.00 73.88 353 ASN A CA 1
ATOM 2924 C C . ASN A 1 353 ? -5.044 -1.356 -3.705 1.00 73.88 353 ASN A C 1
ATOM 2926 O O . ASN A 1 353 ? -4.481 -0.550 -2.963 1.00 73.88 353 ASN A O 1
ATOM 2930 N N . PHE A 1 354 ? -5.977 -0.952 -4.562 1.00 72.94 354 PHE A N 1
ATOM 2931 C CA . PHE A 1 354 ? -6.385 0.452 -4.698 1.00 72.94 354 PHE A CA 1
ATOM 2932 C C . PHE A 1 354 ? -7.901 0.638 -4.697 1.00 72.94 354 PHE A C 1
ATOM 2934 O O . PHE A 1 354 ? -8.385 1.749 -4.910 1.00 72.94 354 PHE A O 1
ATOM 2941 N N . SER A 1 355 ? -8.637 -0.435 -4.415 1.00 80.88 355 SER A N 1
ATOM 2942 C CA . SER A 1 355 ? -10.093 -0.442 -4.375 1.00 80.88 355 SER A CA 1
ATOM 2943 C C . SER A 1 355 ? -10.594 -0.450 -2.937 1.00 80.88 355 SER A C 1
ATOM 2945 O O . SER A 1 355 ? -9.902 -0.878 -2.014 1.00 80.88 355 SER A O 1
ATOM 2947 N N . TYR A 1 356 ? -11.815 0.040 -2.754 1.00 82.50 356 TYR A N 1
ATOM 2948 C CA . TYR A 1 356 ? -12.515 -0.058 -1.484 1.00 82.50 356 TYR A CA 1
ATOM 2949 C C . TYR A 1 356 ? -12.861 -1.518 -1.184 1.00 82.50 356 TYR A C 1
ATOM 2951 O O . TYR A 1 356 ? -13.461 -2.193 -2.018 1.00 82.50 356 TYR A O 1
ATOM 2959 N N . ILE A 1 357 ? -12.490 -1.982 0.008 1.00 85.12 357 ILE A N 1
ATOM 2960 C CA . ILE A 1 357 ? -12.927 -3.255 0.576 1.00 85.12 357 ILE A CA 1
ATOM 2961 C C . ILE A 1 357 ? -13.844 -2.949 1.754 1.00 85.12 357 ILE A C 1
ATOM 2963 O O . ILE A 1 357 ? -13.425 -2.317 2.729 1.00 85.12 357 ILE A O 1
ATOM 2967 N N . ASP A 1 358 ? -15.089 -3.403 1.656 1.00 87.75 358 ASP A N 1
ATOM 2968 C CA . ASP A 1 358 ? -16.072 -3.257 2.721 1.00 87.75 358 ASP A CA 1
ATOM 2969 C C . ASP A 1 358 ? -15.758 -4.200 3.888 1.00 87.75 358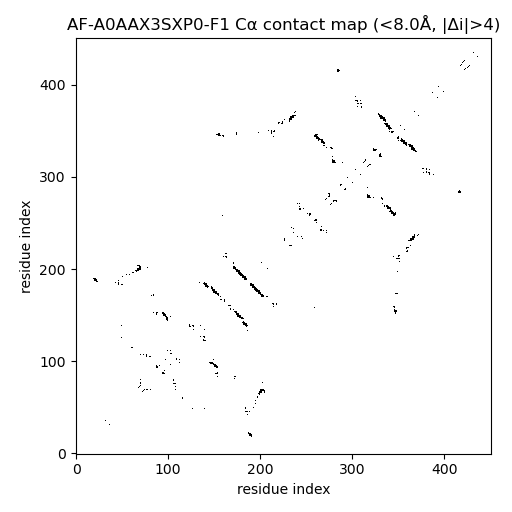 ASP A C 1
ATOM 2971 O O . ASP A 1 358 ? -15.414 -5.373 3.717 1.00 87.75 358 ASP A O 1
ATOM 2975 N N . LEU A 1 359 ? -15.901 -3.682 5.105 1.00 87.38 359 LEU A N 1
ATOM 2976 C CA . LEU A 1 359 ? -15.952 -4.515 6.297 1.00 87.38 359 LEU A CA 1
ATOM 2977 C C . LEU A 1 359 ? -17.313 -5.207 6.361 1.00 87.38 359 LEU A C 1
ATOM 2979 O O . LEU A 1 359 ? -18.337 -4.618 6.019 1.00 87.38 359 LEU A O 1
ATOM 2983 N N . LYS A 1 360 ? -17.338 -6.444 6.869 1.00 91.62 360 LYS A N 1
ATOM 2984 C CA . LYS A 1 360 ? -18.598 -7.177 7.075 1.00 91.62 360 LYS A CA 1
ATOM 2985 C C . LYS A 1 360 ? -19.556 -6.448 8.006 1.00 91.62 360 LYS A C 1
ATOM 2987 O O . LYS A 1 360 ? -20.757 -6.438 7.771 1.00 91.62 360 LYS A O 1
ATOM 2992 N N . GLU A 1 361 ? -18.999 -5.856 9.055 1.00 90.88 361 GLU A N 1
ATOM 2993 C CA . GLU A 1 361 ? -19.730 -5.107 10.061 1.00 90.88 361 GLU A CA 1
ATOM 2994 C C . GLU A 1 361 ? -19.033 -3.787 10.357 1.00 90.88 361 GLU A C 1
ATOM 2996 O O . GLU A 1 361 ? -17.802 -3.657 10.328 1.00 90.88 361 GLU A O 1
ATOM 3001 N N . LYS A 1 362 ? -19.855 -2.786 10.658 1.00 88.19 362 LYS A N 1
ATOM 3002 C CA . LYS A 1 362 ? -19.398 -1.423 10.919 1.00 88.19 362 LYS A CA 1
ATOM 3003 C C . LYS A 1 362 ? -18.668 -1.410 12.251 1.00 88.19 362 LYS A C 1
ATOM 3005 O O . LYS A 1 362 ? -19.222 -1.803 13.272 1.00 88.19 362 LYS A O 1
ATOM 3010 N N . SER A 1 363 ? -17.434 -0.927 12.232 1.00 86.56 363 SER A N 1
ATOM 3011 C CA . SER A 1 363 ? -16.619 -0.779 13.433 1.00 86.56 363 SER A CA 1
ATOM 3012 C C . SER A 1 363 ? -16.514 0.686 13.833 1.00 86.56 363 SER A C 1
ATOM 3014 O O . SER A 1 363 ? -16.625 1.585 13.001 1.00 86.56 363 SER A O 1
ATOM 3016 N N . TYR A 1 364 ? -16.307 0.944 15.116 1.00 84.62 364 TYR A N 1
ATOM 3017 C CA . TYR A 1 364 ? -16.312 2.289 15.676 1.00 84.62 364 TYR A CA 1
ATOM 3018 C C . TYR A 1 364 ? -14.984 2.580 16.351 1.00 84.62 364 TYR A C 1
ATOM 3020 O O . TYR A 1 364 ? -14.529 1.831 17.215 1.00 84.62 364 TYR A O 1
ATOM 3028 N N . PHE A 1 365 ? -14.371 3.695 15.973 1.00 80.94 365 PHE A N 1
ATOM 3029 C CA . PHE A 1 365 ? -13.265 4.261 16.723 1.00 80.94 365 PHE A CA 1
ATOM 3030 C C . PHE A 1 365 ? -13.842 5.073 17.877 1.00 80.94 365 PHE A C 1
ATOM 3032 O O . PHE A 1 365 ? -14.663 5.967 17.670 1.00 80.94 365 PHE A O 1
ATOM 3039 N N . THR A 1 366 ? -13.446 4.736 19.096 1.00 83.88 366 THR A N 1
ATOM 3040 C CA . THR A 1 366 ? -14.056 5.254 20.322 1.00 83.88 366 THR A CA 1
ATOM 3041 C C . THR A 1 366 ? -12.991 5.707 21.306 1.00 83.88 366 THR A C 1
ATOM 3043 O O . THR A 1 366 ? -11.870 5.212 21.271 1.00 83.88 366 THR A O 1
ATOM 3046 N N . ILE A 1 367 ? -13.333 6.622 22.206 1.00 82.69 367 ILE A N 1
ATOM 3047 C CA . ILE A 1 367 ? -12.496 6.980 23.357 1.00 82.69 367 ILE A CA 1
ATOM 3048 C C . ILE A 1 367 ? -13.360 7.009 24.608 1.00 82.69 367 ILE A C 1
ATOM 3050 O O . ILE A 1 367 ? -14.528 7.401 24.554 1.00 82.69 367 ILE A O 1
ATOM 3054 N N . LEU A 1 368 ? -12.804 6.578 25.738 1.00 87.62 368 LEU A N 1
ATOM 3055 C CA . LEU A 1 368 ? -13.511 6.653 27.009 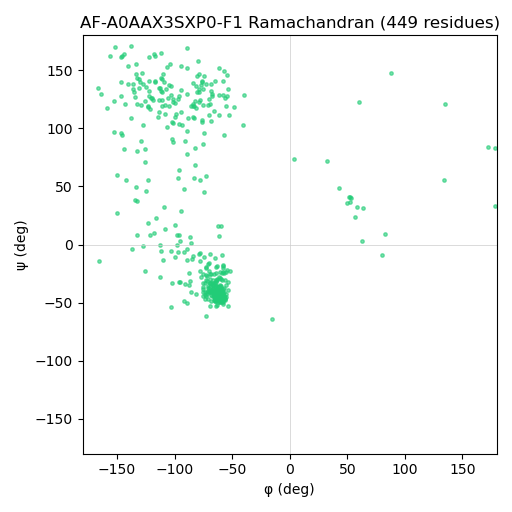1.00 87.62 368 LEU A CA 1
ATOM 3056 C C . LEU A 1 368 ? -13.813 8.125 27.327 1.00 87.62 368 LEU A C 1
ATOM 3058 O O . LEU A 1 368 ? -12.915 8.967 27.298 1.00 87.62 368 LEU A O 1
ATOM 3062 N N . LYS A 1 369 ? -15.072 8.446 27.637 1.00 88.62 369 LYS A N 1
ATOM 3063 C CA . LYS A 1 369 ? -15.520 9.831 27.845 1.00 88.62 369 LYS A CA 1
ATOM 3064 C C . LYS A 1 369 ? -14.706 10.549 28.921 1.00 88.62 369 LYS A C 1
ATOM 3066 O O . LYS A 1 369 ? -14.264 11.669 28.702 1.00 88.62 369 LYS A O 1
ATOM 3071 N N . THR A 1 370 ? -14.480 9.896 30.060 1.00 89.50 370 THR A N 1
ATOM 3072 C CA . THR A 1 370 ? -13.704 10.464 31.175 1.00 89.50 370 THR A CA 1
ATOM 3073 C C . THR A 1 370 ? -12.263 10.760 30.776 1.00 89.50 370 THR A C 1
ATOM 3075 O O . THR A 1 370 ? -11.740 11.816 31.113 1.00 89.50 370 THR A O 1
ATOM 3078 N N . GLN A 1 371 ? -11.645 9.860 30.013 1.00 84.31 371 GLN A N 1
ATOM 3079 C CA . GLN A 1 371 ? -10.293 10.032 29.496 1.00 84.31 371 GLN A CA 1
ATOM 3080 C C . GLN A 1 371 ? -10.215 11.189 28.501 1.00 84.31 371 GLN A C 1
ATOM 3082 O O . GLN A 1 371 ? -9.310 12.011 28.593 1.00 84.31 371 GLN A O 1
ATOM 3087 N N . PHE A 1 372 ? -11.168 11.279 27.572 1.00 83.06 372 PHE A N 1
ATOM 3088 C CA . PHE A 1 372 ? -11.234 12.394 26.633 1.00 83.06 372 PHE A CA 1
ATOM 3089 C C . PHE A 1 372 ? -11.414 13.732 27.361 1.00 83.06 372 PHE A C 1
ATOM 3091 O O . PHE A 1 372 ? -10.680 14.682 27.098 1.00 83.06 372 PHE A O 1
ATOM 3098 N N . ASP A 1 373 ? -12.362 13.793 28.300 1.00 83.31 373 ASP A N 1
ATOM 3099 C CA . ASP A 1 373 ? -12.652 15.000 29.072 1.00 83.31 373 ASP A CA 1
ATOM 3100 C C . ASP A 1 373 ? -11.411 15.444 29.880 1.00 83.31 373 ASP A C 1
ATOM 3102 O O . ASP A 1 373 ? -11.093 16.634 29.895 1.00 83.31 373 ASP A O 1
ATOM 3106 N N . GLN A 1 374 ? -10.667 14.497 30.469 1.00 82.94 374 GLN A N 1
ATOM 3107 C CA . GLN A 1 374 ? -9.404 14.763 31.169 1.00 82.94 374 GLN A CA 1
ATOM 3108 C C . GLN A 1 374 ? -8.312 15.279 30.220 1.00 82.94 374 GLN A C 1
ATOM 3110 O O . GLN A 1 374 ? -7.673 16.288 30.513 1.00 82.94 374 GLN A O 1
ATOM 3115 N N . GLN A 1 375 ? -8.106 14.625 29.073 1.00 76.06 375 GLN A N 1
ATOM 3116 C CA . GLN A 1 375 ? -7.118 15.061 28.078 1.00 76.06 375 GLN A CA 1
ATOM 3117 C C . GLN A 1 375 ? -7.415 16.474 27.572 1.00 76.06 375 GLN A C 1
ATOM 3119 O O . GLN A 1 375 ? -6.502 17.270 27.358 1.00 76.06 375 GLN A O 1
ATOM 3124 N N . LEU A 1 376 ? -8.694 16.806 27.404 1.00 76.56 376 LEU A N 1
ATOM 3125 C CA . LEU A 1 376 ? -9.117 18.130 26.971 1.00 76.56 376 LEU A CA 1
ATOM 3126 C C . LEU A 1 376 ? -8.880 19.197 28.054 1.00 76.56 376 LEU A C 1
ATOM 3128 O O . LEU A 1 376 ? -8.494 20.325 27.743 1.00 76.56 376 LEU A O 1
ATOM 3132 N N . GLU A 1 377 ? -9.079 18.848 29.324 1.00 81.94 377 GLU A N 1
ATOM 3133 C CA . GLU A 1 377 ? -8.753 19.716 30.456 1.00 81.94 377 GLU A CA 1
ATOM 3134 C C . GLU A 1 377 ? -7.244 19.982 30.559 1.00 81.94 377 GLU A C 1
ATOM 3136 O O . GLU A 1 377 ? -6.824 21.131 30.715 1.00 81.94 377 GLU A O 1
ATOM 3141 N N . GLU A 1 378 ? -6.418 18.942 30.435 1.00 75.38 378 GLU A N 1
ATOM 3142 C CA . GLU A 1 378 ? -4.955 19.064 30.420 1.00 75.38 378 GLU A CA 1
ATOM 3143 C C . GLU A 1 378 ? -4.480 19.933 29.250 1.00 75.38 378 GLU A C 1
ATOM 3145 O O . GLU A 1 378 ? -3.680 20.853 29.444 1.00 75.38 378 GLU A O 1
ATOM 3150 N N . PHE A 1 379 ? -5.046 19.717 28.061 1.00 71.06 379 PHE A N 1
ATOM 3151 C CA . PHE A 1 379 ? -4.801 20.550 26.888 1.00 71.06 379 PHE A CA 1
ATOM 3152 C C . PHE A 1 379 ? -5.111 22.031 27.157 1.00 71.06 379 PHE A C 1
ATOM 3154 O O . PHE A 1 379 ? -4.290 22.902 26.853 1.00 71.06 379 PHE A O 1
ATOM 3161 N N . ALA A 1 380 ? -6.266 22.335 27.756 1.00 70.12 380 ALA A N 1
ATOM 3162 C CA . ALA A 1 380 ? -6.656 23.706 28.067 1.00 70.12 380 ALA A CA 1
ATOM 3163 C C . ALA A 1 380 ? -5.702 24.375 29.067 1.00 70.12 380 ALA A C 1
ATOM 3165 O O . ALA A 1 380 ? -5.313 25.530 28.873 1.00 70.12 380 ALA A O 1
ATOM 3166 N N . LYS A 1 381 ? -5.285 23.642 30.107 1.00 73.75 381 LYS A N 1
ATOM 3167 C CA . LYS A 1 381 ? -4.324 24.123 31.112 1.00 73.75 381 LYS A CA 1
ATOM 3168 C C . LYS A 1 381 ? -2.983 24.476 30.483 1.00 73.75 381 LYS A C 1
ATOM 3170 O O . LYS A 1 381 ? -2.483 25.578 30.705 1.00 73.75 381 LYS A O 1
ATOM 3175 N N . VAL A 1 382 ? -2.423 23.576 29.673 1.00 64.56 382 VAL A N 1
ATOM 3176 C CA . VAL A 1 382 ? -1.118 23.813 29.040 1.00 64.56 382 VAL A CA 1
ATOM 3177 C C . VAL A 1 382 ? -1.195 24.933 28.006 1.00 64.56 382 VAL A C 1
ATOM 3179 O O . VAL A 1 382 ? -0.308 25.781 27.955 1.00 64.56 382 VAL A O 1
ATOM 3182 N N . THR A 1 383 ? -2.268 24.986 27.217 1.00 62.69 383 THR A N 1
ATOM 3183 C CA . THR A 1 383 ? -2.435 26.019 26.186 1.00 62.69 383 THR A CA 1
ATOM 3184 C C . THR A 1 383 ? -2.509 27.416 26.791 1.00 62.69 383 THR A C 1
ATOM 3186 O O . THR A 1 383 ? -1.905 28.341 26.257 1.00 62.69 383 THR A O 1
ATOM 3189 N N . ILE A 1 384 ? -3.198 27.586 27.921 1.00 67.00 384 ILE A N 1
ATOM 3190 C CA . ILE A 1 384 ? -3.293 28.884 28.600 1.00 67.00 384 ILE A CA 1
ATOM 3191 C C . ILE A 1 384 ? -2.004 29.252 29.338 1.00 67.00 384 ILE A C 1
ATOM 3193 O O . ILE A 1 384 ? -1.595 30.413 29.292 1.00 67.00 384 ILE A O 1
ATOM 3197 N N . ASP A 1 385 ? -1.296 28.291 29.935 1.00 65.38 385 ASP A N 1
ATOM 3198 C CA . ASP A 1 385 ? 0.049 28.538 30.478 1.00 65.38 385 ASP A CA 1
ATOM 3199 C C . ASP A 1 385 ? 1.045 28.955 29.375 1.00 65.38 385 ASP A C 1
ATOM 3201 O O . ASP A 1 385 ? 1.875 29.841 29.572 1.00 65.38 385 ASP A O 1
ATOM 3205 N N . TYR A 1 386 ? 0.930 28.388 28.172 1.00 58.25 386 TYR A N 1
ATOM 3206 C CA . TYR A 1 386 ? 1.744 28.788 27.022 1.00 58.25 386 TYR A CA 1
ATOM 3207 C C . TYR A 1 386 ? 1.324 30.143 26.435 1.00 58.25 386 TYR A C 1
ATOM 3209 O O . TYR A 1 386 ? 2.171 31.002 26.195 1.00 58.25 386 TYR A O 1
ATOM 3217 N N . ASN A 1 387 ? 0.025 30.365 26.220 1.00 53.72 387 ASN A N 1
ATOM 3218 C CA . ASN A 1 387 ? -0.496 31.598 25.630 1.00 53.72 387 ASN A CA 1
ATOM 3219 C C . ASN A 1 387 ? -0.348 32.791 26.560 1.00 53.72 387 ASN A C 1
ATOM 3221 O O . ASN A 1 387 ? -0.073 33.875 26.071 1.00 53.72 387 ASN A O 1
ATOM 3225 N N . SER A 1 388 ? -0.446 32.612 27.876 1.00 53.44 388 SER A N 1
ATOM 3226 C CA . SER A 1 388 ? -0.026 33.663 28.801 1.00 53.44 388 SER A CA 1
ATOM 3227 C C . SER A 1 388 ? 1.452 34.001 28.553 1.00 53.44 388 SER A C 1
ATOM 3229 O O . SER A 1 388 ? 1.788 35.143 28.271 1.00 53.44 388 SER A O 1
ATOM 3231 N N . LYS A 1 389 ? 2.356 33.023 28.476 1.00 49.47 389 LYS A N 1
ATOM 3232 C CA . LYS A 1 389 ? 3.781 33.298 28.197 1.00 49.47 389 LYS A CA 1
ATOM 3233 C C . LYS A 1 389 ? 4.059 33.937 26.824 1.00 49.47 389 LYS A C 1
ATOM 3235 O O . LYS A 1 389 ? 5.034 34.681 26.718 1.00 49.47 389 LYS A O 1
ATOM 3240 N N . LEU A 1 390 ? 3.248 33.655 25.799 1.00 43.72 390 LEU A N 1
ATOM 3241 C CA . LEU A 1 390 ? 3.425 34.160 24.428 1.00 43.72 390 LEU A CA 1
ATOM 3242 C C . LEU A 1 390 ? 2.726 35.515 24.195 1.00 43.72 390 LEU A C 1
ATOM 3244 O O . LEU A 1 390 ? 3.360 36.459 23.729 1.00 43.72 390 LEU A O 1
ATOM 3248 N N . ALA A 1 391 ? 1.445 35.629 24.558 1.00 43.09 391 ALA A N 1
ATOM 3249 C CA . ALA A 1 391 ? 0.638 36.843 24.411 1.00 43.09 391 ALA A CA 1
ATOM 3250 C C . ALA A 1 391 ? 1.097 37.968 25.351 1.00 43.09 391 ALA A C 1
ATOM 3252 O O . ALA A 1 391 ? 0.925 39.134 25.024 1.00 43.09 391 ALA A O 1
ATOM 3253 N N . PHE A 1 392 ? 1.744 37.641 26.478 1.00 42.22 392 PHE A N 1
ATOM 3254 C CA . PHE A 1 392 ? 2.345 38.647 27.363 1.00 42.22 392 PHE A CA 1
ATOM 3255 C C . PHE A 1 392 ? 3.776 39.062 26.967 1.00 42.22 392 PHE A C 1
ATOM 3257 O O . PHE A 1 392 ? 4.378 39.869 27.673 1.00 42.22 392 PHE A O 1
ATOM 3264 N N . LYS A 1 393 ? 4.353 38.528 25.877 1.00 39.28 393 LYS A N 1
ATOM 3265 C CA . LYS A 1 393 ? 5.724 38.869 25.434 1.00 39.28 393 LYS A CA 1
ATOM 3266 C C . LYS A 1 393 ? 5.851 39.349 23.995 1.00 39.28 393 LYS A C 1
ATOM 3268 O O . LYS A 1 393 ? 6.848 39.995 23.683 1.00 39.28 393 LYS A O 1
ATOM 3273 N N . ILE A 1 394 ? 4.906 39.018 23.123 1.00 39.31 394 ILE A N 1
ATOM 3274 C CA . ILE A 1 394 ? 4.885 39.579 21.775 1.00 39.31 394 ILE A CA 1
ATOM 3275 C C . ILE A 1 394 ? 4.187 40.928 21.867 1.00 39.31 394 ILE A C 1
ATOM 3277 O O . ILE A 1 394 ? 3.043 41.010 22.307 1.00 39.31 394 ILE A O 1
ATOM 3281 N N . ASP A 1 395 ? 4.902 41.978 21.478 1.00 44.19 395 ASP A N 1
ATOM 3282 C CA . ASP A 1 395 ? 4.331 43.308 21.341 1.00 44.19 395 ASP A CA 1
ATOM 3283 C C . ASP A 1 395 ? 3.090 43.252 20.432 1.00 44.19 395 ASP A C 1
ATOM 3285 O O . ASP A 1 395 ? 3.091 42.587 19.388 1.00 44.19 395 ASP A O 1
ATOM 3289 N N . GLN A 1 396 ? 2.009 43.906 20.855 1.00 47.53 396 GLN A N 1
ATOM 3290 C CA . GLN A 1 396 ? 0.723 43.829 20.168 1.00 47.53 396 GLN A CA 1
ATOM 3291 C C . GLN A 1 396 ? 0.834 44.310 18.712 1.00 47.53 396 GLN A C 1
ATOM 3293 O O . GLN A 1 396 ? 0.151 43.761 17.846 1.00 47.53 396 GLN A O 1
ATOM 3298 N N . ASP A 1 397 ? 1.733 45.250 18.410 1.00 43.59 397 ASP A N 1
ATOM 3299 C CA . ASP A 1 397 ? 1.966 45.749 17.055 1.00 43.59 397 ASP A CA 1
ATOM 3300 C C . ASP A 1 397 ? 2.754 44.747 16.208 1.00 43.59 397 ASP A C 1
ATOM 3302 O O . ASP A 1 397 ? 2.465 44.589 15.021 1.00 43.59 397 ASP A O 1
ATOM 3306 N N . ILE A 1 398 ? 3.667 43.978 16.809 1.00 44.41 398 ILE A N 1
ATOM 3307 C CA . ILE A 1 398 ? 4.342 42.851 16.141 1.00 44.41 398 ILE A CA 1
ATOM 3308 C C . ILE A 1 398 ? 3.334 41.745 15.815 1.00 44.41 398 ILE A C 1
ATOM 3310 O O . ILE A 1 398 ? 3.320 41.228 14.697 1.00 44.41 398 ILE A O 1
ATOM 3314 N N . PHE A 1 399 ? 2.451 41.399 16.754 1.00 47.78 399 PHE A N 1
ATOM 3315 C CA . PHE A 1 399 ? 1.390 40.420 16.507 1.00 47.78 399 PHE A CA 1
ATOM 3316 C C . PHE A 1 399 ? 0.434 40.891 15.402 1.00 47.78 399 PHE A C 1
ATOM 3318 O O . PHE A 1 399 ? 0.128 40.136 14.474 1.00 47.78 399 PHE A O 1
ATOM 3325 N N . ASN A 1 400 ? 0.017 42.159 15.456 1.00 47.00 400 ASN A N 1
ATOM 3326 C CA . ASN A 1 400 ? -0.830 42.783 14.444 1.00 47.00 400 ASN A CA 1
ATOM 3327 C C . ASN A 1 400 ? -0.133 42.860 13.075 1.00 47.00 400 ASN A C 1
ATOM 3329 O O . ASN A 1 400 ? -0.798 42.669 12.060 1.00 47.00 400 ASN A O 1
ATOM 3333 N N . SER A 1 401 ? 1.185 43.081 13.037 1.00 43.97 401 SER A N 1
ATOM 3334 C CA . SER A 1 401 ? 2.017 43.094 11.824 1.00 43.97 401 SER A CA 1
ATOM 3335 C C . SER A 1 401 ? 2.164 41.702 11.194 1.00 43.97 401 SER A C 1
ATOM 3337 O O . SER A 1 401 ? 2.031 41.539 9.982 1.00 43.97 401 SER A O 1
ATOM 3339 N N . ILE A 1 402 ? 2.350 40.657 12.010 1.00 46.69 402 ILE A N 1
ATOM 3340 C CA . ILE A 1 402 ? 2.351 39.262 11.539 1.00 46.69 402 ILE A CA 1
ATOM 3341 C C . ILE A 1 402 ? 0.979 38.900 10.960 1.00 46.69 402 ILE A C 1
ATOM 3343 O O . ILE A 1 402 ? 0.904 38.299 9.886 1.00 46.69 402 ILE A O 1
ATOM 3347 N N . LEU A 1 403 ? -0.108 39.299 11.634 1.00 45.00 403 LEU A N 1
ATOM 3348 C CA . LEU A 1 403 ? -1.461 39.118 11.113 1.00 45.00 403 LEU A CA 1
ATOM 3349 C C . LEU A 1 403 ? -1.664 39.888 9.802 1.00 45.00 403 LEU A C 1
ATOM 3351 O O . LEU A 1 403 ? -2.162 39.312 8.837 1.00 45.00 403 LEU A O 1
ATOM 3355 N N . SER A 1 404 ? -1.299 41.171 9.747 1.00 44.53 404 SER A N 1
ATOM 3356 C CA . SER A 1 404 ? -1.559 42.039 8.592 1.00 44.53 404 SER A CA 1
ATOM 3357 C C . SER A 1 404 ? -0.768 41.611 7.353 1.00 44.53 404 SER A C 1
ATOM 3359 O O . SER A 1 404 ? -1.336 41.581 6.260 1.00 44.53 404 SER A O 1
ATOM 3361 N N . ASN A 1 405 ? 0.482 41.165 7.521 1.00 40.41 405 ASN A N 1
ATOM 3362 C CA . ASN A 1 405 ? 1.284 40.581 6.444 1.00 40.41 405 ASN A CA 1
ATOM 3363 C C . ASN A 1 405 ? 0.685 39.269 5.912 1.00 40.41 405 ASN A C 1
ATOM 3365 O O . ASN A 1 405 ? 0.747 39.009 4.712 1.00 40.41 405 ASN A O 1
ATOM 3369 N N . TYR A 1 406 ? 0.027 38.478 6.766 1.00 39.75 406 TYR A N 1
ATOM 3370 C CA . TYR A 1 406 ? -0.716 37.286 6.340 1.00 39.75 406 TYR A CA 1
ATOM 3371 C C . TYR A 1 406 ? -2.037 37.618 5.625 1.00 39.75 406 TYR A C 1
ATOM 3373 O O . TYR A 1 406 ? -2.426 36.918 4.693 1.00 39.75 406 TYR A O 1
ATOM 3381 N N . TYR A 1 407 ? -2.715 38.702 6.010 1.00 40.06 407 TYR A N 1
ATOM 3382 C CA . TYR A 1 407 ? -3.944 39.178 5.357 1.00 40.06 407 TYR A CA 1
ATOM 3383 C C . TYR A 1 407 ? -3.701 39.812 3.977 1.00 40.06 407 TYR A C 1
ATOM 3385 O O . TYR A 1 407 ? -4.637 39.926 3.183 1.00 40.06 407 TYR A O 1
ATOM 3393 N N . GLY A 1 408 ? -2.469 40.241 3.692 1.00 36.44 408 GLY A N 1
ATOM 3394 C CA . GLY A 1 408 ? -2.177 41.163 2.598 1.00 36.44 408 GLY A CA 1
ATOM 3395 C C . GLY A 1 408 ? -2.140 40.585 1.182 1.00 36.44 408 GLY A C 1
ATOM 3396 O O . GLY A 1 408 ? -2.299 41.367 0.247 1.00 36.44 408 GLY A O 1
ATOM 3397 N N . LYS A 1 409 ? -1.921 39.275 0.963 1.00 39.91 409 LYS A N 1
ATOM 3398 C CA . LYS A 1 409 ? -1.553 38.814 -0.400 1.00 39.91 409 LYS A CA 1
ATOM 3399 C C . LYS A 1 409 ? -2.187 37.540 -0.978 1.00 39.91 409 LYS A C 1
ATOM 3401 O O . LYS A 1 409 ? -1.986 37.316 -2.165 1.00 39.91 409 LYS A O 1
ATOM 3406 N N . SER A 1 410 ? -3.016 36.744 -0.292 1.00 35.56 410 SER A N 1
ATOM 3407 C CA . SER A 1 410 ? -3.842 35.747 -1.016 1.00 35.56 410 SER A CA 1
ATOM 3408 C C . SER A 1 410 ? -5.016 35.177 -0.209 1.00 35.56 410 SER A C 1
ATOM 3410 O O . SER A 1 410 ? -4.853 34.676 0.894 1.00 35.56 410 SER A O 1
ATOM 3412 N N . ASN A 1 411 ? -6.201 35.213 -0.832 1.00 35.38 411 ASN A N 1
ATOM 3413 C CA . ASN A 1 411 ? -7.472 34.587 -0.444 1.00 35.38 411 ASN A CA 1
ATOM 3414 C C . ASN A 1 411 ? -8.102 34.973 0.912 1.00 35.38 411 ASN A C 1
ATOM 3416 O O . ASN A 1 411 ? -7.602 34.670 1.987 1.00 35.38 411 ASN A O 1
ATOM 3420 N N . LYS A 1 412 ? -9.348 35.470 0.847 1.00 35.50 412 LYS A N 1
ATOM 3421 C CA . LYS A 1 412 ? -10.314 35.645 1.961 1.00 35.50 412 LYS A CA 1
ATOM 3422 C C . LYS A 1 412 ? -10.700 34.337 2.696 1.00 35.50 412 LYS A C 1
ATOM 3424 O O . LYS A 1 412 ? -11.694 34.301 3.413 1.00 35.50 412 LYS A O 1
ATOM 3429 N N . TYR A 1 413 ? -9.936 33.266 2.506 1.00 36.59 413 TYR A N 1
ATOM 3430 C CA . TYR A 1 413 ? -10.195 31.906 2.969 1.00 36.59 413 TYR A CA 1
ATOM 3431 C C . TYR A 1 413 ? -8.934 31.315 3.612 1.00 36.59 413 TYR A C 1
ATOM 3433 O O . TYR A 1 413 ? -8.498 30.222 3.256 1.00 36.59 413 TYR A O 1
ATOM 3441 N N . LEU A 1 414 ? -8.304 32.055 4.527 1.00 39.19 414 LEU A N 1
ATOM 3442 C CA . LEU A 1 414 ? -7.192 31.514 5.302 1.00 39.19 414 LEU A CA 1
ATOM 3443 C C . LEU A 1 414 ? -7.724 30.570 6.379 1.00 39.19 414 LEU A C 1
ATOM 3445 O O . LEU A 1 414 ? -8.506 30.946 7.252 1.00 39.19 414 LEU A O 1
ATOM 3449 N N . ASN A 1 415 ? -7.279 29.320 6.288 1.00 37.31 415 ASN A N 1
ATOM 3450 C CA . ASN A 1 415 ? -7.557 28.277 7.252 1.00 37.31 415 ASN A CA 1
ATOM 3451 C C . ASN A 1 415 ? -6.694 28.504 8.506 1.00 37.31 415 ASN A C 1
ATOM 3453 O O . ASN A 1 415 ? -5.591 27.967 8.610 1.00 37.31 415 ASN A O 1
ATOM 3457 N N . TYR A 1 416 ? -7.176 29.312 9.458 1.00 37.88 416 TYR A N 1
ATOM 3458 C CA . TYR A 1 416 ? -6.520 29.486 10.764 1.00 37.88 416 TYR A CA 1
ATOM 3459 C C . TYR A 1 416 ? -6.360 28.162 11.531 1.00 37.88 416 TYR A C 1
ATOM 3461 O O . TYR A 1 416 ? -5.506 28.094 12.421 1.00 37.88 416 TYR A O 1
ATOM 3469 N N . SER A 1 417 ? -7.102 27.104 11.154 1.00 36.81 417 SER A N 1
ATOM 3470 C CA . SER A 1 417 ? -6.872 25.754 11.680 1.00 36.81 417 SER A CA 1
ATOM 3471 C C . SER A 1 417 ? -5.440 25.320 11.403 1.00 36.81 417 SER A C 1
ATOM 3473 O O . SER A 1 417 ? -4.790 24.861 12.323 1.00 36.81 417 SER A O 1
ATOM 3475 N N . TRP A 1 418 ? -4.864 25.590 10.224 1.00 36.78 418 TRP A N 1
ATOM 3476 C CA . TRP A 1 418 ? -3.521 25.107 9.896 1.00 36.78 418 TRP A CA 1
ATOM 3477 C C . TRP A 1 418 ? -2.441 25.697 10.811 1.00 36.78 418 TRP A C 1
ATOM 3479 O O . TRP A 1 418 ? -1.514 24.987 11.187 1.00 36.78 418 TRP A O 1
ATOM 3489 N N . MET A 1 419 ? -2.567 26.964 11.220 1.00 40.47 419 MET A N 1
ATOM 3490 C CA . MET A 1 419 ? -1.611 27.619 12.119 1.00 40.47 419 MET A CA 1
ATOM 3491 C C . MET A 1 419 ? -1.772 27.138 13.570 1.00 40.47 419 MET A C 1
ATOM 3493 O O . MET A 1 419 ? -0.779 26.812 14.218 1.00 40.47 419 MET A O 1
ATOM 3497 N N . PHE A 1 420 ? -3.001 27.028 14.081 1.00 44.41 420 PHE A N 1
ATOM 3498 C CA . PHE A 1 420 ? -3.239 26.516 15.436 1.00 44.41 420 PHE A CA 1
ATOM 3499 C C . PHE A 1 420 ? -2.992 24.999 15.540 1.00 44.41 420 PHE A C 1
ATOM 3501 O O . PHE A 1 420 ? -2.320 24.560 16.473 1.00 44.41 420 PHE A O 1
ATOM 3508 N N . GLU A 1 421 ? -3.436 24.208 14.561 1.00 38.91 421 GLU A N 1
ATOM 3509 C CA . GLU A 1 421 ? -3.213 22.758 14.460 1.00 38.91 421 GLU A CA 1
ATOM 3510 C C . GLU A 1 421 ? -1.735 22.413 14.253 1.00 38.91 421 GLU A C 1
ATOM 3512 O O . GLU A 1 421 ? -1.206 21.567 14.971 1.00 38.91 421 GLU A O 1
ATOM 3517 N N . ASN A 1 422 ? -1.020 23.066 13.324 1.00 38.72 422 ASN A N 1
ATOM 3518 C CA . ASN A 1 422 ? 0.366 22.677 13.026 1.00 38.72 422 ASN A CA 1
ATOM 3519 C C . ASN A 1 422 ? 1.420 23.350 13.902 1.00 38.72 422 ASN A C 1
ATOM 3521 O O . ASN A 1 422 ? 2.423 22.707 14.220 1.00 38.72 422 ASN A O 1
ATOM 3525 N N . CYS A 1 423 ? 1.233 24.608 14.308 1.00 39.28 423 CYS A N 1
ATOM 3526 C CA . CYS A 1 423 ? 2.257 25.300 15.094 1.00 39.28 423 CYS A CA 1
ATOM 3527 C C . CYS A 1 423 ? 2.072 25.121 16.600 1.00 39.28 423 CYS A C 1
ATOM 3529 O O . CYS A 1 423 ? 3.076 25.046 17.305 1.00 39.28 423 CYS A O 1
ATOM 3531 N N . ILE A 1 424 ? 0.835 25.039 17.100 1.00 42.75 424 ILE A N 1
ATOM 3532 C CA . ILE A 1 424 ? 0.564 24.961 18.545 1.00 42.75 424 ILE A CA 1
ATOM 3533 C C . ILE A 1 424 ? 0.217 23.519 18.944 1.00 42.75 424 ILE A C 1
ATOM 3535 O O . ILE A 1 424 ? 0.902 22.934 19.782 1.00 42.75 424 ILE A O 1
ATOM 3539 N N . PHE A 1 425 ? -0.763 22.900 18.281 1.00 40.22 425 PHE A N 1
ATOM 3540 C CA . PHE A 1 425 ? -1.250 21.549 18.597 1.00 40.22 425 PHE A CA 1
ATOM 3541 C C . PHE A 1 425 ? -0.241 20.439 18.277 1.00 40.22 425 PHE A C 1
ATOM 3543 O O . PHE A 1 425 ? 0.114 19.669 19.165 1.00 40.22 425 PHE A O 1
ATOM 3550 N N . ASN A 1 426 ? 0.293 20.378 17.052 1.00 40.12 426 ASN A N 1
ATOM 3551 C CA . ASN A 1 426 ? 1.281 19.363 16.660 1.00 40.12 426 ASN A CA 1
ATOM 3552 C C . ASN A 1 426 ? 2.594 19.485 17.454 1.00 40.12 426 ASN A C 1
ATOM 3554 O O . ASN A 1 426 ? 3.254 18.478 17.716 1.00 40.12 426 ASN A O 1
ATOM 3558 N N . ARG A 1 427 ? 2.980 20.698 17.880 1.00 41.28 427 ARG A N 1
ATOM 3559 C CA . ARG A 1 427 ? 4.151 20.901 18.754 1.00 41.28 427 ARG A CA 1
ATOM 3560 C C . ARG A 1 427 ? 3.893 20.437 20.183 1.00 41.28 427 ARG A C 1
ATOM 3562 O O . ARG A 1 427 ? 4.737 19.738 20.738 1.00 41.28 427 ARG A O 1
ATOM 3569 N N . TYR A 1 428 ? 2.732 20.760 20.749 1.00 39.19 428 TYR A N 1
ATOM 3570 C CA . TYR A 1 428 ? 2.321 20.248 22.055 1.00 39.19 428 TYR A CA 1
ATOM 3571 C C . TYR A 1 428 ? 2.226 18.714 22.050 1.00 39.19 428 TYR A C 1
ATOM 3573 O O . TYR A 1 428 ? 2.828 18.051 22.894 1.00 39.19 428 TYR A O 1
ATOM 3581 N N . GLN A 1 429 ? 1.600 18.128 21.030 1.00 37.75 429 GLN A N 1
ATOM 3582 C CA . GLN A 1 429 ? 1.474 16.679 20.884 1.00 37.75 429 GLN A CA 1
ATOM 3583 C C . GLN A 1 429 ? 2.839 15.975 20.777 1.00 37.75 429 GLN A C 1
ATOM 3585 O O . GLN A 1 429 ? 3.045 14.944 21.413 1.00 37.75 429 GLN A O 1
ATOM 3590 N N . ARG A 1 430 ? 3.814 16.551 20.056 1.00 38.19 430 ARG A N 1
ATOM 3591 C CA . ARG A 1 430 ? 5.195 16.026 19.998 1.00 38.19 430 ARG A CA 1
ATOM 3592 C C . ARG A 1 430 ? 5.945 16.157 21.327 1.00 38.19 430 ARG A C 1
ATOM 3594 O O . ARG A 1 430 ? 6.741 15.283 21.656 1.00 38.19 430 ARG A O 1
ATOM 3601 N N . SER A 1 431 ? 5.677 17.210 22.100 1.00 36.62 431 SER A N 1
ATOM 3602 C CA . SER A 1 431 ? 6.289 17.419 23.420 1.00 36.62 431 SER A CA 1
ATOM 3603 C C . SER A 1 431 ? 5.763 16.476 24.506 1.00 36.62 431 SER A C 1
ATOM 3605 O O . SER A 1 431 ? 6.481 16.168 25.452 1.00 36.62 431 SER A O 1
ATOM 3607 N N . LEU A 1 432 ? 4.532 15.979 24.347 1.00 36.75 432 LEU A N 1
ATOM 3608 C CA . LEU A 1 432 ? 3.963 14.931 25.197 1.00 36.75 432 LEU A CA 1
ATOM 3609 C C . LEU A 1 432 ? 4.533 13.539 24.868 1.00 36.75 432 LEU A C 1
ATOM 3611 O O . LEU A 1 432 ? 4.535 12.662 25.724 1.00 36.75 432 LEU A O 1
ATOM 3615 N N . GLN A 1 433 ? 5.010 13.330 23.635 1.00 37.94 433 GLN A N 1
ATOM 3616 C CA . GLN A 1 433 ? 5.505 12.038 23.140 1.00 37.94 433 GLN A CA 1
ATOM 3617 C C . GLN A 1 433 ? 6.994 11.782 23.432 1.00 37.94 433 GLN A C 1
ATOM 3619 O O . GLN A 1 433 ? 7.398 10.625 23.493 1.00 37.94 433 GLN A O 1
ATOM 3624 N N . ASN A 1 434 ? 7.809 12.827 23.622 1.00 37.06 434 ASN A N 1
ATOM 3625 C CA . ASN A 1 434 ? 9.219 12.723 24.013 1.00 37.06 434 ASN A CA 1
ATOM 3626 C C . ASN A 1 434 ? 9.572 13.864 24.982 1.00 37.06 434 ASN A C 1
ATOM 3628 O O . ASN A 1 434 ? 9.476 15.027 24.584 1.00 37.06 434 ASN A O 1
ATOM 3632 N N . PRO A 1 435 ? 10.035 13.581 26.215 1.00 35.50 435 PRO A N 1
ATOM 3633 C CA . PRO A 1 435 ? 10.453 14.600 27.172 1.00 35.50 435 PRO A CA 1
ATOM 3634 C C . PRO A 1 435 ? 11.850 15.125 26.807 1.00 35.50 435 PRO A C 1
ATOM 3636 O O . PRO A 1 435 ? 12.791 15.055 27.595 1.00 35.50 435 PRO A O 1
ATOM 3639 N N . THR A 1 436 ? 12.029 15.619 25.585 1.00 31.42 436 THR A N 1
ATOM 3640 C CA . THR A 1 436 ? 13.250 16.333 25.217 1.00 31.42 436 THR A CA 1
ATOM 3641 C C . THR A 1 436 ? 13.140 17.760 25.763 1.00 31.42 436 THR A C 1
ATOM 3643 O O . THR A 1 436 ? 12.114 18.409 25.544 1.00 31.42 436 THR A O 1
ATOM 3646 N N . PRO A 1 437 ? 14.161 18.295 26.457 1.00 30.86 437 PRO A N 1
ATOM 3647 C CA . PRO A 1 437 ? 14.154 19.679 26.913 1.00 30.86 437 PRO A CA 1
ATOM 3648 C C . PRO A 1 437 ? 13.906 20.643 25.745 1.00 30.86 437 PRO A C 1
ATOM 3650 O O . PRO A 1 437 ? 14.614 20.618 24.733 1.00 30.86 437 PRO A O 1
ATOM 3653 N N . TRP A 1 438 ? 12.913 21.520 25.915 1.00 36.16 438 TRP A N 1
ATOM 3654 C CA . TRP A 1 438 ? 12.423 22.484 24.919 1.00 36.16 438 TRP A CA 1
ATOM 3655 C C . TRP A 1 438 ? 13.476 23.480 24.397 1.00 36.16 438 TRP A C 1
ATOM 3657 O O . TRP A 1 438 ? 13.222 24.174 23.418 1.00 36.16 438 TRP A O 1
ATOM 3667 N N . TYR A 1 439 ? 14.673 23.524 24.988 1.00 31.83 439 TYR A N 1
ATOM 3668 C CA . TYR A 1 439 ? 15.789 24.374 24.554 1.00 31.83 439 TYR A CA 1
ATOM 3669 C C . TYR A 1 439 ? 16.419 23.969 23.210 1.00 31.83 439 TYR A C 1
ATOM 3671 O O . TYR A 1 439 ? 17.261 24.696 22.698 1.00 31.83 439 TYR A O 1
ATOM 3679 N N . SER A 1 440 ? 16.038 22.827 22.632 1.00 28.61 440 SER A N 1
ATOM 3680 C CA . SER A 1 440 ? 16.629 22.306 21.387 1.00 28.61 440 SER A CA 1
ATOM 3681 C C . SER A 1 440 ? 15.830 22.620 20.112 1.00 28.61 440 SER A C 1
ATOM 3683 O O . SER A 1 440 ? 16.268 22.279 19.015 1.00 28.61 440 SER A O 1
ATOM 3685 N N . TYR A 1 441 ? 14.694 23.317 20.216 1.00 34.94 441 TYR A N 1
ATOM 3686 C CA . TYR A 1 441 ? 13.893 23.712 19.055 1.00 34.94 441 TYR A CA 1
ATOM 3687 C C . TYR A 1 441 ? 14.117 25.192 18.727 1.00 34.94 441 TYR A C 1
ATOM 3689 O O . TYR A 1 441 ? 13.433 26.072 19.246 1.00 34.94 441 TYR A O 1
ATOM 3697 N N . ASN A 1 442 ? 15.096 25.450 17.854 1.00 28.88 442 ASN A N 1
ATOM 3698 C CA . ASN A 1 442 ? 15.432 26.770 17.319 1.00 28.88 442 ASN A CA 1
ATOM 3699 C C . ASN A 1 442 ? 14.226 27.418 16.613 1.00 28.88 442 ASN A C 1
ATOM 3701 O O . ASN A 1 442 ? 14.001 27.230 15.420 1.00 28.88 442 ASN A O 1
ATOM 3705 N N . ILE A 1 443 ? 13.481 28.242 17.349 1.00 31.39 443 ILE A N 1
ATOM 3706 C CA . ILE A 1 443 ? 12.752 29.398 16.808 1.00 31.39 443 ILE A CA 1
ATOM 3707 C C . ILE A 1 443 ? 13.636 30.625 17.049 1.00 31.39 443 ILE A C 1
ATOM 3709 O O . ILE A 1 443 ? 13.268 31.577 17.724 1.00 31.39 443 ILE A O 1
ATOM 3713 N N . ILE A 1 444 ? 14.853 30.557 16.524 1.00 30.95 444 ILE A N 1
ATOM 3714 C CA . ILE A 1 444 ? 15.729 31.700 16.308 1.00 30.95 444 ILE A CA 1
ATOM 3715 C C . ILE A 1 444 ? 16.234 31.509 14.883 1.00 30.95 444 ILE A C 1
ATOM 3717 O O . ILE A 1 444 ? 17.255 30.878 14.653 1.00 30.95 444 ILE A O 1
ATOM 3721 N N . GLN A 1 445 ? 15.404 31.891 13.916 1.00 28.39 445 GLN A N 1
ATOM 3722 C CA . GLN A 1 445 ? 15.847 32.135 12.537 1.00 28.39 445 GLN A CA 1
ATOM 3723 C C . GLN A 1 445 ? 14.802 32.887 11.704 1.00 28.39 445 GLN A C 1
ATOM 3725 O O . GLN A 1 445 ? 15.153 33.439 10.671 1.00 28.39 445 GLN A O 1
ATOM 3730 N N . PHE A 1 446 ? 13.547 32.994 12.164 1.00 28.03 446 PHE A N 1
ATOM 3731 C CA . PHE A 1 446 ? 12.536 33.833 11.499 1.00 28.03 446 PHE A CA 1
ATOM 3732 C C . PHE A 1 446 ? 12.320 35.210 12.156 1.00 28.03 446 PHE A C 1
ATOM 3734 O O . PHE A 1 446 ? 11.678 36.066 11.564 1.00 28.03 446 PHE A O 1
ATOM 3741 N N . LEU A 1 447 ? 12.867 35.448 13.355 1.00 28.67 447 LEU A N 1
ATOM 3742 C CA . LEU A 1 447 ? 12.766 36.737 14.065 1.00 28.67 447 LEU A CA 1
ATOM 3743 C C . LEU A 1 447 ? 14.104 37.491 14.183 1.00 28.67 447 LEU A C 1
ATOM 3745 O O . LEU A 1 447 ? 14.108 38.634 14.615 1.00 28.67 447 LEU A O 1
ATOM 3749 N N . GLU A 1 448 ? 15.224 36.899 13.753 1.00 26.23 448 GLU A N 1
ATOM 3750 C CA . GLU A 1 448 ? 16.544 37.566 13.726 1.00 26.23 448 GLU A CA 1
ATOM 3751 C C . GLU A 1 448 ? 16.923 38.133 12.344 1.00 26.23 448 GLU A C 1
ATOM 3753 O O . GLU A 1 448 ? 18.043 38.589 12.153 1.00 26.23 448 GLU A O 1
ATOM 3758 N N . LEU A 1 449 ? 16.004 38.140 11.371 1.00 26.06 449 LEU A N 1
ATOM 3759 C CA . LEU A 1 449 ? 16.234 38.751 10.050 1.00 26.06 449 LEU A CA 1
ATOM 3760 C C . LEU A 1 449 ? 15.454 40.054 9.815 1.00 26.06 449 LEU A C 1
ATOM 3762 O O . LEU A 1 449 ? 15.406 40.535 8.687 1.00 26.06 449 LEU A O 1
ATOM 3766 N N . GLN A 1 450 ? 14.877 40.652 10.862 1.00 30.94 450 GLN A N 1
ATOM 3767 C CA . GLN A 1 450 ? 14.306 42.006 10.797 1.00 30.94 450 GLN A CA 1
ATOM 3768 C C . GLN A 1 450 ? 14.728 42.912 11.965 1.00 30.94 450 GLN A C 1
ATOM 3770 O O . GLN A 1 450 ? 13.950 43.752 12.413 1.00 30.94 450 GLN A O 1
ATOM 3775 N N . TYR A 1 451 ? 15.982 42.785 12.405 1.00 33.16 451 TYR A N 1
ATOM 3776 C CA . TYR A 1 451 ? 16.707 43.871 13.068 1.00 33.16 451 TYR A CA 1
ATOM 3777 C C . TYR A 1 451 ? 18.082 44.053 12.438 1.00 33.16 451 TYR A C 1
ATOM 3779 O O . TYR A 1 451 ? 18.759 43.024 12.212 1.00 33.16 451 TYR A O 1
#

pLDDT: mean 71.18, std 24.01, range [23.7, 97.44]

Foldseek 3Di:
DPPPDPPDPDDDDDDDDDDPKDQPDDDPDDDDDPVNVVVVVVLVVLLVVLVVVCCVQQVVVVVVQQEAACCVPPVVQVVVLVVVQVVLVPDPQSKDKDWQVRLVVRPVSVCVVVVSVVSVVVSQVVSCVVPVVFPPPHTQKDFDNGQKMWMKHWFDQVVLCVLLVHDRDPKGKIKIWIKTWMWGDTNSIIDIDIDTDIHMYINDPVVLLVSLVSVVVSVLVVVLVVCVVVVLEDADLDPDDDQCPVVVVVCVVCVVVVKDKDADDGKPFPDVPVPQFLQAPDPAQDCCLDCVVVCPPHHDPVCLDLVNVLVSSCVRGGNPVPFDDDPQKTFGHKGFWIARQQIDISNSGRPRNGDIDGRPDIHTYIYRNVSVVVVSSVVSRVLSVVCCVVVVPQDPVNVVVVVVVVVPDDDPGDRVCCCCCPVPVVVVVVCVVDVDPPPPDDPPPPPVPPD

Sequence (451 aa):
MKRLLTLFSVFVLGFGSSLGVVSCTVRAKHELDDNDELDRNQDLEILNQIKKETKETLLPWWQTKTMIDIIKDYPEQISSFEELVAEIKTKNDGFLTLTSTAISEYGFLNQLLAGFKAEFNNLNQHLRDRYSNYYVDTMPLLLRENDISFDLHNINFDKIAKLIEDSPQAVLGITVQVNTPYEVRFKGLSVLDNIQVSITTTNDSEFLNNIQDKVENYFVNFLDTFFKVKNYRIISEQSSINKDIVLSIISKELKGRNILFQHHISFTLPMIRDNASALHKYSYFYKYNSVLEWVGEGYDPQQLTWQNFLSFYKEKMIDFENIKVEDGYYVLNKIEWFIPKNFMIENLLFKNNFSYIDLKEKSYFTILKTQFDQQLEEFAKVTIDYNSKLAFKIDQDIFNSILSNYYGKSNKYLNYSWMFENCIFNRYQRSLQNPTPWYSYNIIQFLELQY

Radius of gyration: 27.27 Å; Cα contacts (8 Å, |Δi|>4): 540; chains: 1; bounding box: 51×74×63 Å

Mean predicted aligned error: 14.98 Å